Protein AF-A0A291IPZ8-F1 (afdb_monomer)

Sequence (485 aa):
MEEHHRKKGRFGLYAQSLLYLAVTVWSAVGAGQSPAAGDALAYLAPAGFGLIAWYSGYAALKRYRGGAWFVAGNVLLALAVLMLSVLYEGYRTANPNTMLGAGVVAAVATLAALPLFWRGHQRHRRWWRAVHGFAEFEPAAAISPEPAAPAANAPPLLFPPHSNWRLLWLMLFSATLYAPFLMYRIASDIAVLAGSRLNPRRCAWQMLIPLYNFNVFYRVARQAGRLAQAGGMAVKLSPAALALMLVAATLVNFAIPQFLFLLSCLLASIPWLVLNAWMNRLRTAQPAQWRAPPDRYTWRQRSVFLAGAPLIVLGLLGSKTEFAYFAAPALAAQQQVAGPGADYFLTIPDSQWRVVERGTLYPDTDIELVNRTSGEWVVVRISPSQQQSLDGFVDQRQALVAANWNDYEMQETRRFADGSDNIPMSLARYSYKGPLTSRDSPLLVATVLTPERVFEVVSHAGNLANASAAQLVESFRLAAGGNES

Radius of gyration: 29.63 Å; Cα contacts (8 Å, |Δi|>4): 700; chains: 1; bounding box: 66×57×96 Å

Structure (mmCIF, N/CA/C/O backbone):
data_AF-A0A291IPZ8-F1
#
_entry.id   AF-A0A291IPZ8-F1
#
loop_
_atom_site.group_PDB
_atom_site.id
_atom_site.type_symbol
_atom_site.label_atom_id
_atom_site.label_alt_id
_atom_site.label_comp_id
_atom_site.label_asym_id
_atom_site.label_entity_id
_atom_site.label_seq_id
_atom_site.pdbx_PDB_ins_code
_atom_site.Cartn_x
_atom_site.Cartn_y
_atom_site.Cartn_z
_atom_site.occupancy
_atom_site.B_iso_or_equiv
_atom_site.auth_seq_id
_atom_site.auth_comp_id
_atom_site.auth_asym_id
_atom_site.auth_atom_id
_atom_site.pdbx_PDB_model_num
ATOM 1 N N . MET A 1 1 ? -35.085 36.039 12.140 1.00 35.06 1 MET A N 1
ATOM 2 C CA . MET A 1 1 ? -35.201 34.820 11.297 1.00 35.06 1 MET A CA 1
ATOM 3 C C . MET A 1 1 ? -34.337 34.868 10.027 1.00 35.06 1 MET A C 1
ATOM 5 O O . MET A 1 1 ? -33.864 33.820 9.600 1.00 35.06 1 MET A O 1
ATOM 9 N N . GLU A 1 2 ? -34.040 36.039 9.455 1.00 31.20 2 GLU A N 1
ATOM 10 C CA . GLU A 1 2 ? -33.277 36.171 8.194 1.00 31.20 2 GLU A CA 1
ATOM 11 C C . GLU A 1 2 ? -31.813 35.693 8.264 1.00 31.20 2 GLU A C 1
ATOM 13 O O . GLU A 1 2 ? -31.322 35.017 7.357 1.00 31.20 2 GLU A O 1
ATOM 18 N N . GLU A 1 3 ? -31.115 35.910 9.384 1.00 40.66 3 GLU A N 1
ATOM 19 C CA . GLU A 1 3 ? -29.745 35.404 9.576 1.00 40.66 3 GLU A CA 1
ATOM 20 C C . GLU A 1 3 ? -29.670 33.858 9.630 1.00 40.66 3 GLU A C 1
ATOM 22 O O . GLU A 1 3 ? -28.632 33.253 9.334 1.00 40.66 3 GLU A O 1
ATOM 27 N N . HIS A 1 4 ? -30.777 33.200 10.002 1.00 36.94 4 HIS A N 1
ATOM 28 C CA . HIS A 1 4 ? -30.902 31.738 10.035 1.00 36.94 4 HIS A CA 1
ATOM 29 C C . HIS A 1 4 ? -31.079 31.128 8.638 1.00 36.94 4 HIS A C 1
ATOM 31 O O . HIS A 1 4 ? -30.564 30.031 8.400 1.00 36.94 4 HIS A O 1
ATOM 37 N N . HIS A 1 5 ? -31.723 31.836 7.705 1.00 37.50 5 HIS A N 1
ATOM 38 C CA . HIS A 1 5 ? -31.825 31.413 6.306 1.00 37.50 5 HIS A CA 1
ATOM 39 C C . HIS A 1 5 ? -30.509 31.627 5.545 1.00 37.50 5 HIS A C 1
ATOM 41 O O . HIS A 1 5 ? -30.049 30.717 4.851 1.00 37.50 5 HIS A O 1
ATOM 47 N N . ARG A 1 6 ? -29.811 32.749 5.784 1.00 44.16 6 ARG A N 1
ATOM 48 C CA . ARG A 1 6 ? -28.506 33.052 5.161 1.00 44.16 6 ARG A CA 1
ATOM 49 C C . ARG A 1 6 ? -27.424 31.996 5.442 1.00 44.16 6 ARG A C 1
ATOM 51 O O . ARG A 1 6 ? -26.637 31.661 4.559 1.00 44.16 6 ARG A O 1
ATOM 58 N N . LYS A 1 7 ? -27.379 31.432 6.659 1.00 44.34 7 LYS A N 1
ATOM 59 C CA . LYS A 1 7 ? -26.386 30.401 7.048 1.00 44.34 7 LYS A CA 1
ATOM 60 C C . LYS A 1 7 ? -26.719 28.996 6.516 1.00 44.34 7 LYS A C 1
ATOM 62 O O . LYS A 1 7 ? -25.790 28.238 6.248 1.00 44.34 7 LYS A O 1
ATOM 67 N N . LYS A 1 8 ? -28.004 28.657 6.320 1.00 44.12 8 LYS A N 1
ATOM 68 C CA . LYS A 1 8 ? -28.441 27.419 5.635 1.00 44.12 8 LYS A CA 1
ATOM 69 C C . LYS A 1 8 ? -28.044 27.426 4.155 1.00 44.12 8 LYS A C 1
ATOM 71 O O . LYS A 1 8 ? -27.534 26.420 3.671 1.00 44.12 8 LYS A O 1
ATOM 76 N N . GLY A 1 9 ? -28.215 28.570 3.484 1.00 45.31 9 GLY A N 1
ATOM 77 C CA . GLY A 1 9 ? -27.875 28.737 2.069 1.00 45.31 9 GLY A CA 1
ATOM 78 C C . GLY A 1 9 ? -26.393 28.499 1.774 1.00 45.31 9 GLY A C 1
ATOM 79 O O . GLY A 1 9 ? -26.068 27.792 0.832 1.00 45.31 9 GLY A O 1
ATOM 80 N N . ARG A 1 10 ? -25.481 28.986 2.630 1.00 53.25 10 ARG A N 1
ATOM 81 C CA . ARG A 1 10 ? -24.029 28.851 2.395 1.00 53.25 10 ARG A CA 1
ATOM 82 C C . ARG A 1 10 ? -23.546 27.397 2.357 1.00 53.25 10 ARG A C 1
ATOM 84 O O . ARG A 1 10 ? -22.820 27.045 1.441 1.00 53.25 10 ARG A O 1
ATOM 91 N N . PHE A 1 11 ? -23.942 26.540 3.303 1.00 50.78 11 PHE A N 1
ATOM 92 C CA . PHE A 1 11 ? -23.504 25.131 3.301 1.00 50.78 11 PHE A CA 1
ATOM 93 C C . PHE A 1 11 ? -24.160 24.296 2.194 1.00 50.78 11 PHE A C 1
ATOM 95 O O . PHE A 1 11 ? -23.518 23.387 1.675 1.00 50.78 11 PHE A O 1
ATOM 102 N N . GLY A 1 12 ? -25.407 24.614 1.823 1.00 45.78 12 GLY A N 1
ATOM 103 C CA . GLY A 1 12 ? -26.070 24.013 0.663 1.00 45.78 12 GLY A CA 1
ATOM 104 C C . GLY A 1 12 ? -25.372 24.375 -0.648 1.00 45.78 12 GLY A C 1
ATOM 105 O O . GLY A 1 12 ? -25.102 23.485 -1.446 1.00 45.78 12 GLY A O 1
ATOM 106 N N . LEU A 1 13 ? -24.979 25.645 -0.804 1.00 51.62 13 LEU A N 1
ATOM 107 C CA . LEU A 1 13 ? -24.189 26.117 -1.941 1.00 51.62 13 LEU A CA 1
ATOM 108 C C . LEU A 1 13 ? -22.822 25.427 -1.998 1.00 51.62 13 LEU A C 1
ATOM 110 O O . LEU A 1 13 ? -22.492 24.888 -3.037 1.00 51.62 13 LEU A O 1
ATOM 114 N N . TYR A 1 14 ? -22.076 25.321 -0.889 1.00 53.53 14 TYR A N 1
ATOM 115 C CA . TYR A 1 14 ? -20.806 24.568 -0.868 1.00 53.53 14 TYR A CA 1
ATOM 116 C C . TYR A 1 14 ? -20.976 23.094 -1.255 1.00 53.53 14 TYR A C 1
ATOM 118 O O . TYR A 1 14 ? -20.155 22.554 -1.992 1.00 53.53 14 TYR A O 1
ATOM 126 N N . ALA A 1 15 ? -22.030 22.436 -0.765 1.00 53.03 15 ALA A N 1
ATOM 127 C CA . ALA A 1 15 ? -22.332 21.058 -1.132 1.00 53.03 15 ALA A CA 1
ATOM 128 C C . ALA A 1 15 ? -22.645 20.933 -2.627 1.00 53.03 15 ALA A C 1
ATOM 130 O O . ALA A 1 15 ? -22.101 20.049 -3.275 1.00 53.03 15 ALA A O 1
ATOM 131 N N . GLN A 1 16 ? -23.457 21.842 -3.178 1.00 46.81 16 GLN A N 1
ATOM 132 C CA . GLN A 1 16 ? -23.754 21.907 -4.611 1.00 46.81 16 GLN A CA 1
ATOM 133 C C . GLN A 1 16 ? -22.513 22.220 -5.447 1.00 46.81 16 GLN A C 1
ATOM 135 O O . GLN A 1 16 ? -22.315 21.565 -6.458 1.00 46.81 16 GLN A O 1
ATOM 140 N N . SER A 1 17 ? -21.647 23.145 -5.025 1.00 49.94 17 SER A N 1
ATOM 141 C CA . SER A 1 17 ? -20.398 23.471 -5.722 1.00 49.94 17 SER A CA 1
ATOM 142 C C . SER A 1 17 ? -19.437 22.286 -5.751 1.00 49.94 17 SER A C 1
ATOM 144 O O . SER A 1 17 ? -18.835 22.020 -6.781 1.00 49.94 17 SER A O 1
ATOM 146 N N . LEU A 1 18 ? -19.313 21.543 -4.646 1.00 55.59 18 LEU A N 1
ATOM 147 C CA . LEU A 1 18 ? -18.481 20.337 -4.579 1.00 55.59 18 LEU A CA 1
ATOM 148 C C . LEU A 1 18 ? -19.078 19.175 -5.378 1.00 55.59 18 LEU A C 1
ATOM 150 O O . LEU A 1 18 ? -18.334 18.404 -5.972 1.00 55.59 18 LEU A O 1
ATOM 154 N N . LEU A 1 19 ? -20.407 19.051 -5.406 1.00 51.50 19 LEU A N 1
ATOM 155 C CA . LEU A 1 19 ? -21.101 18.045 -6.209 1.00 51.50 19 LEU A CA 1
ATOM 156 C C . LEU A 1 19 ? -20.990 18.376 -7.701 1.00 51.50 19 LEU A C 1
ATOM 158 O O . LEU A 1 19 ? -20.731 17.490 -8.500 1.00 51.50 19 LEU A O 1
ATOM 162 N N . TYR A 1 20 ? -21.096 19.657 -8.059 1.00 47.00 20 TYR A N 1
ATOM 163 C CA . TYR A 1 20 ? -20.837 20.161 -9.403 1.00 47.00 20 TYR A CA 1
ATOM 164 C C . TYR A 1 20 ? -19.380 19.933 -9.802 1.00 47.00 20 TYR A C 1
ATOM 166 O O . TYR A 1 20 ? -19.132 19.478 -10.907 1.00 47.00 20 TYR A O 1
ATOM 174 N N . LEU A 1 21 ? -18.419 20.158 -8.900 1.00 52.44 21 LEU A N 1
ATOM 175 C CA . LEU A 1 21 ? -17.010 19.843 -9.138 1.00 52.44 21 LEU A CA 1
ATOM 176 C C . LEU A 1 21 ? -16.807 18.335 -9.353 1.00 52.44 21 LEU A C 1
ATOM 178 O O . LEU A 1 21 ? -16.147 17.950 -10.306 1.00 52.44 21 LEU A O 1
ATOM 182 N N . ALA A 1 22 ? -17.421 17.481 -8.526 1.00 53.31 22 ALA A N 1
ATOM 183 C CA . ALA A 1 22 ? -17.371 16.026 -8.683 1.00 53.31 22 ALA A CA 1
ATOM 184 C C . ALA A 1 22 ? -17.951 15.575 -10.032 1.00 53.31 22 ALA A C 1
ATOM 186 O O . ALA A 1 22 ? -17.337 14.766 -10.719 1.00 53.31 22 ALA A O 1
ATOM 187 N N . VAL A 1 23 ? -19.103 16.131 -10.423 1.00 46.00 23 VAL A N 1
ATOM 188 C CA . VAL A 1 23 ? -19.768 15.855 -11.705 1.00 46.00 23 VAL A CA 1
ATOM 189 C C . VAL A 1 23 ? -18.965 16.407 -12.879 1.00 46.00 23 VAL A C 1
ATOM 191 O O . VAL A 1 23 ? -18.866 15.722 -13.881 1.00 46.00 23 VAL A O 1
ATOM 194 N N . THR A 1 24 ? -18.351 17.587 -12.754 1.00 51.38 24 THR A N 1
ATOM 195 C CA . THR A 1 24 ? -17.517 18.207 -13.801 1.00 51.38 24 THR A CA 1
ATOM 196 C C . THR A 1 24 ? -16.215 17.439 -14.002 1.00 51.38 24 THR A C 1
ATOM 198 O O . THR A 1 24 ? -15.789 17.235 -15.130 1.00 51.38 24 THR A O 1
ATOM 201 N N . VAL A 1 25 ? -15.590 16.968 -12.919 1.00 50.94 25 VAL A N 1
ATOM 202 C CA . VAL A 1 25 ? -14.422 16.081 -12.995 1.00 50.94 25 VAL A CA 1
ATOM 203 C C . VAL A 1 25 ? -14.830 14.748 -13.622 1.00 50.94 25 VAL A C 1
ATOM 205 O O . VAL A 1 25 ? -14.139 14.266 -14.508 1.00 50.94 25 VAL A O 1
ATOM 208 N N . TRP A 1 26 ? -15.978 14.183 -13.239 1.00 45.94 26 TRP A N 1
ATOM 209 C CA . TRP A 1 26 ? -16.489 12.947 -13.837 1.00 45.94 26 TRP A CA 1
ATOM 210 C C . TRP A 1 26 ? -16.840 13.108 -15.324 1.00 45.94 26 TRP A C 1
ATOM 212 O O . TRP A 1 26 ? -16.524 12.233 -16.124 1.00 45.94 26 TRP A O 1
ATOM 222 N N . SER A 1 27 ? -17.450 14.222 -15.730 1.00 40.25 27 SER A N 1
ATOM 223 C CA . SER A 1 27 ? -17.800 14.479 -17.128 1.00 40.25 27 SER A CA 1
ATOM 224 C C . SER A 1 27 ? -16.589 14.859 -17.980 1.00 40.25 27 SER A C 1
ATOM 226 O O . SER A 1 27 ? -16.528 14.434 -19.127 1.00 40.25 27 SER A O 1
ATOM 228 N N . ALA A 1 28 ? -15.591 15.564 -17.436 1.00 45.09 28 ALA A N 1
ATOM 229 C CA . ALA A 1 28 ? -14.306 15.787 -18.106 1.00 45.09 28 ALA A CA 1
ATOM 230 C C . ALA A 1 28 ? -13.547 14.467 -18.330 1.00 45.09 28 ALA A C 1
ATOM 232 O O . ALA A 1 28 ? -12.995 14.242 -19.402 1.00 45.09 28 ALA A O 1
ATOM 233 N N . VAL A 1 29 ? -13.599 13.560 -17.350 1.00 43.50 29 VAL A N 1
ATOM 234 C CA . VAL 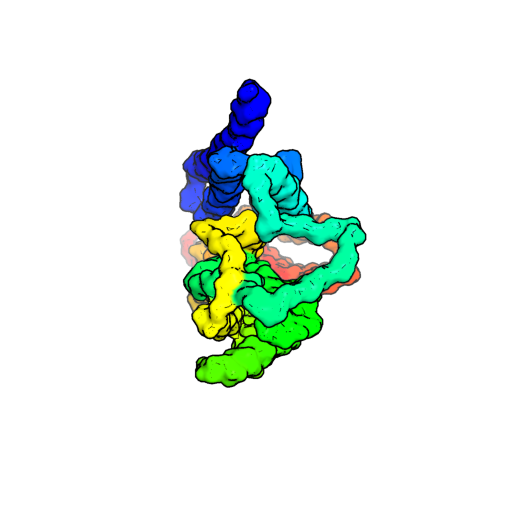A 1 29 ? -13.094 12.183 -17.455 1.00 43.50 29 VAL A CA 1
ATOM 235 C C . VAL A 1 29 ? -13.885 11.369 -18.490 1.00 43.50 29 VAL A C 1
ATOM 237 O O . VAL A 1 29 ? -13.299 10.641 -19.281 1.00 43.50 29 VAL A O 1
ATOM 240 N N . GLY A 1 30 ? -15.213 11.513 -18.527 1.00 36.12 30 GLY A N 1
ATOM 241 C CA . GLY A 1 30 ? -16.082 10.830 -19.491 1.00 36.12 30 GLY A CA 1
ATOM 242 C C . GLY A 1 30 ? -15.986 11.366 -20.925 1.00 36.12 30 GLY A C 1
ATOM 243 O O . GLY A 1 30 ? -16.247 10.618 -21.860 1.00 36.12 30 GLY A O 1
ATOM 244 N N . ALA A 1 31 ? -15.602 12.631 -21.109 1.00 37.16 31 ALA A N 1
ATOM 245 C CA . ALA A 1 31 ? -15.379 13.249 -22.417 1.00 37.16 31 ALA A CA 1
ATOM 246 C C . ALA A 1 31 ? -13.960 12.999 -22.964 1.00 37.16 31 ALA A C 1
ATOM 248 O O . ALA A 1 31 ? -13.745 13.102 -24.167 1.00 37.16 31 ALA A O 1
ATOM 249 N N . GLY A 1 32 ? -13.003 12.640 -22.102 1.00 34.34 32 GLY A N 1
ATOM 250 C CA . GLY A 1 32 ? -11.619 12.321 -22.461 1.00 34.34 32 GLY A CA 1
ATOM 251 C C . GLY A 1 32 ? -11.375 10.869 -22.883 1.00 34.34 32 GLY A C 1
ATOM 252 O O . GLY A 1 32 ? -10.254 10.396 -22.721 1.00 34.34 32 GLY A O 1
ATOM 253 N N . GLN A 1 33 ? -12.388 10.144 -23.379 1.00 36.59 33 GLN A N 1
ATOM 254 C CA . GLN A 1 33 ? -12.253 8.737 -23.779 1.00 36.59 33 GLN A CA 1
ATOM 255 C C . GLN A 1 33 ? -11.261 8.558 -24.941 1.00 36.59 33 GLN A C 1
ATOM 257 O O . GLN A 1 33 ? -11.635 8.553 -26.111 1.00 36.59 33 GLN A O 1
ATOM 262 N N . SER A 1 34 ? -9.993 8.341 -24.594 1.00 32.78 34 SER A N 1
ATOM 263 C CA . SER A 1 34 ? -9.139 7.408 -25.322 1.00 32.78 34 SER A CA 1
ATOM 264 C C . SER A 1 34 ? -9.508 5.984 -24.870 1.00 32.78 34 SER A C 1
ATOM 266 O O . SER A 1 34 ? -9.631 5.759 -23.664 1.00 32.78 34 SER A O 1
ATOM 268 N N . PRO A 1 35 ? -9.695 5.013 -25.782 1.00 35.88 35 PRO A N 1
ATOM 269 C CA . PRO A 1 35 ? -10.117 3.651 -25.447 1.00 35.88 35 PRO A CA 1
ATOM 270 C C . PRO A 1 35 ? -9.033 2.773 -24.792 1.00 35.88 35 PRO A C 1
ATOM 272 O O . PRO A 1 35 ? -9.222 1.565 -24.678 1.00 35.88 35 PRO A O 1
ATOM 275 N N . ALA A 1 36 ? -7.912 3.337 -24.340 1.00 35.12 36 ALA A N 1
ATOM 276 C CA . ALA A 1 36 ? -6.838 2.592 -23.692 1.00 35.12 36 ALA A CA 1
ATOM 277 C C . ALA A 1 36 ? -6.567 3.147 -22.287 1.00 35.12 36 ALA A C 1
ATOM 279 O O . ALA A 1 36 ? -6.335 4.340 -22.130 1.00 35.12 36 ALA A O 1
ATOM 280 N N . ALA A 1 37 ? -6.545 2.244 -21.304 1.00 38.53 37 ALA A N 1
ATOM 281 C CA . ALA A 1 37 ? -6.307 2.449 -19.872 1.00 38.53 37 ALA A CA 1
ATOM 282 C C . ALA A 1 37 ? -7.531 2.871 -19.034 1.00 38.53 37 ALA A C 1
ATOM 284 O O . ALA A 1 37 ? -7.962 4.020 -18.984 1.00 38.53 37 ALA A O 1
ATOM 285 N N . GLY A 1 38 ? -8.060 1.896 -18.287 1.00 45.12 38 GLY A N 1
ATOM 286 C CA . GLY A 1 38 ? -8.936 2.136 -17.147 1.00 45.12 38 GLY A CA 1
ATOM 287 C C . GLY A 1 38 ? -8.183 2.870 -16.037 1.00 45.12 38 GLY A C 1
ATOM 288 O O . GLY A 1 38 ? -7.619 2.249 -15.139 1.00 45.12 38 GLY A O 1
ATOM 289 N N . ASP A 1 39 ? -8.180 4.198 -16.097 1.00 52.66 39 ASP A N 1
ATOM 290 C CA . ASP A 1 39 ? -7.515 5.047 -15.116 1.00 52.66 39 ASP A CA 1
ATOM 291 C C . ASP A 1 39 ? -8.208 4.970 -13.749 1.00 52.66 39 ASP A C 1
ATOM 293 O O . ASP A 1 39 ? -9.332 5.435 -13.563 1.00 52.66 39 ASP A O 1
ATOM 297 N N . ALA A 1 40 ? -7.526 4.443 -12.729 1.00 44.56 40 ALA A N 1
ATOM 298 C CA . ALA A 1 40 ? -8.042 4.412 -11.356 1.00 44.56 40 ALA A CA 1
ATOM 299 C C . ALA A 1 40 ? -8.410 5.822 -10.829 1.00 44.56 40 ALA A C 1
ATOM 301 O O . ALA A 1 40 ? -9.322 5.972 -10.011 1.00 44.56 40 ALA A O 1
ATOM 302 N N . LEU A 1 41 ? -7.761 6.876 -11.343 1.00 47.25 41 LEU A N 1
ATOM 303 C CA . LEU A 1 41 ? -8.087 8.277 -11.050 1.00 47.25 41 LEU A CA 1
ATOM 304 C C . LEU A 1 41 ? -9.484 8.705 -11.518 1.00 47.25 41 LEU A C 1
ATOM 306 O O . LEU A 1 41 ? -10.133 9.491 -10.819 1.00 47.25 41 LEU A O 1
ATOM 310 N N . ALA A 1 42 ? -9.953 8.161 -12.647 1.00 49.62 42 ALA A N 1
ATOM 311 C CA . ALA A 1 42 ? -11.272 8.428 -13.222 1.00 49.62 42 ALA A CA 1
ATOM 312 C C . ALA A 1 42 ? -12.405 8.093 -12.242 1.00 49.62 42 ALA A C 1
ATOM 314 O O . ALA A 1 42 ? -13.457 8.730 -12.248 1.00 49.62 42 ALA A O 1
ATOM 315 N N . TYR A 1 43 ? -12.165 7.124 -11.356 1.00 52.72 43 TYR A N 1
ATOM 316 C CA . TYR A 1 43 ? -13.122 6.673 -10.351 1.00 52.72 43 TYR A CA 1
ATOM 317 C C . TYR A 1 43 ? -12.888 7.316 -8.977 1.00 52.72 43 TYR A C 1
ATOM 319 O O . TYR A 1 43 ? -13.843 7.594 -8.248 1.00 52.72 43 TYR A O 1
ATOM 327 N N . LEU A 1 44 ? -11.631 7.583 -8.609 1.00 53.47 44 LEU A N 1
ATOM 328 C CA . LEU A 1 44 ? -11.259 8.013 -7.257 1.00 53.47 44 LEU A CA 1
ATOM 329 C C . LEU A 1 44 ? -11.521 9.498 -6.979 1.00 53.47 44 LEU A C 1
ATOM 331 O O . LEU A 1 44 ? -12.039 9.829 -5.909 1.00 53.47 44 LEU A O 1
ATOM 335 N N . ALA A 1 45 ? -11.197 10.397 -7.914 1.00 56.94 45 ALA A N 1
ATOM 336 C CA . ALA A 1 45 ? -11.385 11.833 -7.699 1.00 56.94 45 ALA A CA 1
ATOM 337 C C . ALA A 1 45 ? -12.879 12.225 -7.641 1.00 56.94 45 ALA A C 1
ATOM 339 O O . ALA A 1 45 ? -13.275 12.873 -6.663 1.00 56.94 45 ALA A O 1
ATOM 340 N N . PRO A 1 46 ? -13.753 11.772 -8.568 1.00 57.12 46 PRO A N 1
ATOM 341 C CA . PRO A 1 46 ? -15.195 12.002 -8.460 1.00 57.12 46 PRO A CA 1
ATOM 342 C C . PRO A 1 46 ? -15.813 11.408 -7.192 1.00 57.12 46 PRO A C 1
ATOM 344 O O . PRO A 1 46 ? -16.624 12.068 -6.542 1.00 57.12 46 PRO A O 1
ATOM 347 N N . ALA A 1 47 ? -15.402 10.200 -6.784 1.00 58.09 47 ALA A N 1
ATOM 348 C CA . ALA A 1 47 ? -15.882 9.578 -5.550 1.00 58.09 47 ALA A CA 1
ATOM 349 C C . ALA A 1 47 ? -15.435 10.356 -4.299 1.00 58.09 47 ALA A C 1
ATOM 351 O O . ALA A 1 47 ? -16.236 10.580 -3.388 1.00 58.09 47 ALA A O 1
ATOM 352 N N . GLY A 1 48 ? -14.183 10.823 -4.267 1.00 58.41 48 GLY A N 1
ATOM 353 C CA . GLY A 1 48 ? -13.641 11.657 -3.195 1.00 58.41 48 GLY A CA 1
ATOM 354 C C . GLY A 1 48 ? -14.391 12.983 -3.055 1.00 58.41 48 GLY A C 1
ATOM 355 O O . GLY A 1 48 ? -14.893 13.298 -1.973 1.00 58.41 48 GLY A O 1
ATOM 356 N N . PHE A 1 49 ? -14.552 13.736 -4.148 1.00 62.09 49 PHE A N 1
ATOM 357 C CA . PHE A 1 49 ? -15.326 14.982 -4.138 1.00 62.09 49 PHE A CA 1
ATOM 358 C C . PHE A 1 49 ? -16.813 14.744 -3.846 1.00 62.09 49 PHE A C 1
ATOM 360 O O . PHE A 1 49 ? -17.405 15.501 -3.076 1.00 62.09 49 PHE A O 1
ATOM 367 N N . GLY A 1 50 ? -17.401 13.663 -4.366 1.00 54.66 50 GLY A N 1
ATOM 368 C CA . GLY A 1 50 ? -18.778 13.256 -4.089 1.00 54.66 50 GLY A CA 1
ATOM 369 C C . GLY A 1 50 ? -19.020 12.957 -2.608 1.00 54.66 50 GLY A C 1
ATOM 370 O O . GLY A 1 50 ? -20.014 13.410 -2.037 1.00 54.66 50 GLY A O 1
ATOM 371 N N . LEU A 1 51 ? -18.080 12.283 -1.938 1.00 60.44 51 LEU A N 1
ATOM 372 C CA . LEU A 1 51 ? -18.133 12.044 -0.493 1.00 60.44 51 LEU A CA 1
ATOM 373 C C . LEU A 1 51 ? -18.035 13.348 0.315 1.00 60.44 51 LEU A C 1
ATOM 375 O O . LEU A 1 51 ? -18.800 13.532 1.268 1.00 60.44 51 LEU A O 1
ATOM 379 N N . ILE A 1 52 ? -17.150 14.276 -0.067 1.00 63.31 52 ILE A N 1
ATOM 380 C CA . ILE A 1 52 ? -17.018 15.594 0.589 1.00 63.31 52 ILE A CA 1
ATOM 381 C C . ILE A 1 52 ? -18.283 16.444 0.362 1.00 63.31 52 ILE A C 1
ATOM 383 O O . ILE A 1 52 ? -18.774 17.099 1.292 1.00 63.31 52 ILE A O 1
ATOM 387 N N . ALA A 1 53 ? -18.854 16.403 -0.844 1.00 57.78 53 ALA A N 1
ATOM 388 C CA . ALA A 1 53 ? -20.091 17.088 -1.211 1.00 57.78 53 ALA A CA 1
ATOM 389 C C . ALA A 1 53 ? -21.290 16.552 -0.421 1.00 57.78 53 ALA A C 1
ATOM 391 O O . ALA A 1 53 ? -22.001 17.320 0.235 1.00 57.78 53 ALA A O 1
ATOM 392 N N . TRP A 1 54 ? -21.465 15.228 -0.395 1.00 61.94 54 TRP A N 1
ATOM 393 C CA . TRP A 1 54 ? -22.495 14.547 0.390 1.00 61.94 54 TRP A CA 1
ATOM 394 C C . TRP A 1 54 ? -22.396 14.906 1.872 1.00 61.94 54 TRP A C 1
ATOM 396 O O . TRP A 1 54 ? -23.391 15.225 2.525 1.00 61.94 54 TRP A O 1
ATOM 406 N N . TYR A 1 55 ? -21.181 14.911 2.415 1.00 63.31 55 TYR A N 1
ATOM 407 C CA . TYR A 1 55 ? -20.928 15.247 3.809 1.00 63.31 55 TYR A CA 1
ATOM 408 C C . TYR A 1 55 ? -21.256 16.707 4.137 1.00 63.31 55 TYR A C 1
ATOM 410 O O . TYR A 1 55 ? -21.872 16.984 5.171 1.00 63.31 55 TYR A O 1
ATOM 418 N N . SER A 1 56 ? -20.912 17.633 3.242 1.00 63.97 56 SER A N 1
ATOM 419 C CA . SER A 1 56 ? -21.245 19.056 3.359 1.00 63.97 56 SER A CA 1
ATOM 420 C C . SER A 1 56 ? -22.757 19.294 3.263 1.00 63.97 56 SER A C 1
ATOM 422 O O . SER A 1 56 ? -23.322 20.026 4.081 1.00 63.97 56 SER A O 1
ATOM 424 N N . GLY A 1 57 ? -23.440 18.599 2.347 1.00 56.72 57 GLY A N 1
ATOM 425 C CA . GLY A 1 57 ? -24.897 18.655 2.193 1.00 56.72 57 GLY A CA 1
ATOM 426 C C . GLY A 1 57 ? -25.625 18.065 3.399 1.00 56.72 57 GLY A C 1
ATOM 427 O O . GLY A 1 57 ? -26.549 18.669 3.949 1.00 56.72 57 GLY A O 1
ATOM 428 N N . TYR A 1 58 ? -25.144 16.935 3.914 1.00 59.16 58 TYR A N 1
ATOM 429 C CA . TYR A 1 58 ? -25.675 16.325 5.129 1.00 59.16 58 TYR A CA 1
ATOM 430 C C . TYR A 1 58 ? -25.433 17.198 6.374 1.00 59.16 58 TYR A C 1
ATOM 432 O O . TYR A 1 58 ? -26.297 17.280 7.253 1.00 59.16 58 TYR A O 1
ATOM 440 N N . ALA A 1 59 ? -24.287 17.885 6.462 1.00 60.31 59 ALA A N 1
ATOM 441 C CA . ALA A 1 59 ? -24.015 18.870 7.511 1.00 60.31 59 ALA A CA 1
ATOM 442 C C . ALA A 1 59 ? -25.032 20.024 7.471 1.00 60.31 59 ALA A C 1
ATOM 444 O O . ALA A 1 59 ? -25.552 20.420 8.520 1.00 60.31 59 ALA A O 1
ATOM 445 N N . ALA A 1 60 ? -25.361 20.516 6.271 1.00 58.91 60 ALA A N 1
ATOM 446 C CA . ALA A 1 60 ? -26.384 21.538 6.060 1.00 58.91 60 ALA A CA 1
ATOM 447 C C . ALA A 1 60 ? -27.774 21.052 6.515 1.00 58.91 60 ALA A C 1
ATOM 449 O O . ALA A 1 60 ? -28.443 21.735 7.296 1.00 58.91 60 ALA A O 1
ATOM 450 N N . LEU A 1 61 ? -28.165 19.833 6.117 1.00 56.28 61 LEU A N 1
ATOM 451 C CA . LEU A 1 61 ? -29.434 19.199 6.503 1.00 56.28 61 LEU A CA 1
ATOM 452 C C . LEU A 1 61 ? -29.564 19.023 8.024 1.00 56.28 61 LEU A C 1
ATOM 454 O O . LEU A 1 61 ? -30.619 19.287 8.600 1.00 56.28 61 LEU A O 1
ATOM 458 N N . LYS A 1 62 ? -28.479 18.638 8.708 1.00 56.88 62 LYS A N 1
ATOM 459 C CA . LYS A 1 62 ? -28.447 18.467 10.173 1.00 56.88 62 LYS A CA 1
ATOM 460 C C . LYS A 1 62 ? -28.216 19.758 10.962 1.00 56.88 62 LYS A C 1
ATOM 462 O O . LYS A 1 62 ? -28.006 19.689 12.171 1.00 56.88 62 LYS A O 1
ATOM 467 N N . ARG A 1 63 ? -28.277 20.933 10.320 1.00 61.00 63 ARG A N 1
ATOM 468 C CA . ARG A 1 63 ? -28.044 22.245 10.959 1.00 61.00 63 ARG A CA 1
ATOM 469 C C . ARG A 1 63 ? -26.690 22.311 11.690 1.00 61.00 63 ARG A C 1
ATOM 471 O O . ARG A 1 63 ? -26.566 22.947 12.739 1.00 61.00 63 ARG A O 1
ATOM 478 N N . TYR A 1 64 ? -25.669 21.641 11.156 1.00 58.97 64 TYR A N 1
ATOM 479 C CA . TYR A 1 64 ? -24.347 21.573 11.769 1.00 58.97 64 TYR A CA 1
ATOM 480 C C . TYR A 1 64 ? -23.681 22.957 11.789 1.00 58.97 64 TYR A C 1
ATOM 482 O O . TYR A 1 64 ? -23.581 23.636 10.771 1.00 58.97 64 TYR A O 1
ATOM 490 N N . ARG A 1 65 ? -23.201 23.387 12.962 1.00 65.06 65 ARG A N 1
ATOM 491 C CA . ARG A 1 65 ? -22.599 24.718 13.189 1.00 65.06 65 ARG A CA 1
ATOM 492 C C . ARG A 1 65 ? -21.111 24.643 13.509 1.00 65.06 65 ARG A C 1
ATOM 494 O O . ARG A 1 65 ? -20.628 25.267 14.451 1.00 65.06 65 ARG A O 1
ATOM 501 N N . GLY A 1 66 ? -20.378 23.881 12.702 1.00 59.84 66 GLY A N 1
ATOM 502 C CA . GLY A 1 66 ? -18.918 23.827 12.790 1.00 59.84 66 GLY A CA 1
ATOM 503 C C . GLY A 1 66 ? -18.215 25.125 12.370 1.00 59.84 66 GLY A C 1
ATOM 504 O O . GLY A 1 66 ? -17.096 25.387 12.808 1.00 59.84 66 GLY A O 1
ATOM 505 N N . GLY A 1 67 ? -18.893 25.979 11.593 1.00 69.31 67 GLY A N 1
ATOM 506 C CA . GLY A 1 67 ? -18.386 27.289 11.173 1.00 69.31 67 GLY A CA 1
ATOM 507 C C . GLY A 1 67 ? -17.144 27.194 10.280 1.00 69.31 67 GLY A C 1
ATOM 508 O O . GLY A 1 67 ? -16.942 26.185 9.609 1.00 69.31 67 GLY A O 1
ATOM 509 N N . ALA A 1 68 ? -16.307 28.235 10.296 1.00 69.81 68 ALA A N 1
ATOM 510 C CA . ALA A 1 68 ? -15.106 28.333 9.458 1.00 69.81 68 ALA A CA 1
ATOM 511 C C . ALA A 1 68 ? -14.135 27.150 9.629 1.00 69.81 68 ALA A C 1
ATOM 513 O O . ALA A 1 68 ? -13.564 26.697 8.649 1.00 69.81 68 ALA A O 1
ATOM 514 N N . TRP A 1 69 ? -14.020 26.579 10.834 1.00 73.44 69 TRP A N 1
ATOM 515 C CA . TRP A 1 69 ? -13.176 25.404 11.093 1.00 73.44 69 TRP A CA 1
ATOM 516 C C . TRP A 1 69 ? -13.624 24.161 10.315 1.00 73.44 69 TRP A C 1
ATOM 518 O O . TRP A 1 69 ? -12.799 23.406 9.818 1.00 73.44 69 TRP A O 1
ATOM 528 N N . PHE A 1 70 ? -14.936 23.954 10.177 1.00 68.19 70 PHE A N 1
ATOM 529 C CA . PHE A 1 70 ? -15.470 22.845 9.385 1.00 68.19 70 PHE A CA 1
ATOM 530 C C . PHE A 1 70 ? -15.290 23.081 7.883 1.00 68.19 70 PHE A C 1
ATOM 532 O O . PHE A 1 70 ? -14.984 22.144 7.154 1.00 68.19 70 PHE A O 1
ATOM 539 N N . VAL A 1 71 ? -15.451 24.327 7.429 1.00 67.56 71 VAL A N 1
ATOM 540 C CA . VAL A 1 71 ? -15.209 24.698 6.026 1.00 67.56 71 VAL A CA 1
ATOM 541 C C . VAL A 1 71 ? -13.733 24.499 5.679 1.00 67.56 71 VAL A C 1
ATOM 543 O O . VAL A 1 71 ? -13.435 23.776 4.739 1.00 67.56 71 VAL A O 1
ATOM 546 N N . ALA A 1 72 ? -12.818 25.025 6.496 1.00 72.69 72 ALA A N 1
ATOM 547 C CA . ALA A 1 72 ? -11.378 24.863 6.313 1.00 72.69 72 ALA A CA 1
ATOM 548 C C . ALA A 1 72 ? -10.949 23.386 6.316 1.00 72.69 72 ALA A C 1
ATOM 550 O O . ALA A 1 72 ? -10.151 22.984 5.478 1.00 72.69 72 ALA A O 1
ATOM 551 N N . GLY A 1 73 ? -11.523 22.553 7.194 1.00 70.69 73 GLY A N 1
ATOM 552 C CA . GLY A 1 73 ? -11.264 21.108 7.194 1.00 70.69 73 GLY A CA 1
ATOM 553 C C . GLY A 1 73 ? -11.692 20.411 5.898 1.00 70.69 73 GLY A C 1
ATOM 554 O O . GLY A 1 73 ? -10.944 19.588 5.380 1.00 70.69 73 GLY A O 1
ATOM 555 N N . ASN A 1 74 ? -12.857 20.759 5.336 1.00 67.19 74 ASN A N 1
ATOM 556 C CA . ASN A 1 74 ? -13.293 20.210 4.045 1.00 67.19 74 ASN A CA 1
ATOM 557 C C . ASN A 1 74 ? -12.443 20.727 2.878 1.00 67.19 74 ASN A C 1
ATOM 559 O O . ASN A 1 74 ? -12.163 19.957 1.968 1.00 67.19 74 ASN A O 1
ATOM 563 N N . VAL A 1 75 ? -12.007 21.991 2.911 1.00 73.19 75 VAL A N 1
ATOM 564 C CA . VAL A 1 75 ? -11.103 22.558 1.896 1.00 73.19 75 VAL A CA 1
ATOM 565 C C . VAL A 1 75 ? -9.756 21.838 1.905 1.00 73.19 75 VAL A C 1
ATOM 567 O O . VAL A 1 75 ? -9.262 21.472 0.846 1.00 73.19 75 VAL A O 1
ATOM 570 N N . LEU A 1 76 ? -9.186 21.561 3.082 1.00 75.31 76 LEU A N 1
ATOM 571 C CA . LEU A 1 76 ? -7.947 20.784 3.174 1.00 75.31 76 LEU A CA 1
ATOM 572 C C . LEU A 1 76 ? -8.131 19.331 2.729 1.00 75.31 76 LEU A C 1
ATOM 574 O O . LEU A 1 76 ? -7.243 18.780 2.091 1.00 75.31 76 LEU A O 1
ATOM 578 N N . LEU A 1 77 ? -9.282 18.712 3.004 1.00 71.12 77 LEU A N 1
ATOM 579 C CA . LEU A 1 77 ? -9.555 17.366 2.497 1.00 71.12 77 LEU A CA 1
ATOM 580 C C . LEU A 1 77 ? -9.707 17.358 0.965 1.00 71.12 77 LEU A C 1
ATOM 582 O O . LEU A 1 77 ? -9.202 16.461 0.303 1.00 71.12 77 LEU A O 1
ATOM 586 N N . ALA A 1 78 ? -10.360 18.377 0.400 1.00 68.75 78 ALA A N 1
ATOM 587 C CA . ALA A 1 78 ? -10.462 18.571 -1.044 1.00 68.75 78 ALA A CA 1
ATOM 588 C C . ALA A 1 78 ? -9.081 18.801 -1.682 1.00 68.75 78 ALA A C 1
ATOM 590 O O . ALA A 1 78 ? -8.784 18.216 -2.719 1.00 68.75 78 ALA A O 1
ATOM 591 N N . LEU A 1 79 ? -8.214 19.581 -1.027 1.00 74.00 79 LEU A N 1
ATOM 592 C CA . LEU A 1 79 ? -6.819 19.755 -1.431 1.00 74.00 79 LEU A CA 1
ATOM 593 C C . LEU A 1 79 ? -6.050 18.431 -1.378 1.00 74.00 79 LEU A C 1
ATOM 595 O O . LEU A 1 79 ? -5.282 18.152 -2.288 1.00 74.00 79 LEU A O 1
ATOM 599 N N . ALA A 1 80 ? -6.271 17.599 -0.358 1.00 74.12 80 ALA A N 1
ATOM 600 C CA . ALA A 1 80 ? -5.643 16.284 -0.274 1.00 74.12 80 ALA A CA 1
ATOM 601 C C . ALA A 1 80 ? -6.068 15.375 -1.437 1.00 74.12 80 ALA A C 1
ATOM 603 O O . ALA A 1 80 ? -5.215 14.754 -2.062 1.00 74.12 80 ALA A O 1
ATOM 604 N N . VAL A 1 81 ? -7.362 15.344 -1.776 1.00 68.31 81 VAL A N 1
ATOM 605 C CA . VAL A 1 81 ? -7.878 14.595 -2.939 1.00 68.31 81 VAL A CA 1
ATOM 606 C C . VAL A 1 81 ? -7.283 15.121 -4.252 1.00 68.31 81 VAL A C 1
ATOM 608 O O . VAL A 1 81 ? -6.876 14.334 -5.105 1.00 68.31 81 VAL A O 1
ATOM 611 N N . LEU A 1 82 ? -7.163 16.442 -4.400 1.00 70.19 82 LEU A N 1
ATOM 612 C CA . LEU A 1 82 ? -6.528 17.054 -5.568 1.00 70.19 82 LEU A CA 1
ATOM 613 C C . LEU A 1 82 ? -5.033 16.706 -5.656 1.00 70.19 82 LEU A C 1
ATOM 615 O O . LEU A 1 82 ? -4.547 16.328 -6.716 1.00 70.19 82 LEU A O 1
ATOM 619 N N . MET A 1 83 ? -4.310 16.756 -4.539 1.00 73.38 83 MET A N 1
ATOM 620 C CA . MET A 1 83 ? -2.884 16.423 -4.493 1.00 73.38 83 MET A CA 1
ATOM 621 C C . MET A 1 83 ? -2.619 14.933 -4.695 1.00 73.38 83 MET A C 1
ATOM 623 O O . MET A 1 83 ? -1.589 14.586 -5.253 1.00 73.38 83 MET A O 1
ATOM 627 N N . LEU A 1 84 ? -3.555 14.045 -4.351 1.00 66.69 84 LEU A N 1
ATOM 628 C CA . LEU A 1 84 ? -3.476 12.639 -4.761 1.00 66.69 84 LEU A CA 1
ATOM 629 C C . LEU A 1 84 ? -3.533 12.481 -6.289 1.00 66.69 84 LEU A C 1
ATOM 631 O O . LEU A 1 84 ? -2.895 11.582 -6.828 1.00 66.69 84 LEU A O 1
ATOM 635 N N . SER A 1 85 ? -4.234 13.380 -6.989 1.00 64.75 85 SER A N 1
ATOM 636 C CA . SER A 1 85 ? -4.249 13.403 -8.459 1.00 64.75 85 SER A CA 1
ATOM 637 C C . SER A 1 85 ? -2.908 13.873 -9.026 1.00 64.75 85 SER A C 1
ATOM 639 O O . SER A 1 85 ? -2.377 13.252 -9.939 1.00 64.75 85 SER A O 1
ATOM 641 N N . VAL A 1 86 ? -2.308 14.908 -8.428 1.00 66.62 86 VAL A N 1
ATOM 642 C CA . VAL A 1 86 ? -0.959 15.384 -8.794 1.00 66.62 86 VAL A CA 1
ATOM 643 C C . VAL A 1 86 ? 0.114 14.340 -8.470 1.00 66.62 86 VAL A C 1
ATOM 645 O O . VAL A 1 86 ? 1.048 14.160 -9.245 1.00 66.62 86 VAL A O 1
ATOM 648 N N . LEU A 1 87 ? -0.026 13.618 -7.355 1.00 64.06 87 LEU A N 1
ATOM 649 C CA . LEU A 1 87 ? 0.861 12.517 -6.983 1.00 64.06 87 LEU A CA 1
ATOM 650 C C . LEU A 1 87 ? 0.818 11.405 -8.028 1.00 64.06 87 LEU A C 1
ATOM 652 O O . LEU A 1 87 ? 1.869 10.906 -8.419 1.00 64.06 87 LEU A O 1
ATOM 656 N N . TYR A 1 88 ? -0.378 11.035 -8.487 1.00 60.12 88 TYR A N 1
ATOM 657 C CA . TYR A 1 88 ? -0.530 10.018 -9.522 1.00 60.12 88 TYR A CA 1
ATOM 658 C C . TYR A 1 88 ? 0.013 10.490 -10.875 1.00 60.12 88 TYR A C 1
ATOM 660 O O . TYR A 1 88 ? 0.679 9.715 -11.549 1.00 60.12 88 TYR A O 1
ATOM 668 N N . GLU A 1 89 ? -0.182 11.756 -11.257 1.00 60.75 89 GLU A N 1
ATOM 669 C CA . GLU A 1 89 ? 0.445 12.281 -12.479 1.00 60.75 89 GLU A CA 1
ATOM 670 C C . GLU A 1 89 ? 1.975 12.316 -12.356 1.00 60.75 89 GLU A C 1
ATOM 672 O O . GLU A 1 89 ? 2.682 11.967 -13.298 1.00 60.75 89 GLU A O 1
ATOM 677 N N . GLY A 1 90 ? 2.507 12.661 -11.180 1.00 56.50 90 GLY A N 1
ATOM 678 C CA . GLY A 1 90 ? 3.937 12.562 -10.882 1.00 56.50 90 GLY A CA 1
ATOM 679 C C . GLY A 1 90 ? 4.462 11.130 -10.997 1.00 56.50 90 GLY A C 1
ATOM 680 O O . GLY A 1 90 ? 5.552 10.921 -11.517 1.00 56.50 90 GLY A O 1
ATOM 681 N N . TYR A 1 91 ? 3.672 10.141 -10.576 1.00 56.38 91 TYR A N 1
ATOM 682 C CA . TYR A 1 91 ? 3.971 8.727 -10.796 1.00 56.38 91 TYR A CA 1
ATOM 683 C C . TYR A 1 91 ? 3.949 8.367 -12.292 1.00 56.38 91 TYR A C 1
ATOM 685 O O . TYR A 1 91 ? 4.924 7.812 -12.791 1.00 56.38 91 TYR A O 1
ATOM 693 N N . ARG A 1 92 ? 2.899 8.757 -13.032 1.00 57.72 92 ARG A N 1
ATOM 694 C CA . ARG A 1 92 ? 2.748 8.489 -14.476 1.00 57.72 92 ARG A CA 1
ATOM 695 C C . ARG A 1 92 ? 3.881 9.088 -15.307 1.00 57.72 92 ARG A C 1
ATOM 697 O O . ARG A 1 92 ? 4.359 8.467 -16.246 1.00 57.72 92 ARG A O 1
ATOM 704 N N . THR A 1 93 ? 4.311 10.292 -14.948 1.00 54.06 93 THR A N 1
ATOM 705 C CA . THR A 1 93 ? 5.383 11.030 -15.632 1.00 54.06 93 THR A CA 1
ATOM 706 C C . THR A 1 93 ? 6.774 10.721 -15.079 1.00 54.06 93 THR A C 1
ATOM 708 O O . THR A 1 93 ? 7.732 11.399 -15.442 1.00 54.06 93 THR A O 1
ATOM 711 N N . ALA A 1 94 ? 6.897 9.725 -14.191 1.00 49.03 94 ALA A N 1
ATOM 712 C CA . ALA A 1 94 ? 8.149 9.342 -13.541 1.00 49.03 94 ALA A CA 1
ATOM 713 C C . ALA A 1 94 ? 8.900 10.529 -12.899 1.00 49.03 94 ALA A C 1
ATOM 715 O O . ALA A 1 94 ? 10.129 10.562 -12.868 1.00 49.03 94 ALA A O 1
ATOM 716 N N . ASN A 1 95 ? 8.167 11.513 -12.369 1.00 53.03 95 ASN A N 1
ATOM 717 C CA . ASN A 1 95 ? 8.720 12.698 -11.727 1.00 53.03 95 ASN A CA 1
ATOM 718 C C . ASN A 1 95 ? 8.680 12.543 -10.192 1.00 53.03 95 ASN A C 1
ATOM 720 O O . ASN A 1 95 ? 7.664 12.861 -9.555 1.00 53.03 95 ASN A O 1
ATOM 724 N N . PRO A 1 96 ? 9.780 12.083 -9.560 1.00 48.56 96 PRO A N 1
ATOM 725 C CA . PRO A 1 96 ? 9.806 11.764 -8.134 1.00 48.56 96 PRO A CA 1
ATOM 726 C C . PRO A 1 96 ? 9.605 12.995 -7.246 1.00 48.56 96 PRO A C 1
ATOM 728 O O . PRO A 1 96 ? 9.049 12.869 -6.157 1.00 48.56 96 PRO A O 1
ATOM 731 N N . ASN A 1 97 ? 10.001 14.187 -7.703 1.00 58.19 97 ASN A N 1
ATOM 732 C CA . ASN A 1 97 ? 9.814 15.428 -6.949 1.00 58.19 97 ASN A CA 1
ATOM 733 C C . ASN A 1 97 ? 8.332 15.810 -6.882 1.00 58.19 97 ASN A C 1
ATOM 735 O O . ASN A 1 97 ? 7.832 16.167 -5.815 1.00 58.19 97 ASN A O 1
ATOM 739 N N . THR A 1 98 ? 7.617 15.664 -7.998 1.00 62.38 98 THR A N 1
ATOM 740 C CA . THR A 1 98 ? 6.167 15.877 -8.064 1.00 62.38 98 THR A CA 1
ATOM 741 C C . THR A 1 98 ? 5.423 14.827 -7.243 1.00 62.38 98 THR A C 1
ATOM 743 O O . THR A 1 98 ? 4.539 15.179 -6.464 1.00 62.38 98 THR A O 1
ATOM 746 N N . MET A 1 99 ? 5.824 13.554 -7.337 1.00 60.62 99 MET A N 1
ATOM 747 C CA . MET A 1 99 ? 5.224 12.457 -6.570 1.00 60.62 99 MET A CA 1
ATOM 748 C C . MET A 1 99 ? 5.407 12.644 -5.053 1.00 60.62 99 MET A C 1
ATOM 750 O O . MET A 1 99 ? 4.430 12.623 -4.301 1.00 60.62 99 MET A O 1
ATOM 754 N N . LEU A 1 100 ? 6.641 12.881 -4.590 1.00 61.97 100 LEU A N 1
ATOM 755 C CA . LEU A 1 100 ? 6.948 13.087 -3.170 1.00 61.97 100 LEU A CA 1
ATOM 756 C C . LEU A 1 100 ? 6.335 14.386 -2.641 1.00 61.97 100 LEU A C 1
ATOM 758 O O . LEU A 1 100 ? 5.712 14.379 -1.580 1.00 61.97 100 LEU A O 1
ATOM 762 N N . GLY A 1 101 ? 6.464 15.488 -3.384 1.00 63.88 101 GLY A N 1
ATOM 763 C CA . GLY A 1 101 ? 5.909 16.784 -3.000 1.00 63.88 101 GLY A CA 1
ATOM 764 C C . GLY A 1 101 ? 4.392 16.728 -2.840 1.00 63.88 101 GLY A C 1
ATOM 765 O O . GLY A 1 101 ? 3.861 17.111 -1.796 1.00 63.88 101 GLY A O 1
ATOM 766 N N . ALA A 1 102 ? 3.686 16.171 -3.825 1.00 69.00 102 ALA A N 1
ATOM 767 C CA . ALA A 1 102 ? 2.237 16.029 -3.768 1.00 69.00 102 ALA A CA 1
ATOM 768 C C . ALA A 1 102 ? 1.787 15.061 -2.659 1.00 69.00 102 ALA A C 1
ATOM 770 O O . ALA A 1 102 ? 0.806 15.336 -1.965 1.00 69.00 102 ALA A O 1
ATOM 771 N N . GLY A 1 103 ? 2.535 13.979 -2.416 1.00 66.31 103 GLY A N 1
ATOM 772 C CA . GLY A 1 103 ? 2.266 13.039 -1.323 1.00 66.31 103 GLY A CA 1
ATOM 773 C C . GLY A 1 103 ? 2.395 13.669 0.057 1.00 66.31 103 GLY A C 1
ATOM 774 O O . GLY A 1 103 ? 1.509 13.510 0.901 1.00 66.31 103 GLY A O 1
ATOM 775 N N . VAL A 1 104 ? 3.453 14.453 0.272 1.00 70.94 104 VAL A N 1
ATOM 776 C CA . VAL A 1 104 ? 3.656 15.208 1.514 1.00 70.94 104 VAL A CA 1
ATOM 777 C C . VAL A 1 104 ? 2.533 16.223 1.709 1.00 70.94 104 VAL A C 1
ATOM 779 O O . VAL A 1 104 ? 1.949 16.280 2.792 1.00 70.94 104 VAL A O 1
ATOM 782 N N . VAL A 1 105 ? 2.163 16.983 0.674 1.00 73.81 105 VAL A N 1
ATOM 783 C CA . VAL A 1 105 ? 1.072 17.965 0.773 1.00 73.81 105 VAL A CA 1
ATOM 784 C C . VAL A 1 105 ? -0.267 17.276 1.053 1.00 73.81 105 VAL A C 1
ATOM 786 O O . VAL A 1 105 ? -1.009 17.738 1.921 1.00 73.81 105 VAL A O 1
ATOM 789 N N . ALA A 1 106 ? -0.569 16.147 0.404 1.00 73.44 106 ALA A N 1
ATOM 790 C CA . ALA A 1 106 ? -1.786 15.376 0.661 1.00 73.44 106 ALA A CA 1
ATOM 791 C C . ALA A 1 106 ? -1.842 14.845 2.105 1.00 73.44 106 ALA A C 1
ATOM 793 O O . ALA A 1 106 ? -2.875 14.959 2.780 1.00 73.44 106 ALA A O 1
ATOM 794 N N . ALA A 1 107 ? -0.724 14.319 2.612 1.00 67.88 107 ALA A N 1
ATOM 795 C CA . ALA A 1 107 ? -0.611 13.836 3.984 1.00 67.88 107 ALA A CA 1
ATOM 796 C C . ALA A 1 107 ? -0.777 14.977 5.001 1.00 67.88 107 ALA A C 1
ATOM 798 O O . ALA A 1 107 ? -1.590 14.871 5.922 1.00 67.88 107 ALA A O 1
ATOM 799 N N . VAL A 1 108 ? -0.075 16.098 4.808 1.00 74.88 108 VAL A N 1
ATOM 800 C CA . VAL A 1 108 ? -0.163 17.282 5.677 1.00 74.88 108 VAL A CA 1
ATOM 801 C C . VAL A 1 108 ? -1.575 17.862 5.667 1.00 74.88 108 VAL A C 1
ATOM 803 O O . VAL A 1 108 ? -2.124 18.144 6.732 1.00 74.88 108 VAL A O 1
ATOM 806 N N . ALA A 1 109 ? -2.203 17.988 4.497 1.00 76.81 109 ALA A N 1
ATOM 807 C CA . ALA A 1 109 ? 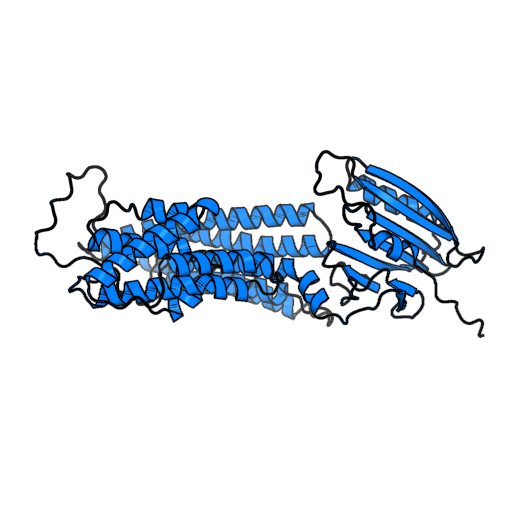-3.567 18.491 4.375 1.00 76.81 109 ALA A CA 1
ATOM 808 C C . ALA A 1 109 ? -4.577 17.579 5.097 1.00 76.81 109 ALA A C 1
ATOM 810 O O . ALA A 1 109 ? -5.442 18.068 5.829 1.00 76.81 109 ALA A O 1
ATOM 811 N N . THR A 1 110 ? -4.417 16.255 4.993 1.00 75.94 110 THR A N 1
ATOM 812 C CA . THR A 1 110 ? -5.250 15.278 5.717 1.00 75.94 110 THR A CA 1
ATOM 813 C C . THR A 1 110 ? -5.047 15.374 7.233 1.00 75.94 110 THR A C 1
ATOM 815 O O . THR A 1 110 ? -6.017 15.440 7.997 1.00 75.94 110 THR A O 1
ATOM 818 N N . LEU A 1 111 ? -3.792 15.449 7.687 1.00 74.25 111 LEU A N 1
ATOM 819 C CA . LEU A 1 111 ? -3.447 15.579 9.104 1.00 74.25 111 LEU A CA 1
ATOM 820 C C . LEU A 1 111 ? -3.923 16.907 9.700 1.00 74.25 111 LEU A C 1
ATOM 822 O O . LEU A 1 111 ? -4.380 16.927 10.841 1.00 74.25 111 LEU A O 1
ATOM 826 N N . ALA A 1 112 ? -3.882 17.998 8.935 1.00 74.00 112 ALA A N 1
ATOM 827 C CA . ALA A 1 112 ? -4.380 19.309 9.340 1.00 74.00 112 ALA A CA 1
ATOM 828 C C . ALA A 1 112 ? -5.918 19.397 9.311 1.00 74.00 112 ALA A C 1
ATOM 830 O O . ALA A 1 112 ? -6.513 20.103 10.131 1.00 74.00 112 ALA A O 1
ATOM 831 N N . ALA A 1 113 ? -6.598 18.637 8.447 1.00 71.69 113 ALA A N 1
ATOM 832 C CA . ALA A 1 113 ? -8.059 18.579 8.413 1.00 71.69 113 ALA A CA 1
ATOM 833 C C . ALA A 1 113 ? -8.655 17.977 9.703 1.00 71.69 113 ALA A C 1
ATOM 835 O O . ALA A 1 113 ? -9.675 18.458 10.207 1.00 71.69 113 ALA A O 1
ATOM 836 N N . LEU A 1 114 ? -8.005 16.970 10.297 1.00 69.25 114 LEU A N 1
ATOM 837 C CA . LEU A 1 114 ? -8.452 16.299 11.528 1.00 69.25 114 LEU A CA 1
ATOM 838 C C . LEU A 1 114 ? -8.674 17.244 12.734 1.00 69.25 114 LEU A C 1
ATOM 840 O O . LEU A 1 114 ? -9.783 17.247 13.290 1.00 69.25 114 LEU A O 1
ATOM 844 N N . PRO A 1 115 ? -7.700 18.073 13.166 1.00 69.25 115 PRO A N 1
ATOM 845 C CA . PRO A 1 115 ? -7.893 19.013 14.268 1.00 69.25 115 PRO A CA 1
ATOM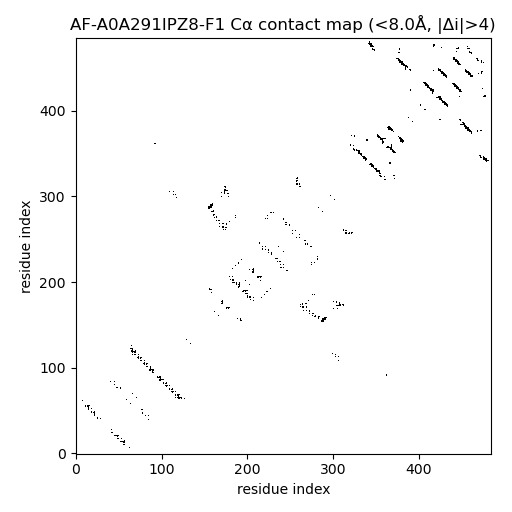 846 C C . PRO A 1 115 ? -8.901 20.120 13.928 1.00 69.25 115 PRO A C 1
ATOM 848 O O . PRO A 1 115 ? -9.612 20.587 14.823 1.00 69.25 115 PRO A O 1
ATOM 851 N N . LEU A 1 116 ? -9.031 20.515 12.656 1.00 73.81 116 LEU A N 1
ATOM 852 C CA . LEU A 1 116 ? -10.036 21.488 12.212 1.00 73.81 116 LEU A CA 1
ATOM 853 C C . LEU A 1 116 ? -11.456 20.922 12.318 1.00 73.81 116 LEU A C 1
ATOM 855 O O . LEU A 1 116 ? -12.343 21.577 12.875 1.00 73.81 116 LEU A O 1
ATOM 859 N N . PHE A 1 117 ? -11.666 19.674 11.891 1.00 70.38 117 PHE A N 1
ATOM 860 C CA . PHE A 1 117 ? -12.931 18.975 12.103 1.00 70.38 117 PHE A CA 1
ATOM 861 C C . PHE A 1 117 ? -13.236 18.801 13.586 1.00 70.38 117 PHE A C 1
ATOM 863 O O . PHE A 1 117 ? -14.377 19.013 14.005 1.00 70.38 117 PHE A O 1
ATOM 870 N N . TRP A 1 118 ? -12.225 18.491 14.400 1.00 67.31 118 TRP A N 1
ATOM 871 C CA . TRP A 1 118 ? -12.377 18.402 15.847 1.00 67.31 118 TRP A CA 1
ATOM 872 C C . TRP A 1 118 ? -12.814 19.734 16.470 1.00 67.31 118 TRP A C 1
ATOM 874 O O . TRP A 1 118 ? -13.797 19.766 17.216 1.00 67.31 118 TRP A O 1
ATOM 884 N N . ARG A 1 119 ? -12.153 20.848 16.129 1.00 69.19 119 ARG A N 1
ATOM 885 C CA . ARG A 1 119 ? -12.521 22.198 16.597 1.00 69.19 119 ARG A CA 1
ATOM 886 C C . ARG A 1 119 ? -13.908 22.613 16.114 1.00 69.19 119 ARG A C 1
ATOM 888 O O . ARG A 1 119 ? -14.712 23.103 16.911 1.00 69.19 119 ARG A O 1
ATOM 895 N N . GLY A 1 120 ? -14.233 22.358 14.847 1.00 69.56 120 GLY A N 1
ATOM 896 C CA . GLY A 1 120 ? -15.573 22.575 14.301 1.00 69.56 120 GLY A CA 1
ATOM 897 C C . GLY A 1 120 ? -16.629 21.769 15.060 1.00 69.56 120 GLY A C 1
ATOM 898 O O . GLY A 1 120 ? -17.677 22.294 15.432 1.00 69.56 120 GLY A O 1
ATOM 899 N N . HIS A 1 121 ? -16.329 20.515 15.394 1.00 68.25 121 HIS A N 1
ATOM 900 C CA . HIS A 1 121 ? -17.224 19.672 16.177 1.00 68.25 121 HIS A CA 1
ATOM 901 C C . HIS A 1 121 ? -17.399 20.160 17.615 1.00 68.25 121 HIS A C 1
ATOM 903 O O . HIS A 1 121 ? -18.523 20.186 18.116 1.00 68.25 121 HIS A O 1
ATOM 909 N N . GLN A 1 122 ? -16.326 20.599 18.276 1.00 68.69 122 GLN A N 1
ATOM 910 C CA . GLN A 1 122 ? -16.422 21.208 19.603 1.00 68.69 122 GLN A CA 1
ATOM 911 C C . GLN A 1 122 ? -17.284 22.473 19.585 1.00 68.69 122 GLN A C 1
ATOM 913 O O . GLN A 1 122 ? -18.141 22.635 20.452 1.00 68.69 122 GLN A O 1
ATOM 918 N N . ARG A 1 123 ? -17.117 23.337 18.577 1.00 70.00 123 ARG A N 1
ATOM 919 C CA . ARG A 1 123 ? -17.945 24.537 18.400 1.00 70.00 123 ARG A CA 1
ATOM 920 C C . ARG A 1 123 ? -19.416 24.185 18.197 1.00 70.00 123 ARG A C 1
ATOM 922 O O . ARG A 1 123 ? -20.273 24.762 18.862 1.00 70.00 123 ARG A O 1
ATOM 929 N N . HIS A 1 124 ? -19.704 23.217 17.328 1.00 68.75 124 HIS A N 1
ATOM 930 C CA . HIS A 1 124 ? -21.070 22.751 17.124 1.00 68.75 124 HIS A CA 1
ATOM 931 C C . HIS A 1 124 ? -21.671 22.193 18.417 1.00 68.75 124 HIS A C 1
ATOM 933 O O . HIS A 1 124 ? -22.801 22.541 18.737 1.00 68.75 124 HIS A O 1
ATOM 939 N N . ARG A 1 125 ? -20.915 21.407 19.198 1.00 65.75 125 ARG A N 1
ATOM 940 C CA . ARG A 1 125 ? -21.367 20.913 20.509 1.00 65.75 125 ARG A CA 1
ATOM 941 C C . ARG A 1 125 ? -21.658 22.040 21.493 1.00 65.75 125 ARG A C 1
ATOM 943 O O . ARG A 1 125 ? -22.696 21.992 22.137 1.00 65.75 125 ARG A O 1
ATOM 950 N N . ARG A 1 126 ? -20.772 23.036 21.614 1.00 69.12 126 ARG A N 1
ATOM 951 C CA . ARG A 1 126 ? -20.986 24.200 22.496 1.00 69.12 126 ARG A CA 1
ATOM 952 C C . ARG A 1 126 ? -22.275 24.932 22.132 1.00 69.12 126 ARG A C 1
ATOM 954 O O . ARG A 1 126 ? -23.088 25.198 23.004 1.00 69.12 126 ARG A O 1
ATOM 961 N N . TRP A 1 127 ? -22.487 25.181 20.840 1.00 70.12 127 TRP A N 1
ATOM 962 C CA . TRP A 1 127 ? -23.720 25.798 20.358 1.00 70.12 127 TRP A CA 1
ATOM 963 C C . TRP A 1 127 ? -24.951 24.922 20.615 1.00 70.12 127 TRP A C 1
ATOM 965 O O . TRP A 1 127 ? -25.961 25.408 21.105 1.00 70.12 127 TRP A O 1
ATOM 975 N N . TRP A 1 128 ? -24.871 23.628 20.304 1.00 61.88 128 TRP A N 1
ATOM 976 C CA . TRP A 1 128 ? -26.002 22.715 20.449 1.00 61.88 128 TRP A CA 1
ATOM 977 C C . TRP A 1 128 ? -26.436 22.587 21.915 1.00 61.88 128 TRP A C 1
ATOM 979 O O . TRP A 1 128 ? -27.629 22.657 22.193 1.00 61.88 128 TRP A O 1
ATOM 989 N N . ARG A 1 129 ? -25.466 22.535 22.844 1.00 63.28 129 ARG A N 1
ATOM 990 C CA . ARG A 1 129 ? -25.685 22.599 24.300 1.00 63.28 129 ARG A CA 1
ATOM 991 C C . ARG A 1 129 ? -26.364 23.894 24.739 1.00 63.28 129 ARG A C 1
ATOM 993 O O . ARG A 1 129 ? -27.329 23.830 25.484 1.00 63.28 129 ARG A O 1
ATOM 1000 N N . ALA A 1 130 ? -25.889 25.041 24.252 1.00 63.34 130 ALA A N 1
ATOM 1001 C CA . ALA A 1 130 ? -26.460 26.342 24.598 1.00 63.34 130 ALA A CA 1
ATOM 1002 C C . ALA A 1 130 ? -27.913 26.508 24.116 1.00 63.34 130 ALA A C 1
ATOM 1004 O O . ALA A 1 130 ? -28.673 27.249 24.723 1.00 63.34 130 ALA A O 1
ATOM 1005 N N . VAL A 1 131 ? -28.300 25.833 23.028 1.00 59.94 131 VAL A N 1
ATOM 1006 C CA . VAL A 1 131 ? -29.643 25.958 22.435 1.00 59.94 131 VAL A CA 1
ATOM 1007 C C . VAL A 1 131 ? -30.633 24.912 22.951 1.00 59.94 131 VAL A C 1
ATOM 1009 O O . VAL A 1 131 ? -31.817 25.207 23.018 1.00 59.94 131 VAL A O 1
ATOM 1012 N N . HIS A 1 132 ? -30.183 23.696 23.279 1.00 55.62 132 HIS A N 1
ATOM 1013 C CA . HIS A 1 132 ? -31.084 22.586 23.632 1.00 55.62 132 HIS A CA 1
ATOM 1014 C C . HIS A 1 132 ? -31.063 22.226 25.122 1.00 55.62 132 HIS A C 1
ATOM 1016 O O . HIS A 1 132 ? -31.735 21.275 25.492 1.00 55.62 132 HIS A O 1
ATOM 1022 N N . GLY A 1 133 ? -30.305 22.953 25.956 1.00 45.72 133 GLY A N 1
ATOM 1023 C CA . GLY A 1 133 ? -30.395 22.875 27.418 1.00 45.72 133 GLY A CA 1
ATOM 1024 C C . GLY A 1 133 ? -30.372 21.450 27.975 1.00 45.72 133 GLY A C 1
ATOM 1025 O O . GLY A 1 133 ? -31.352 21.007 28.554 1.00 45.72 133 GLY A O 1
ATOM 1026 N N . PHE A 1 134 ? -29.265 20.723 27.801 1.00 44.94 134 PHE A N 1
ATOM 1027 C CA . PHE A 1 134 ? -29.081 19.411 28.432 1.00 44.94 134 PHE A CA 1
ATOM 1028 C C . PHE A 1 134 ? -28.065 19.502 29.574 1.00 44.94 134 PHE A C 1
ATOM 1030 O O . PHE A 1 134 ? -26.897 19.815 29.329 1.00 44.94 134 PHE A O 1
ATOM 1037 N N . ALA A 1 135 ? -28.498 19.156 30.790 1.00 42.09 135 ALA A N 1
ATOM 1038 C CA . ALA A 1 135 ? -27.637 18.953 31.961 1.00 42.09 135 ALA A CA 1
ATOM 1039 C C . ALA A 1 135 ? -26.754 17.687 31.850 1.00 42.09 135 ALA A C 1
ATOM 1041 O O . ALA A 1 135 ? -25.761 17.550 32.551 1.00 42.09 135 ALA A O 1
ATOM 1042 N N . GLU A 1 136 ? -27.046 16.773 30.920 1.00 40.53 136 GLU A N 1
ATOM 1043 C CA . GLU A 1 136 ? -26.417 15.440 30.868 1.00 40.53 136 GLU A CA 1
ATOM 1044 C C . GLU A 1 136 ? -24.978 15.390 30.326 1.00 40.53 136 GLU A C 1
ATOM 1046 O O . GLU A 1 136 ? -24.377 14.320 30.239 1.00 40.53 136 GLU A O 1
ATOM 1051 N N . PHE A 1 137 ? -24.378 16.525 29.965 1.00 43.66 137 PHE A N 1
ATOM 1052 C CA . PHE A 1 137 ? -22.954 16.578 29.624 1.00 43.66 137 PHE A CA 1
ATOM 1053 C C . PHE A 1 137 ? -22.346 17.913 30.045 1.00 43.66 137 PHE A C 1
ATOM 1055 O O . PHE A 1 137 ? -21.956 18.719 29.183 1.00 43.66 137 PHE A O 1
ATOM 1062 N N . GLU A 1 138 ? -22.240 18.120 31.357 1.00 32.97 138 GLU A N 1
ATOM 1063 C CA . GLU A 1 138 ? -21.445 19.205 31.923 1.00 32.97 138 GLU A CA 1
ATOM 1064 C C . GLU A 1 138 ? -20.029 19.247 31.312 1.00 32.97 138 GLU A C 1
ATOM 1066 O O . GLU A 1 138 ? -19.423 18.215 30.978 1.00 32.97 138 GLU A O 1
ATOM 1071 N N . PRO A 1 139 ? -19.481 20.452 31.079 1.00 35.75 139 PRO A N 1
ATOM 1072 C CA . PRO A 1 139 ? -18.060 20.599 30.840 1.00 35.75 139 PRO A CA 1
ATOM 1073 C C . PRO A 1 139 ? -17.312 20.180 32.111 1.00 35.75 139 PRO A C 1
ATOM 1075 O O . PRO A 1 139 ? -17.699 20.558 33.207 1.00 35.75 139 PRO A O 1
ATOM 1078 N N . ALA A 1 140 ? -16.181 19.486 31.960 1.00 35.16 140 ALA A N 1
ATOM 1079 C CA . ALA A 1 140 ? -15.109 19.656 32.930 1.00 35.16 140 ALA A CA 1
ATOM 1080 C C . ALA A 1 140 ? -14.732 21.142 32.874 1.00 35.16 140 ALA A C 1
ATOM 1082 O O . ALA A 1 140 ? -14.005 21.568 31.970 1.00 35.16 140 ALA A O 1
ATOM 1083 N N . ALA A 1 141 ? -15.349 21.942 33.739 1.00 36.12 141 ALA A N 1
ATOM 1084 C CA . ALA A 1 141 ? -14.925 23.296 33.990 1.00 36.12 141 ALA A CA 1
ATOM 1085 C C . ALA A 1 141 ? -13.477 23.216 34.477 1.00 36.12 141 ALA A C 1
ATOM 1087 O O . ALA A 1 141 ? -13.113 22.381 35.308 1.00 36.12 141 ALA A O 1
ATOM 1088 N N . ALA A 1 142 ? -12.630 24.043 33.871 1.00 41.56 142 ALA A N 1
ATOM 1089 C CA . ALA A 1 142 ? -11.343 24.356 34.448 1.00 41.56 142 ALA A CA 1
ATOM 1090 C C . ALA A 1 142 ? -11.616 24.877 35.865 1.00 41.56 142 ALA A C 1
ATOM 1092 O O . ALA A 1 142 ? -12.364 25.836 36.019 1.00 41.56 142 ALA A O 1
ATOM 1093 N N . ILE A 1 143 ? -11.045 24.195 36.859 1.00 44.31 143 ILE A N 1
ATOM 1094 C CA . ILE A 1 143 ? -11.236 24.434 38.293 1.00 44.31 143 ILE A CA 1
ATOM 1095 C C . ILE A 1 143 ? -12.694 24.194 38.728 1.00 44.31 143 ILE A C 1
ATOM 1097 O O . ILE A 1 143 ? -13.524 25.092 38.808 1.00 44.31 143 ILE A O 1
ATOM 1101 N N . SER A 1 144 ? -13.021 22.941 39.022 1.00 31.16 144 SER A N 1
ATOM 1102 C CA . SER A 1 144 ? -14.176 22.591 39.849 1.00 31.16 144 SER A CA 1
ATOM 1103 C C . SER A 1 144 ? -13.714 21.599 40.907 1.00 31.16 144 SER A C 1
ATOM 1105 O O . SER A 1 144 ? -12.796 20.821 40.619 1.00 31.16 144 SER A O 1
ATOM 1107 N N . PRO A 1 145 ? -14.265 21.697 42.131 1.00 38.25 145 PRO A N 1
ATOM 1108 C CA . PRO A 1 145 ? -13.818 20.920 43.274 1.00 38.25 145 PRO A CA 1
ATOM 1109 C C . PRO A 1 145 ? -13.896 19.434 42.942 1.00 38.25 145 PRO A C 1
ATOM 1111 O O . PRO A 1 145 ? -14.655 19.018 42.063 1.00 38.25 145 PRO A O 1
ATOM 1114 N N . GLU A 1 146 ? -13.046 18.668 43.616 1.00 34.28 146 GLU A N 1
ATOM 1115 C CA . GLU A 1 146 ? -12.995 17.211 43.584 1.00 34.28 146 GLU A CA 1
ATOM 1116 C C . GLU A 1 146 ? -14.403 16.626 43.361 1.00 34.28 146 GLU A C 1
ATOM 1118 O O . GLU A 1 146 ? -15.330 17.013 44.080 1.00 34.28 146 GLU A O 1
ATOM 1123 N N . PRO A 1 147 ? -14.617 15.802 42.313 1.00 40.16 147 PRO A N 1
ATOM 1124 C CA . PRO A 1 147 ? -15.957 15.369 41.945 1.00 40.16 147 PRO A CA 1
ATOM 1125 C C . PRO A 1 147 ? -16.601 14.720 43.164 1.00 40.16 147 PRO A C 1
ATOM 1127 O O . PRO A 1 147 ? -16.047 13.759 43.702 1.00 40.16 147 PRO A O 1
ATOM 1130 N N . ALA A 1 148 ? -17.743 15.265 43.598 1.00 47.28 148 ALA A N 1
ATOM 1131 C CA . ALA A 1 148 ? -18.523 14.691 44.682 1.00 47.28 148 ALA A CA 1
ATOM 1132 C C . ALA A 1 148 ? -18.671 13.196 44.403 1.00 47.28 148 ALA A C 1
ATOM 1134 O O . ALA A 1 148 ? -19.076 12.808 43.300 1.00 47.28 148 ALA A O 1
ATOM 1135 N N . ALA A 1 149 ? -18.245 12.375 45.366 1.00 46.38 149 ALA A N 1
ATOM 1136 C CA . ALA A 1 149 ? -18.260 10.932 45.216 1.00 46.38 149 ALA A CA 1
ATOM 1137 C C . ALA A 1 149 ? -19.658 10.520 44.728 1.00 46.38 149 ALA A C 1
ATOM 1139 O O . ALA A 1 149 ? -20.649 10.991 45.298 1.00 46.38 149 ALA A O 1
ATOM 1140 N N . PRO A 1 150 ? -19.764 9.721 43.648 1.00 48.62 150 PRO A N 1
ATOM 1141 C CA . PRO A 1 150 ? -21.063 9.286 43.165 1.00 48.62 150 PRO A CA 1
ATOM 1142 C C . PRO A 1 150 ? -21.819 8.675 44.342 1.00 48.62 150 PRO A C 1
ATOM 1144 O O . PRO A 1 150 ? -21.248 7.881 45.092 1.00 48.62 150 PRO A O 1
ATOM 1147 N N . ALA A 1 151 ? -23.077 9.086 44.534 1.00 54.12 151 ALA A N 1
ATOM 1148 C CA . ALA A 1 151 ? -23.930 8.507 45.563 1.00 54.12 151 ALA A CA 1
ATOM 1149 C C . ALA A 1 151 ? -23.826 6.978 45.464 1.00 54.12 151 ALA A C 1
ATOM 1151 O O . ALA A 1 151 ? -23.926 6.441 44.359 1.00 54.12 151 ALA A O 1
ATOM 1152 N N . ALA A 1 152 ? -23.594 6.301 46.592 1.00 55.88 152 ALA A N 1
ATOM 1153 C CA . ALA A 1 152 ? -23.114 4.913 46.661 1.00 55.88 152 ALA A CA 1
ATOM 1154 C C . ALA A 1 152 ? -23.950 3.873 45.877 1.00 55.88 152 ALA A C 1
ATOM 1156 O O . ALA A 1 152 ? -23.485 2.759 45.665 1.00 55.88 152 ALA A O 1
ATOM 1157 N N . ASN A 1 153 ? -25.144 4.248 45.404 1.00 59.31 153 ASN A N 1
ATOM 1158 C CA . ASN A 1 153 ? -26.105 3.391 44.715 1.00 59.31 153 ASN A CA 1
ATOM 1159 C C . ASN A 1 153 ? -26.523 3.899 43.317 1.00 59.31 153 ASN A C 1
ATOM 1161 O O . ASN A 1 153 ? -27.508 3.414 42.762 1.00 59.31 153 ASN A O 1
ATOM 1165 N N . ALA A 1 154 ? -25.835 4.890 42.737 1.00 63.69 154 ALA A N 1
ATOM 1166 C CA . ALA A 1 154 ? -26.166 5.360 41.392 1.00 63.69 154 ALA A CA 1
ATOM 1167 C C . ALA A 1 154 ? -25.699 4.341 40.326 1.00 63.69 154 ALA A C 1
ATOM 1169 O O . ALA A 1 154 ? -24.521 3.972 40.318 1.00 63.69 154 ALA A O 1
ATOM 1170 N N . PRO A 1 155 ? -26.576 3.889 39.407 1.00 74.56 155 PRO A N 1
ATOM 1171 C CA . PRO A 1 155 ? -26.191 2.955 38.353 1.00 74.56 155 PRO A CA 1
ATOM 1172 C C . PRO A 1 155 ? -25.073 3.537 37.468 1.00 74.56 155 PRO A C 1
ATOM 1174 O O . PRO A 1 155 ? -25.132 4.712 37.092 1.00 74.56 155 PRO A O 1
ATOM 1177 N N . PRO A 1 156 ? -24.054 2.739 37.099 1.00 80.56 156 PRO A N 1
ATOM 1178 C CA . PRO A 1 156 ? -22.901 3.220 36.347 1.00 80.56 156 PRO A CA 1
ATOM 1179 C C . PRO A 1 156 ? -23.293 3.777 34.971 1.00 80.56 156 PRO A C 1
ATOM 1181 O O . PRO A 1 156 ? -24.105 3.194 34.251 1.00 80.56 156 PRO A O 1
ATOM 1184 N N . LEU A 1 157 ? -22.662 4.889 34.571 1.00 82.25 157 LEU A N 1
ATOM 1185 C CA . LEU A 1 157 ? -22.875 5.524 33.265 1.00 82.25 157 LEU A CA 1
ATOM 1186 C C . LEU A 1 157 ? -21.973 4.903 32.181 1.00 82.25 157 LEU A C 1
ATOM 1188 O O . LEU A 1 157 ? -20.849 5.369 31.934 1.00 82.25 157 LEU A O 1
ATOM 1192 N N . LEU A 1 158 ? -22.490 3.890 31.485 1.00 84.31 158 LEU A N 1
ATOM 1193 C CA . LEU A 1 158 ? -21.759 3.095 30.491 1.00 84.31 158 LEU A CA 1
ATOM 1194 C C . LEU A 1 158 ? -22.077 3.502 29.052 1.00 84.31 158 LEU A C 1
ATOM 1196 O O . LEU A 1 158 ? -23.137 4.049 28.736 1.00 84.31 158 LEU A O 1
ATOM 1200 N N . PHE A 1 159 ? -21.164 3.203 28.127 1.00 84.75 159 PHE A N 1
ATOM 1201 C CA . PHE A 1 159 ? -21.514 3.257 26.711 1.00 84.75 159 PHE A CA 1
ATOM 1202 C C . PHE A 1 159 ? -22.487 2.123 26.337 1.00 84.75 159 PHE A C 1
ATOM 1204 O O . PHE A 1 159 ? -22.300 0.993 26.787 1.00 84.75 159 PHE A O 1
ATOM 1211 N N . PRO A 1 160 ? -23.460 2.371 25.440 1.00 82.75 160 PRO A N 1
ATOM 1212 C CA . PRO A 1 160 ? -24.429 1.354 25.032 1.00 82.75 160 PRO A CA 1
ATOM 1213 C C . PRO A 1 160 ? -23.738 0.191 24.307 1.00 82.75 160 PRO A C 1
ATOM 1215 O O . PRO A 1 160 ? -22.668 0.395 23.726 1.00 82.75 160 PRO A O 1
ATOM 1218 N N . PRO A 1 161 ? -24.299 -1.025 24.280 1.00 85.12 161 PRO A N 1
ATOM 1219 C CA . PRO A 1 161 ? 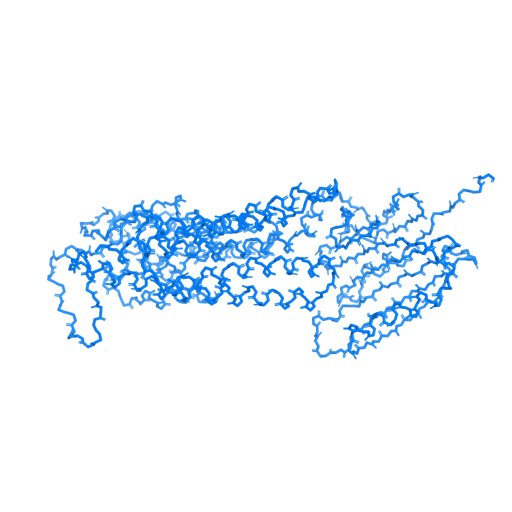-23.762 -2.106 23.463 1.00 85.12 161 PRO A CA 1
ATOM 1220 C C . PRO A 1 161 ? -23.676 -1.686 21.990 1.00 85.12 161 PRO A C 1
ATOM 1222 O O . PRO A 1 161 ? -24.518 -0.947 21.481 1.00 85.12 161 PRO A O 1
ATOM 1225 N N . HIS A 1 162 ? -22.627 -2.116 21.291 1.00 81.44 162 HIS A N 1
ATOM 1226 C CA . HIS A 1 162 ? -22.435 -1.763 19.884 1.00 81.44 162 HIS A CA 1
ATOM 1227 C C . HIS A 1 162 ? -22.227 -3.012 19.046 1.00 81.44 162 HIS A C 1
ATOM 1229 O O . HIS A 1 162 ? -21.377 -3.838 19.375 1.00 81.44 162 HIS A O 1
ATOM 1235 N N . SER A 1 163 ? -22.976 -3.126 17.951 1.00 85.00 163 SER A N 1
ATOM 1236 C CA . SER A 1 163 ? -22.881 -4.280 17.062 1.00 85.00 163 SER A CA 1
ATOM 1237 C C . SER A 1 163 ? -21.467 -4.459 16.496 1.00 85.00 163 SER A C 1
ATOM 1239 O O . SER A 1 163 ? -20.820 -3.483 16.092 1.00 85.00 163 SER A O 1
ATOM 1241 N N . ASN A 1 164 ? -21.020 -5.717 16.434 1.00 86.44 164 ASN A N 1
ATOM 1242 C CA . ASN A 1 164 ? -19.728 -6.104 15.875 1.00 86.44 164 ASN A CA 1
ATOM 1243 C C . ASN A 1 164 ? -19.640 -5.828 14.370 1.00 86.44 164 ASN A C 1
ATOM 1245 O O . ASN A 1 164 ? -18.598 -5.362 13.927 1.00 86.44 164 ASN A O 1
ATOM 1249 N N . TRP A 1 165 ? -20.722 -5.998 13.596 1.00 82.69 165 TRP A N 1
ATOM 1250 C CA . TRP A 1 165 ? -20.702 -5.691 12.156 1.00 82.69 165 TRP A CA 1
ATOM 1251 C C . TRP A 1 165 ? -20.381 -4.207 11.910 1.00 82.69 165 TRP A C 1
ATOM 1253 O O . TRP A 1 165 ? -19.583 -3.855 11.046 1.00 82.69 165 TRP A O 1
ATOM 1263 N N . ARG A 1 166 ? -20.933 -3.314 12.743 1.00 82.69 166 ARG A N 1
ATOM 1264 C CA . ARG A 1 166 ? -20.702 -1.869 12.623 1.00 82.69 166 ARG A CA 1
ATOM 1265 C C . ARG A 1 166 ? -19.265 -1.501 12.993 1.00 82.69 166 ARG A C 1
ATOM 1267 O O . ARG A 1 166 ? -18.7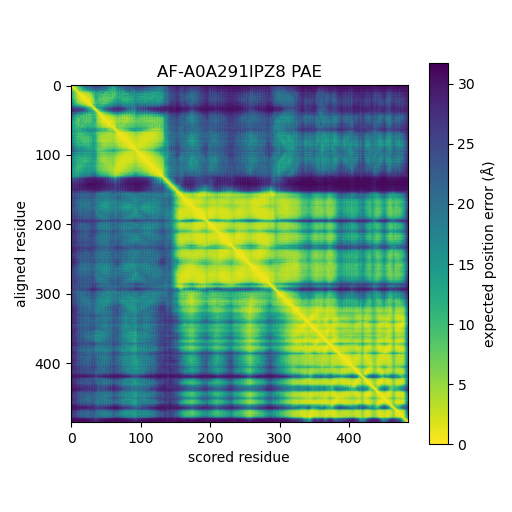17 -0.565 12.418 1.00 82.69 166 ARG A O 1
ATOM 1274 N N . LEU A 1 167 ? -18.668 -2.211 13.953 1.00 85.69 167 LEU A N 1
ATOM 1275 C CA . LEU A 1 167 ? -17.254 -2.051 14.306 1.00 85.69 167 LEU A CA 1
ATOM 1276 C C . LEU A 1 167 ? -16.327 -2.605 13.233 1.00 85.69 167 LEU A C 1
ATOM 1278 O O . LEU A 1 167 ? -15.318 -1.970 12.956 1.00 85.69 167 LEU A O 1
ATOM 1282 N N . LEU A 1 168 ? -16.684 -3.730 12.616 1.00 86.38 168 LEU A N 1
ATOM 1283 C CA . LEU A 1 168 ? -15.926 -4.312 11.517 1.00 86.38 168 LEU A CA 1
ATOM 1284 C C . LEU A 1 168 ? -15.802 -3.310 10.368 1.00 86.38 168 LEU A C 1
ATOM 1286 O O . LEU A 1 168 ? -14.689 -2.999 9.964 1.00 86.38 168 LEU A O 1
ATOM 1290 N N . TRP A 1 169 ? -16.915 -2.717 9.921 1.00 82.31 169 TRP A N 1
ATOM 1291 C CA . TRP A 1 169 ? -16.863 -1.684 8.882 1.00 82.31 169 TRP A CA 1
ATOM 1292 C C . TRP A 1 169 ? -16.050 -0.467 9.301 1.00 82.31 169 TRP A C 1
ATOM 1294 O O . TRP A 1 169 ? -15.283 0.051 8.498 1.00 82.31 169 TRP A O 1
ATOM 1304 N N . LEU A 1 170 ? -16.199 -0.023 10.557 1.00 82.38 170 LEU A N 1
ATOM 1305 C CA . LEU A 1 170 ? -15.408 1.081 11.102 1.00 82.38 170 LEU A CA 1
ATOM 1306 C C . LEU A 1 170 ? -13.918 0.789 11.043 1.00 82.38 170 LEU A C 1
ATOM 1308 O O . LEU A 1 170 ? -13.165 1.669 10.658 1.00 82.38 170 LEU A O 1
ATOM 1312 N N . MET A 1 171 ? -13.493 -0.413 11.411 1.00 86.69 171 MET A N 1
ATOM 1313 C CA . MET A 1 171 ? -12.090 -0.804 11.361 1.00 86.69 171 MET A CA 1
ATOM 1314 C C . MET A 1 171 ? -11.610 -0.961 9.914 1.00 86.69 171 MET A C 1
ATOM 1316 O O . MET A 1 171 ? -10.574 -0.407 9.576 1.00 86.69 171 MET A O 1
ATOM 1320 N N . LEU A 1 172 ? -12.383 -1.617 9.045 1.00 83.06 172 LEU A N 1
ATOM 1321 C CA . LEU A 1 172 ? -12.005 -1.882 7.656 1.00 83.06 172 LEU A CA 1
ATOM 1322 C C . LEU A 1 172 ? -11.843 -0.589 6.842 1.00 83.06 172 LEU A C 1
ATOM 1324 O O . LEU A 1 172 ? -10.753 -0.290 6.366 1.00 83.06 172 LEU A O 1
ATOM 1328 N N . PHE A 1 173 ? -12.894 0.230 6.749 1.00 77.06 173 PHE A N 1
ATOM 1329 C CA . PHE A 1 173 ? -12.872 1.456 5.938 1.00 77.06 173 PHE A CA 1
ATOM 1330 C C . PHE A 1 173 ? -12.114 2.618 6.593 1.00 77.06 173 PHE A C 1
ATOM 1332 O O . PHE A 1 173 ? -12.032 3.702 6.020 1.00 77.06 173 PHE A O 1
ATOM 1339 N N . SER A 1 174 ? -11.576 2.421 7.799 1.00 75.81 174 SER A N 1
ATOM 1340 C CA . SER A 1 174 ? -10.647 3.372 8.409 1.00 75.81 174 SER A CA 1
ATOM 1341 C C . SER A 1 174 ? -9.192 2.916 8.378 1.00 75.81 174 SER A C 1
ATOM 1343 O O . SER A 1 174 ? -8.375 3.540 9.049 1.00 75.81 174 SER A O 1
ATOM 1345 N N . ALA A 1 175 ? -8.858 1.830 7.669 1.00 76.69 175 ALA A N 1
ATOM 1346 C CA . ALA A 1 175 ? -7.524 1.227 7.732 1.00 76.69 175 ALA A CA 1
ATOM 1347 C C . ALA A 1 175 ? -7.077 0.964 9.189 1.00 76.69 175 ALA A C 1
ATOM 1349 O O . ALA A 1 175 ? -5.953 1.247 9.588 1.00 76.69 175 ALA A O 1
ATOM 1350 N N . THR A 1 176 ? -7.998 0.477 10.024 1.00 84.19 176 THR A N 1
ATOM 1351 C CA . THR A 1 176 ? -7.861 0.224 11.472 1.00 84.19 176 THR A CA 1
ATOM 1352 C C . THR A 1 176 ? -7.644 1.452 12.371 1.00 84.19 176 THR A C 1
ATOM 1354 O O . THR A 1 176 ? -7.582 1.304 13.594 1.00 84.19 176 THR A O 1
ATOM 1357 N N . LEU A 1 177 ? -7.668 2.682 11.833 1.00 82.62 177 LEU A N 1
ATOM 1358 C CA . LEU A 1 177 ? -7.542 3.933 12.606 1.00 82.62 177 LEU A CA 1
ATOM 1359 C C . LEU A 1 177 ? -8.656 4.150 13.641 1.00 82.62 177 LEU A C 1
ATOM 1361 O O . LEU A 1 177 ? -8.574 5.048 14.481 1.00 82.62 177 LEU A O 1
ATOM 1365 N N . TYR A 1 178 ? -9.714 3.343 13.608 1.00 85.00 178 TYR A N 1
ATOM 1366 C CA . TYR A 1 178 ? -10.744 3.344 14.637 1.00 85.00 178 TYR A CA 1
ATOM 1367 C C . TYR A 1 178 ? -10.315 2.664 15.957 1.00 85.00 178 TYR A C 1
ATOM 1369 O O . TYR A 1 178 ? -10.934 2.915 16.998 1.00 85.00 178 TYR A O 1
ATOM 1377 N N . ALA A 1 179 ? -9.236 1.872 15.967 1.00 87.75 179 ALA A N 1
ATOM 1378 C CA . ALA A 1 179 ? -8.753 1.145 17.148 1.00 87.75 179 ALA A CA 1
ATOM 1379 C C . ALA A 1 179 ? -8.533 2.029 18.403 1.00 87.75 179 ALA A C 1
ATOM 1381 O O . ALA A 1 179 ? -9.028 1.665 19.474 1.00 87.75 179 ALA A O 1
ATOM 1382 N N . PRO A 1 180 ? -7.915 3.229 18.322 1.00 84.88 180 PRO A N 1
ATOM 1383 C CA . PRO A 1 180 ? -7.762 4.135 19.466 1.00 84.88 180 PRO A CA 1
ATOM 1384 C C . PRO A 1 180 ? -9.096 4.591 20.073 1.00 84.88 180 PRO A C 1
ATOM 1386 O O . PRO A 1 180 ? -9.229 4.705 21.293 1.00 84.88 180 PRO A O 1
ATOM 1389 N N . PHE A 1 181 ? -10.115 4.831 19.239 1.00 84.31 181 PHE A N 1
ATOM 1390 C CA . PHE A 1 181 ? -11.446 5.237 19.701 1.00 84.31 181 PHE A CA 1
ATOM 1391 C C . PHE A 1 181 ? -12.166 4.090 20.402 1.00 84.31 181 PHE A C 1
ATOM 1393 O O . PHE A 1 181 ? -12.822 4.299 21.428 1.00 84.31 181 PHE A O 1
ATOM 1400 N N . LEU A 1 182 ? -12.035 2.880 19.856 1.00 89.25 182 LEU A N 1
ATOM 1401 C CA . LEU A 1 182 ? -12.571 1.677 20.473 1.00 89.25 182 LEU A CA 1
ATOM 1402 C C . LEU A 1 182 ? -11.883 1.402 21.817 1.00 89.25 182 LEU A C 1
ATOM 1404 O O . LEU A 1 182 ? -12.571 1.160 22.809 1.00 89.25 182 LEU A O 1
ATOM 1408 N N . MET A 1 183 ? -10.558 1.552 21.881 1.00 90.75 183 MET A N 1
ATOM 1409 C CA . MET A 1 183 ? -9.786 1.427 23.116 1.00 90.75 183 MET A CA 1
ATOM 1410 C C . MET A 1 183 ? -10.217 2.449 24.172 1.00 90.75 183 MET A C 1
ATOM 1412 O O . MET A 1 183 ? -10.501 2.071 25.306 1.00 90.75 183 MET A O 1
ATOM 1416 N N . TYR A 1 184 ? -10.351 3.730 23.805 1.00 87.50 184 TYR A N 1
ATOM 1417 C CA . TYR A 1 184 ? -10.839 4.771 24.717 1.00 87.50 184 TYR A CA 1
ATOM 1418 C C . TYR A 1 184 ? -12.179 4.388 25.354 1.00 87.50 184 TYR A C 1
ATOM 1420 O O . TYR A 1 184 ? -12.375 4.544 26.560 1.00 87.50 184 TYR A O 1
ATOM 1428 N N . ARG A 1 185 ? -13.109 3.883 24.537 1.00 87.94 185 ARG A N 1
ATOM 1429 C CA . ARG A 1 185 ? -14.442 3.477 24.982 1.00 87.94 185 ARG A CA 1
ATOM 1430 C C . ARG A 1 185 ? -14.371 2.309 25.961 1.00 87.94 185 ARG A C 1
ATOM 1432 O O . ARG A 1 185 ? -14.948 2.396 27.038 1.00 87.94 185 ARG A O 1
ATOM 1439 N N . ILE A 1 186 ? -13.649 1.251 25.593 1.00 90.88 186 ILE A N 1
ATOM 1440 C CA . ILE A 1 186 ? -13.499 0.042 26.410 1.00 90.88 186 ILE A CA 1
ATOM 1441 C C . ILE A 1 186 ? -12.816 0.374 27.741 1.00 90.88 186 ILE A C 1
ATOM 1443 O O . ILE A 1 186 ? -13.332 0.013 28.792 1.00 90.88 186 ILE A O 1
ATOM 1447 N N . ALA A 1 187 ? -11.708 1.117 27.711 1.00 88.88 187 ALA A N 1
ATOM 1448 C CA . ALA A 1 187 ? -10.992 1.515 28.918 1.00 88.88 187 ALA A CA 1
ATOM 1449 C C . ALA A 1 187 ? -11.834 2.433 29.821 1.00 88.88 187 ALA A C 1
ATOM 1451 O O . ALA A 1 187 ? -11.727 2.343 31.038 1.00 88.88 187 ALA A O 1
ATOM 1452 N N . SER A 1 188 ? -12.692 3.284 29.244 1.00 87.19 188 SER A N 1
ATOM 1453 C CA . SER A 1 188 ? -13.624 4.114 30.020 1.00 87.19 188 SER A CA 1
ATOM 1454 C C . SER A 1 188 ? -14.680 3.272 30.734 1.00 87.19 188 SER A C 1
ATOM 1456 O O . SER A 1 188 ? -14.914 3.492 31.915 1.00 87.19 188 SER A O 1
ATOM 1458 N N . ASP A 1 189 ? -15.291 2.302 30.045 1.00 88.19 189 ASP A N 1
ATOM 1459 C CA . ASP A 1 189 ? -16.267 1.401 30.670 1.00 88.19 189 ASP A CA 1
ATOM 1460 C C . ASP A 1 189 ? -15.600 0.556 31.769 1.00 88.19 189 ASP A C 1
ATOM 1462 O O . ASP A 1 189 ? -16.143 0.434 32.858 1.00 88.19 189 ASP A O 1
ATOM 1466 N N . ILE A 1 190 ? -14.387 0.037 31.542 1.00 88.31 190 ILE A N 1
ATOM 1467 C CA . ILE A 1 190 ? -13.639 -0.730 32.557 1.00 88.31 190 ILE A CA 1
ATOM 1468 C C . ILE A 1 190 ? -13.260 0.137 33.765 1.00 88.31 190 ILE A C 1
ATOM 1470 O O . ILE A 1 190 ? -13.317 -0.341 34.896 1.00 88.31 190 ILE A O 1
ATOM 1474 N N . ALA A 1 191 ? -12.875 1.401 33.561 1.00 86.69 191 ALA A N 1
ATOM 1475 C CA . ALA A 1 191 ? -12.580 2.321 34.661 1.00 86.69 191 ALA A CA 1
ATOM 1476 C C . ALA A 1 191 ? -13.806 2.537 35.563 1.00 86.69 191 ALA A C 1
ATOM 1478 O O . ALA A 1 191 ? -13.668 2.515 36.782 1.00 86.69 191 ALA A O 1
ATOM 1479 N N . VAL A 1 192 ? -14.996 2.661 34.965 1.00 84.56 192 VAL A N 1
ATOM 1480 C CA . VAL A 1 192 ? -16.269 2.798 35.691 1.00 84.56 192 VAL A CA 1
ATOM 1481 C C . VAL A 1 192 ? -16.666 1.490 36.385 1.00 84.56 192 VAL A C 1
ATOM 1483 O O . VAL A 1 192 ? -17.037 1.515 37.550 1.00 84.56 192 VAL A O 1
ATOM 1486 N N . LEU A 1 193 ? -16.553 0.348 35.700 1.00 83.38 193 LEU A N 1
ATOM 1487 C CA . LEU A 1 193 ? -16.990 -0.959 36.209 1.00 83.38 193 LEU A CA 1
ATOM 1488 C C . LEU A 1 193 ? -16.080 -1.541 37.300 1.00 83.38 193 LEU A C 1
ATOM 1490 O O . LEU A 1 193 ? -16.560 -2.217 38.201 1.00 83.38 193 LEU A O 1
ATOM 1494 N N . ALA A 1 194 ? -14.766 -1.329 37.201 1.00 76.50 194 ALA A N 1
ATOM 1495 C CA . ALA A 1 194 ? -13.783 -1.910 38.119 1.00 76.50 194 ALA A CA 1
ATOM 1496 C C . ALA A 1 194 ? -13.277 -0.933 39.190 1.00 76.50 194 ALA A C 1
ATOM 1498 O O . ALA A 1 194 ? -12.422 -1.318 39.986 1.00 76.50 194 ALA A O 1
ATOM 1499 N N . GLY A 1 195 ? -13.660 0.350 39.130 1.00 65.62 195 GLY A N 1
ATOM 1500 C CA . GLY A 1 195 ? -12.977 1.410 39.886 1.00 65.62 195 GLY A CA 1
ATOM 1501 C C . GLY A 1 195 ? -11.473 1.491 39.574 1.00 65.62 195 GLY A C 1
ATOM 1502 O O . GLY A 1 195 ? -10.667 1.893 40.412 1.00 65.62 195 GLY A O 1
ATOM 1503 N N . SER A 1 196 ? -11.055 1.030 38.388 1.00 67.19 196 SER A N 1
ATOM 1504 C CA . SER A 1 196 ? -9.636 0.876 38.054 1.00 67.19 196 SER A CA 1
ATOM 1505 C C . SER A 1 196 ? -8.970 2.221 37.743 1.00 67.19 196 SER A C 1
ATOM 1507 O O . SER A 1 196 ? -9.554 3.087 37.096 1.00 67.19 196 SER A O 1
ATOM 1509 N N . ARG A 1 197 ? -7.685 2.373 38.103 1.00 69.75 197 ARG A N 1
ATOM 1510 C CA . ARG A 1 197 ? -6.852 3.549 37.754 1.00 69.75 197 ARG A CA 1
ATOM 1511 C C . ARG A 1 197 ? -6.468 3.622 36.262 1.00 69.75 197 ARG A C 1
ATOM 1513 O O . ARG A 1 197 ? -5.493 4.290 35.909 1.00 69.75 197 ARG A O 1
ATOM 1520 N N . LEU A 1 198 ? -7.161 2.909 35.368 1.00 79.56 198 LEU A N 1
ATOM 1521 C CA . LEU A 1 198 ? -6.890 3.018 33.936 1.00 79.56 198 LEU A CA 1
ATOM 1522 C C . LEU A 1 198 ? -7.193 4.441 33.467 1.00 79.56 198 LEU A C 1
ATOM 1524 O O . LEU A 1 198 ? -8.295 4.940 33.660 1.00 79.56 198 LEU A O 1
ATOM 1528 N N . ASN A 1 199 ? -6.232 5.078 32.796 1.00 84.69 199 ASN A N 1
ATOM 1529 C CA . ASN A 1 199 ? -6.449 6.362 32.137 1.00 84.69 199 ASN A CA 1
ATOM 1530 C C . ASN A 1 199 ? -6.852 6.117 30.670 1.00 84.69 199 ASN A C 1
ATOM 1532 O O . ASN A 1 199 ? -5.975 5.822 29.848 1.00 84.69 199 ASN A O 1
ATOM 1536 N N . PRO A 1 200 ? -8.136 6.286 30.289 1.00 82.19 200 PRO A N 1
ATOM 1537 C CA . PRO A 1 200 ? -8.609 5.914 28.956 1.00 82.19 200 PRO A CA 1
ATOM 1538 C C . PRO A 1 200 ? -7.965 6.740 27.841 1.00 82.19 200 PRO A C 1
ATOM 1540 O O . PRO A 1 200 ? -7.764 6.239 26.736 1.00 82.19 200 PRO A O 1
ATOM 1543 N N . ARG A 1 201 ? -7.608 8.004 28.120 1.00 80.81 201 ARG A N 1
ATOM 1544 C CA . ARG A 1 201 ? -6.926 8.879 27.151 1.00 80.81 201 ARG A CA 1
ATOM 1545 C C . ARG A 1 201 ? -5.512 8.382 26.871 1.00 80.81 201 ARG A C 1
ATOM 1547 O O . ARG A 1 201 ? -5.113 8.323 25.713 1.00 80.81 201 ARG A O 1
ATOM 1554 N N . ARG A 1 202 ? -4.784 7.986 27.921 1.00 79.69 202 ARG A N 1
ATOM 1555 C CA . ARG A 1 202 ? -3.429 7.437 27.794 1.00 79.69 202 ARG A CA 1
ATOM 1556 C C . ARG A 1 202 ? -3.442 6.111 27.036 1.00 79.69 202 ARG A C 1
ATOM 1558 O O . ARG A 1 202 ? -2.649 5.954 26.117 1.00 79.69 202 ARG A O 1
ATOM 1565 N N . CYS A 1 203 ? -4.379 5.212 27.349 1.00 85.19 203 CYS A N 1
ATOM 1566 C CA . CYS A 1 203 ? -4.533 3.947 26.624 1.00 85.19 203 CYS A CA 1
ATOM 1567 C C . CYS A 1 203 ? -4.829 4.168 25.133 1.00 85.19 203 CYS A C 1
ATOM 1569 O O . CYS A 1 203 ? -4.227 3.520 24.284 1.00 85.19 203 CYS A O 1
ATOM 1571 N N . ALA A 1 204 ? -5.722 5.106 24.804 1.00 80.56 204 ALA A N 1
ATOM 1572 C CA . ALA A 1 204 ? -6.046 5.433 23.418 1.00 80.56 204 ALA A CA 1
ATOM 1573 C C . ALA A 1 204 ? -4.865 6.055 22.661 1.00 80.56 204 ALA A C 1
ATOM 1575 O O . ALA A 1 204 ? -4.638 5.721 21.507 1.00 80.56 204 ALA A O 1
ATOM 1576 N N . TRP A 1 205 ? -4.091 6.932 23.299 1.00 77.88 205 TRP A N 1
ATOM 1577 C CA . TRP A 1 205 ? -2.904 7.511 22.672 1.00 77.88 205 TRP A CA 1
ATOM 1578 C C . TRP A 1 205 ? -1.806 6.463 22.451 1.00 77.88 205 TRP A C 1
ATOM 1580 O O . TRP A 1 205 ? -1.219 6.404 21.378 1.00 77.88 205 TRP A O 1
ATOM 1590 N N . GLN A 1 206 ? -1.575 5.578 23.425 1.00 79.44 206 GLN A N 1
ATOM 1591 C CA . GLN A 1 206 ? -0.556 4.525 23.331 1.00 79.44 206 GLN A CA 1
ATOM 1592 C C . GLN A 1 206 ? -0.845 3.495 22.229 1.00 79.44 206 GLN A C 1
ATOM 1594 O O . GLN A 1 206 ? 0.079 2.839 21.764 1.00 79.44 206 GLN A O 1
ATOM 1599 N N . MET A 1 207 ? -2.096 3.386 21.774 1.00 76.44 207 MET A N 1
ATOM 1600 C CA . MET A 1 207 ? -2.463 2.582 20.601 1.00 76.44 207 MET A CA 1
ATOM 1601 C C . MET A 1 207 ? -1.860 3.098 19.294 1.00 76.44 207 MET A C 1
ATOM 1603 O O . MET A 1 207 ? -1.684 2.319 18.364 1.00 76.44 207 MET A O 1
ATOM 1607 N N . LEU A 1 208 ? -1.542 4.394 19.217 1.00 70.19 208 LEU A N 1
ATOM 1608 C CA . LEU A 1 208 ? -0.910 4.993 18.042 1.00 70.19 208 LEU A CA 1
ATOM 1609 C C . LEU A 1 208 ? 0.587 4.668 17.953 1.00 70.19 208 LEU A C 1
ATOM 1611 O O . LEU A 1 208 ? 1.189 4.904 16.912 1.00 70.19 208 LEU A O 1
ATOM 1615 N N . ILE A 1 209 ? 1.191 4.129 19.020 1.00 67.75 209 ILE A N 1
ATOM 1616 C CA . ILE A 1 209 ? 2.598 3.726 19.024 1.00 67.75 209 ILE A CA 1
ATOM 1617 C C . ILE A 1 209 ? 2.691 2.202 18.889 1.00 67.75 209 ILE A C 1
ATOM 1619 O O . ILE A 1 209 ? 2.261 1.503 19.813 1.00 67.75 209 ILE A O 1
ATOM 1623 N N . PRO A 1 210 ? 3.306 1.669 17.814 1.00 62.19 210 PRO A N 1
ATOM 1624 C CA . PRO A 1 210 ? 3.363 0.229 17.546 1.00 62.19 210 PRO A CA 1
ATOM 1625 C C . PRO A 1 210 ? 3.851 -0.618 18.732 1.00 62.19 210 PRO A C 1
ATOM 1627 O O . PRO A 1 210 ? 3.203 -1.593 19.104 1.00 62.19 210 PRO A O 1
ATOM 1630 N N . LEU A 1 211 ? 4.933 -0.197 19.400 1.00 63.28 211 LEU A N 1
ATOM 1631 C CA . LEU A 1 211 ? 5.523 -0.924 20.534 1.00 63.28 211 LEU A CA 1
ATOM 1632 C C . LEU A 1 211 ? 4.612 -0.975 21.774 1.00 63.28 211 LEU A C 1
ATOM 1634 O O . LEU A 1 211 ? 4.631 -1.950 22.525 1.00 63.28 211 LEU A O 1
ATOM 1638 N N . TYR A 1 212 ? 3.799 0.060 22.005 1.00 72.31 212 TYR A N 1
ATOM 1639 C CA . TYR A 1 212 ? 2.919 0.123 23.176 1.00 72.31 212 TYR A CA 1
ATOM 1640 C C . TYR A 1 212 ? 1.524 -0.453 22.913 1.00 72.31 212 TYR A C 1
ATOM 1642 O O . TYR A 1 212 ? 0.870 -0.884 23.867 1.00 72.31 212 TYR A O 1
ATOM 1650 N N . ASN A 1 213 ? 1.085 -0.503 21.652 1.00 77.25 213 ASN A N 1
ATOM 1651 C CA . ASN A 1 213 ? -0.246 -0.957 21.251 1.00 77.25 213 ASN A CA 1
ATOM 1652 C C . ASN A 1 213 ? -0.565 -2.360 21.806 1.00 77.25 213 ASN A C 1
ATOM 1654 O O . ASN A 1 213 ? -1.533 -2.514 22.556 1.00 77.25 213 ASN A O 1
ATOM 1658 N N . PHE A 1 214 ? 0.296 -3.353 21.562 1.00 82.25 214 PHE A N 1
ATOM 1659 C CA . PHE A 1 214 ? 0.059 -4.736 22.003 1.00 82.25 214 PHE A CA 1
ATOM 1660 C C . PHE A 1 214 ? -0.026 -4.878 23.527 1.00 82.25 214 PHE A C 1
ATOM 1662 O O . PHE A 1 214 ? -0.906 -5.562 24.053 1.00 82.25 214 PHE A O 1
ATOM 1669 N N . ASN A 1 215 ? 0.861 -4.194 24.255 1.00 83.44 215 ASN A N 1
ATOM 1670 C CA . ASN A 1 215 ? 0.897 -4.246 25.716 1.00 83.44 215 ASN A CA 1
ATOM 1671 C C . ASN A 1 215 ? -0.363 -3.609 26.321 1.00 83.44 215 ASN A C 1
ATOM 1673 O O . ASN A 1 215 ? -0.988 -4.171 27.221 1.00 83.44 215 ASN A O 1
ATOM 1677 N N . VAL A 1 216 ? -0.784 -2.454 25.797 1.00 88.62 216 VAL A N 1
ATOM 1678 C CA . VAL A 1 216 ? -2.016 -1.790 26.239 1.00 88.62 216 VAL A CA 1
ATOM 1679 C C . VAL A 1 216 ? -3.241 -2.635 25.909 1.00 88.62 216 VAL A C 1
ATOM 1681 O O . VAL A 1 216 ? -4.106 -2.796 26.771 1.00 88.62 216 VAL A O 1
ATOM 1684 N N . PHE A 1 217 ? -3.294 -3.223 24.712 1.00 89.88 217 PHE A N 1
ATOM 1685 C CA . PHE A 1 217 ? -4.364 -4.133 24.317 1.00 89.88 217 PHE A CA 1
ATOM 1686 C C . PHE A 1 217 ? -4.478 -5.316 25.284 1.00 89.88 217 PHE A C 1
ATOM 1688 O O . PHE A 1 217 ? -5.548 -5.548 25.847 1.00 89.88 217 PHE A O 1
ATOM 1695 N N . TYR A 1 218 ? -3.363 -5.999 25.561 1.00 91.25 218 TYR A N 1
ATOM 1696 C CA . TYR A 1 218 ? -3.316 -7.118 26.502 1.00 91.25 218 TYR A CA 1
ATOM 1697 C C . TYR A 1 218 ? -3.772 -6.719 27.912 1.00 91.25 218 TYR A C 1
ATOM 1699 O O . TYR A 1 218 ? -4.604 -7.403 28.512 1.00 91.25 218 TYR A O 1
ATOM 1707 N N . ARG A 1 219 ? -3.273 -5.595 28.449 1.00 90.62 219 ARG A N 1
ATOM 1708 C CA . ARG A 1 219 ? -3.647 -5.110 29.792 1.00 90.62 219 ARG A CA 1
ATOM 1709 C C . ARG A 1 219 ? -5.147 -4.861 29.908 1.00 90.62 219 ARG A C 1
ATOM 1711 O O . ARG A 1 219 ? -5.758 -5.273 30.893 1.00 90.62 219 ARG A O 1
ATOM 1718 N N . VAL A 1 220 ? -5.734 -4.216 28.905 1.00 92.06 220 VAL A N 1
ATOM 1719 C CA . VAL A 1 220 ? -7.166 -3.901 28.879 1.00 92.06 220 VAL A CA 1
ATOM 1720 C C . VAL A 1 220 ? -8.003 -5.168 28.690 1.00 92.06 220 VAL A C 1
ATOM 1722 O O . VAL A 1 220 ? -8.966 -5.370 29.429 1.00 92.06 220 VAL A O 1
ATOM 1725 N N . ALA A 1 221 ? -7.598 -6.074 27.796 1.00 92.44 221 ALA A N 1
ATOM 1726 C CA . ALA A 1 221 ? -8.254 -7.368 27.618 1.00 92.44 221 ALA A CA 1
ATOM 1727 C C . ALA A 1 221 ? -8.207 -8.224 28.895 1.00 92.44 221 ALA A C 1
ATOM 1729 O O . ALA A 1 221 ? -9.190 -8.878 29.239 1.00 92.44 221 ALA A O 1
ATOM 1730 N N . ARG A 1 222 ? -7.097 -8.185 29.646 1.00 92.69 222 ARG A N 1
ATOM 1731 C CA . ARG A 1 222 ? -6.956 -8.896 30.925 1.00 92.69 222 ARG A CA 1
ATOM 1732 C C . ARG A 1 222 ? -7.914 -8.366 31.982 1.00 92.69 222 ARG A C 1
ATOM 1734 O O . ARG A 1 222 ? -8.503 -9.158 32.711 1.00 92.69 222 ARG A O 1
ATOM 1741 N N . GLN A 1 223 ? -8.088 -7.049 32.066 1.00 90.56 223 GLN A N 1
ATOM 1742 C CA . GLN A 1 223 ? -9.044 -6.455 33.000 1.00 90.56 223 GLN A CA 1
ATOM 1743 C C . GLN A 1 223 ? -10.494 -6.743 32.602 1.00 90.56 223 GLN A C 1
ATOM 1745 O O . GLN A 1 223 ? -11.282 -7.123 33.463 1.00 90.56 223 GLN A O 1
ATOM 1750 N N . ALA A 1 224 ? -10.825 -6.661 31.310 1.00 89.88 224 ALA A N 1
ATOM 1751 C CA . ALA A 1 224 ? -12.134 -7.072 30.804 1.00 89.88 224 ALA A CA 1
ATOM 1752 C C . ALA A 1 224 ? -12.427 -8.549 31.121 1.00 89.88 224 ALA A C 1
ATOM 1754 O O . ALA A 1 224 ? -13.510 -8.875 31.595 1.00 89.88 224 ALA A O 1
ATOM 1755 N N . GLY A 1 225 ? -11.447 -9.438 30.923 1.00 88.19 225 GLY A N 1
ATOM 1756 C CA . GLY A 1 225 ? -11.572 -10.862 31.241 1.00 88.19 225 GLY A CA 1
ATOM 1757 C C . GLY A 1 225 ? -11.799 -11.126 32.732 1.00 88.19 225 GLY A C 1
ATOM 1758 O O . GLY A 1 225 ? -12.681 -11.904 33.079 1.00 88.19 225 GLY A O 1
ATOM 1759 N N . ARG A 1 226 ? -11.067 -10.435 33.617 1.00 88.88 226 ARG A N 1
ATOM 1760 C CA . ARG A 1 226 ? -11.270 -10.533 35.075 1.00 88.88 226 ARG A CA 1
ATOM 1761 C C . ARG A 1 226 ? -12.662 -10.070 35.497 1.00 88.88 226 ARG A C 1
ATOM 1763 O O . ARG A 1 226 ? -13.300 -10.745 36.294 1.00 88.88 226 ARG A O 1
ATOM 1770 N N . LEU A 1 227 ? -13.139 -8.951 34.948 1.00 87.44 227 LEU A N 1
ATOM 1771 C CA . LEU A 1 227 ? -14.498 -8.465 35.201 1.00 87.44 227 LEU A CA 1
ATOM 1772 C C . LEU A 1 227 ? -15.555 -9.461 34.717 1.00 87.44 227 LEU A C 1
ATOM 1774 O O . LEU A 1 227 ? -16.533 -9.705 35.415 1.00 87.44 227 LEU A O 1
ATOM 1778 N N . ALA A 1 228 ? -15.353 -10.054 33.538 1.00 85.06 228 ALA A N 1
ATOM 1779 C CA . ALA A 1 228 ? -16.268 -11.046 32.985 1.00 85.06 228 ALA A CA 1
ATOM 1780 C C . ALA A 1 228 ? -16.341 -12.293 33.874 1.00 85.06 228 ALA A C 1
ATOM 1782 O O . ALA A 1 228 ? -17.435 -12.741 34.198 1.00 85.06 228 ALA A O 1
ATOM 1783 N N . GLN A 1 229 ? -15.193 -12.797 34.335 1.00 84.50 229 GLN A N 1
ATOM 1784 C CA . GLN A 1 229 ? -15.126 -13.926 35.265 1.00 84.50 229 GLN A CA 1
ATOM 1785 C C . GLN A 1 229 ? -15.786 -13.610 36.612 1.00 84.50 229 GLN A C 1
ATOM 1787 O O . GLN A 1 229 ? -16.559 -14.424 37.107 1.00 84.50 229 GLN A O 1
ATOM 1792 N N . ALA A 1 230 ? -15.540 -12.422 37.175 1.00 82.94 230 ALA A N 1
ATOM 1793 C CA . ALA A 1 230 ? -16.180 -11.981 38.415 1.00 82.94 230 ALA A CA 1
ATOM 1794 C C . ALA A 1 230 ? -17.711 -11.874 38.280 1.00 82.94 230 ALA A C 1
ATOM 1796 O O . ALA A 1 230 ? -18.434 -12.140 39.232 1.00 82.94 230 ALA A O 1
ATOM 1797 N N . GLY A 1 231 ? -18.206 -11.535 37.086 1.00 77.38 231 GLY A N 1
ATOM 1798 C CA . GLY A 1 231 ? -19.631 -11.535 36.748 1.00 77.38 231 GLY A CA 1
ATOM 1799 C C . GLY A 1 231 ? -20.188 -12.889 36.289 1.00 77.38 231 GLY A C 1
ATOM 1800 O O . GLY A 1 231 ? -21.250 -12.908 35.674 1.00 77.38 231 GLY A O 1
ATOM 1801 N N . GLY A 1 232 ? -19.471 -14.002 36.498 1.00 77.88 232 GLY A N 1
ATOM 1802 C CA . GLY A 1 232 ? -19.926 -15.350 36.129 1.00 77.88 232 GLY A CA 1
ATOM 1803 C C . GLY A 1 232 ? -19.988 -15.627 34.620 1.00 77.88 232 GLY A C 1
ATOM 1804 O O . GLY A 1 232 ? -20.640 -16.573 34.185 1.00 77.88 232 GLY A O 1
ATOM 1805 N N . MET A 1 233 ? -19.333 -14.813 33.788 1.00 83.81 233 MET A N 1
ATOM 1806 C CA . MET A 1 233 ? -19.371 -14.958 32.332 1.00 83.81 233 MET A CA 1
ATOM 1807 C C . MET A 1 233 ? -18.242 -15.848 31.818 1.00 83.81 233 MET A C 1
ATOM 1809 O O . MET A 1 233 ? -17.060 -15.590 32.053 1.00 83.81 233 MET A O 1
ATOM 1813 N N . ALA A 1 234 ? -18.597 -16.837 30.996 1.00 76.06 234 ALA A N 1
ATOM 1814 C CA . ALA A 1 234 ? -17.620 -17.655 30.290 1.00 76.06 234 ALA A CA 1
ATOM 1815 C C . ALA A 1 234 ? -16.895 -16.845 29.199 1.00 76.06 234 ALA A C 1
ATOM 1817 O O . ALA A 1 234 ? -17.493 -16.373 28.221 1.00 76.06 234 ALA A O 1
ATOM 1818 N N . VAL A 1 235 ? -15.578 -16.722 29.354 1.00 76.81 235 VAL A N 1
ATOM 1819 C CA . VAL A 1 235 ? -14.685 -16.077 28.390 1.00 76.81 235 VAL A CA 1
ATOM 1820 C C . VAL A 1 235 ? -14.109 -17.153 27.465 1.00 76.81 235 VAL A C 1
ATOM 1822 O O . VAL A 1 235 ? -13.339 -17.999 27.903 1.00 76.81 235 VAL A O 1
ATOM 1825 N N . LYS A 1 236 ? -14.487 -17.139 26.179 1.00 77.12 236 LYS A N 1
ATOM 1826 C CA . LYS A 1 236 ? -14.110 -18.198 25.217 1.00 77.12 236 LYS A CA 1
ATOM 1827 C C . LYS A 1 236 ? -12.630 -18.196 24.800 1.00 77.12 236 LYS A C 1
ATOM 1829 O O . LYS A 1 236 ? -12.139 -19.218 24.345 1.00 77.12 236 LYS A O 1
ATOM 1834 N N . LEU A 1 237 ? -11.938 -17.061 24.902 1.00 85.88 237 LEU A N 1
ATOM 1835 C CA . LEU A 1 237 ? -10.521 -16.918 24.539 1.00 85.88 237 LEU A CA 1
ATOM 1836 C C . LEU A 1 237 ? -9.773 -16.253 25.694 1.00 85.88 237 LEU A C 1
ATOM 1838 O O . LEU A 1 237 ? -10.348 -15.446 26.413 1.00 85.88 237 LEU A O 1
ATOM 1842 N N . SER A 1 238 ? -8.495 -16.559 25.897 1.00 90.25 238 SER A N 1
ATOM 1843 C CA . SER A 1 238 ? -7.718 -15.858 26.923 1.00 90.25 238 SER A CA 1
ATOM 1844 C C . SER A 1 238 ? -7.289 -14.464 26.426 1.00 90.25 238 SER A C 1
ATOM 1846 O O . SER A 1 238 ? -7.119 -14.255 25.222 1.00 90.25 238 SER A O 1
ATOM 1848 N N . PRO A 1 239 ? -7.059 -13.485 27.320 1.00 89.75 239 PRO A N 1
ATOM 1849 C CA . PRO A 1 239 ? -6.495 -12.187 26.940 1.00 89.75 239 PRO A CA 1
ATOM 1850 C C . PRO A 1 239 ? -5.147 -12.298 26.213 1.00 89.75 239 PRO A C 1
ATOM 1852 O O . PRO A 1 239 ? -4.857 -11.498 25.327 1.00 89.75 239 PRO A O 1
ATOM 1855 N N . ALA A 1 240 ? -4.338 -13.300 26.576 1.00 88.25 240 ALA A N 1
ATOM 1856 C CA . ALA A 1 240 ? -3.074 -13.600 25.910 1.00 88.25 240 ALA A CA 1
ATOM 1857 C C . ALA A 1 240 ? -3.303 -14.094 24.475 1.00 88.25 240 ALA A C 1
ATOM 1859 O O . ALA A 1 240 ? -2.635 -13.613 23.566 1.00 88.25 240 ALA A O 1
ATOM 1860 N N . ALA A 1 241 ? -4.293 -14.968 24.256 1.00 89.62 241 ALA A N 1
ATOM 1861 C CA . ALA A 1 241 ? -4.668 -15.421 22.919 1.00 89.62 241 ALA A CA 1
ATOM 1862 C C . ALA A 1 241 ? -5.130 -14.253 22.034 1.00 89.62 241 ALA A C 1
ATOM 1864 O O . ALA A 1 241 ? -4.685 -14.144 20.899 1.00 89.62 241 ALA A O 1
ATOM 1865 N N . LEU A 1 242 ? -5.944 -13.325 22.556 1.00 90.62 242 LEU A N 1
ATOM 1866 C CA . LEU A 1 242 ? -6.352 -12.137 21.792 1.00 90.62 242 LEU A CA 1
ATOM 1867 C C . LEU A 1 242 ? -5.168 -11.238 21.414 1.00 90.62 242 LEU A C 1
ATOM 1869 O O . LEU A 1 242 ? -5.131 -10.707 20.306 1.00 90.62 242 LEU A O 1
ATOM 1873 N N . ALA A 1 243 ? -4.205 -11.057 22.321 1.00 88.12 243 ALA A N 1
ATOM 1874 C CA . ALA A 1 243 ? -2.996 -10.290 22.034 1.00 88.12 243 ALA A CA 1
ATOM 1875 C C . ALA A 1 243 ? -2.117 -10.994 20.986 1.00 88.12 243 ALA A C 1
ATOM 1877 O O . ALA A 1 243 ? -1.659 -10.343 20.052 1.00 88.12 243 ALA A O 1
ATOM 1878 N N . LEU A 1 244 ? -1.952 -12.317 21.089 1.00 85.88 244 LEU A N 1
ATOM 1879 C CA . LEU A 1 244 ? -1.263 -13.142 20.093 1.00 85.88 244 LEU A CA 1
ATOM 1880 C C . LEU A 1 244 ? -1.935 -13.067 18.721 1.00 85.88 244 LEU A C 1
ATOM 1882 O O . LEU A 1 244 ? -1.239 -12.908 17.729 1.00 85.88 244 LEU A O 1
ATOM 1886 N N . MET A 1 245 ? -3.269 -13.097 18.651 1.00 88.88 245 MET A N 1
ATOM 1887 C CA . MET A 1 245 ? -4.004 -12.899 17.396 1.00 88.88 245 MET A CA 1
ATOM 1888 C C . MET A 1 245 ? -3.739 -11.516 16.787 1.00 88.88 245 MET A C 1
ATOM 1890 O O . MET A 1 245 ? -3.597 -11.406 15.574 1.00 88.88 245 MET A O 1
ATOM 1894 N N . LEU A 1 246 ? -3.649 -10.462 17.607 1.00 85.19 246 LEU A N 1
ATOM 1895 C CA . LEU A 1 246 ? -3.326 -9.111 17.132 1.00 85.19 246 LEU A CA 1
ATOM 1896 C C . LEU A 1 246 ? -1.873 -9.002 16.633 1.00 85.19 246 LEU A C 1
ATOM 1898 O O . LEU A 1 246 ? -1.620 -8.342 15.624 1.00 85.19 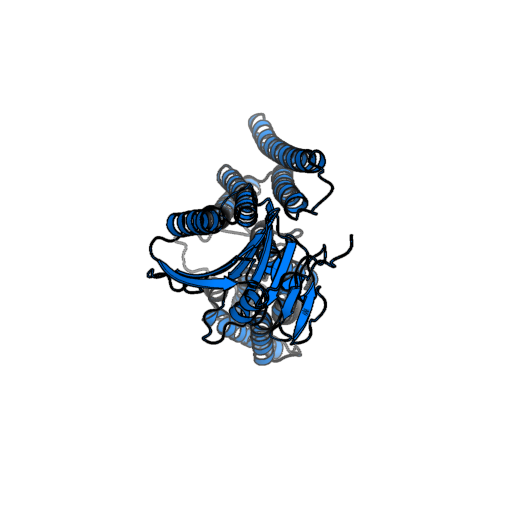246 LEU A O 1
ATOM 1902 N N . VAL A 1 247 ? -0.928 -9.666 17.308 1.00 83.19 247 VAL A N 1
ATOM 1903 C CA . VAL A 1 247 ? 0.470 -9.772 16.858 1.00 83.19 247 VAL A CA 1
ATOM 1904 C C . VAL A 1 247 ? 0.543 -10.551 15.550 1.00 83.19 247 VAL A C 1
ATOM 1906 O O . VAL A 1 247 ? 1.122 -10.056 14.591 1.00 83.19 247 VAL A O 1
ATOM 1909 N N . ALA A 1 248 ? -0.101 -11.717 15.479 1.00 81.00 248 ALA A N 1
ATOM 1910 C CA . ALA A 1 248 ? -0.149 -12.547 14.282 1.00 81.00 248 ALA A CA 1
ATOM 1911 C C . ALA A 1 248 ? -0.760 -11.785 13.103 1.00 81.00 248 ALA A C 1
ATOM 1913 O O . ALA A 1 248 ? -0.163 -11.766 12.038 1.00 81.00 248 ALA A O 1
ATOM 1914 N N . ALA A 1 249 ? -1.879 -11.079 13.297 1.00 79.81 249 ALA A N 1
ATOM 1915 C CA . ALA A 1 249 ? -2.465 -10.242 12.253 1.00 79.81 249 ALA A CA 1
ATOM 1916 C C . ALA A 1 249 ? -1.495 -9.148 11.775 1.00 79.81 249 ALA A C 1
ATOM 1918 O O . ALA A 1 249 ? -1.371 -8.921 10.579 1.00 79.81 249 ALA A O 1
ATOM 1919 N N . THR A 1 250 ? -0.756 -8.509 12.688 1.00 76.06 250 THR A N 1
ATOM 1920 C CA . THR A 1 250 ? 0.265 -7.516 12.312 1.00 76.06 250 THR A CA 1
ATOM 1921 C C . THR A 1 250 ? 1.440 -8.145 11.557 1.00 76.06 250 THR A C 1
ATOM 1923 O O . THR A 1 250 ? 1.903 -7.565 10.585 1.00 76.06 250 THR A O 1
ATOM 1926 N N . LEU A 1 251 ? 1.917 -9.326 11.965 1.00 72.12 251 LEU A N 1
ATOM 1927 C CA . LEU A 1 251 ? 2.989 -10.053 11.271 1.00 72.12 251 LEU A CA 1
ATOM 1928 C C . LEU A 1 251 ? 2.553 -10.515 9.880 1.00 72.12 251 LEU A C 1
ATOM 1930 O O . LEU A 1 251 ? 3.304 -10.403 8.918 1.00 72.12 251 LEU A O 1
ATOM 1934 N N . VAL A 1 252 ? 1.311 -10.977 9.767 1.00 67.50 252 VAL A N 1
ATOM 1935 C CA . VAL A 1 252 ? 0.691 -11.369 8.504 1.00 67.50 252 VAL A CA 1
ATOM 1936 C C . VAL A 1 252 ? 0.649 -10.191 7.523 1.00 67.50 252 VAL A C 1
ATOM 1938 O O . VAL A 1 252 ? 0.864 -10.414 6.337 1.00 67.50 252 VAL A O 1
ATOM 1941 N N . ASN A 1 253 ? 0.510 -8.942 7.986 1.00 65.12 253 ASN A N 1
ATOM 1942 C CA . ASN A 1 253 ? 0.611 -7.764 7.110 1.00 65.12 253 ASN A CA 1
ATOM 1943 C C . ASN A 1 253 ? 1.985 -7.607 6.439 1.00 65.12 253 ASN A C 1
ATOM 1945 O O . ASN A 1 253 ? 2.058 -6.963 5.400 1.00 65.12 253 ASN A O 1
ATOM 1949 N N . PHE A 1 254 ? 3.057 -8.159 7.018 1.00 66.50 254 PHE A N 1
ATOM 1950 C CA . PHE A 1 254 ? 4.386 -8.167 6.395 1.00 66.50 254 PHE A CA 1
ATOM 1951 C C . PHE A 1 254 ? 4.577 -9.339 5.423 1.00 66.50 254 PHE A C 1
ATOM 1953 O O . PHE A 1 254 ? 5.453 -9.279 4.568 1.00 66.50 254 PHE A O 1
ATOM 1960 N N . ALA A 1 255 ? 3.781 -10.404 5.555 1.00 66.44 255 ALA A N 1
ATOM 1961 C CA . ALA A 1 255 ? 3.879 -11.600 4.718 1.00 66.44 255 ALA A CA 1
ATOM 1962 C C . ALA A 1 255 ? 2.910 -11.578 3.522 1.00 66.44 255 ALA A C 1
ATOM 1964 O O . ALA A 1 255 ? 3.203 -12.127 2.460 1.00 66.44 255 ALA A O 1
ATOM 1965 N N . ILE A 1 256 ? 1.739 -10.966 3.697 1.00 65.88 256 ILE A N 1
ATOM 1966 C CA . ILE A 1 256 ? 0.698 -10.877 2.676 1.00 65.88 256 ILE A CA 1
ATOM 1967 C C . ILE A 1 256 ? 1.058 -9.790 1.649 1.00 65.88 256 ILE A C 1
ATOM 1969 O O . ILE A 1 256 ? 1.525 -8.720 2.040 1.00 65.88 256 ILE A O 1
ATOM 1973 N N . PRO A 1 257 ? 0.802 -10.021 0.346 1.00 69.38 257 PRO A N 1
ATOM 1974 C CA . PRO A 1 257 ? 0.912 -8.979 -0.670 1.00 69.38 257 PRO A CA 1
ATOM 1975 C C . PRO A 1 257 ? 0.114 -7.716 -0.325 1.00 69.38 257 PRO A C 1
ATOM 1977 O O . PRO A 1 257 ? -1.034 -7.792 0.113 1.00 69.38 257 PRO A O 1
ATOM 1980 N N . GLN A 1 258 ? 0.685 -6.542 -0.561 1.00 68.12 258 GLN A N 1
ATOM 1981 C CA . GLN A 1 258 ? 0.105 -5.247 -0.207 1.00 68.12 258 GLN A CA 1
ATOM 1982 C C . GLN A 1 258 ? -1.255 -5.006 -0.877 1.00 68.12 258 GLN A C 1
ATOM 1984 O O . GLN A 1 258 ? -2.118 -4.372 -0.273 1.00 68.12 258 GLN A O 1
ATOM 1989 N N . PHE A 1 259 ? -1.524 -5.574 -2.060 1.00 69.06 259 PHE A N 1
ATOM 1990 C CA . PHE A 1 259 ? -2.852 -5.464 -2.691 1.00 69.06 259 PHE A CA 1
ATOM 1991 C C . PHE A 1 259 ? -3.967 -6.161 -1.886 1.00 69.06 259 PHE A C 1
ATOM 1993 O O . PHE A 1 259 ? -5.144 -5.824 -2.018 1.00 69.06 259 PHE A O 1
ATOM 2000 N N . LEU A 1 260 ? -3.618 -7.083 -0.982 1.00 73.06 260 LEU A N 1
ATOM 2001 C CA . LEU A 1 260 ? -4.531 -7.709 -0.020 1.00 73.06 260 LEU A CA 1
ATOM 2002 C C . LEU A 1 260 ? -4.604 -6.938 1.314 1.00 73.06 260 LEU A C 1
ATOM 2004 O O . LEU A 1 260 ? -5.077 -7.469 2.319 1.00 73.06 260 LEU A O 1
ATOM 2008 N N . PHE A 1 261 ? -4.206 -5.663 1.347 1.00 72.75 261 PHE A N 1
ATOM 2009 C CA . PHE A 1 261 ? -4.237 -4.805 2.539 1.00 72.75 261 PHE A CA 1
ATOM 2010 C C . PHE A 1 261 ? -5.589 -4.788 3.283 1.00 72.75 261 PHE A C 1
ATOM 2012 O O . PHE A 1 261 ? -5.645 -4.690 4.513 1.00 72.75 261 PHE A O 1
ATOM 2019 N N . LEU A 1 262 ? -6.708 -4.918 2.568 1.00 78.50 262 LEU A N 1
ATOM 2020 C CA . LEU A 1 262 ? -8.029 -4.993 3.199 1.00 78.50 262 LEU A CA 1
ATOM 2021 C C . LEU A 1 262 ? -8.247 -6.307 3.962 1.00 78.50 262 LEU A C 1
ATOM 2023 O O . LEU A 1 262 ? -8.869 -6.291 5.026 1.00 78.50 262 LEU A O 1
ATOM 2027 N N . LEU A 1 263 ? -7.701 -7.425 3.475 1.00 80.62 263 LEU A N 1
ATOM 2028 C CA . LEU A 1 263 ? -7.718 -8.708 4.183 1.00 80.62 263 LEU A CA 1
ATOM 2029 C C . LEU A 1 263 ? -6.897 -8.617 5.474 1.00 80.62 263 LEU A C 1
ATOM 2031 O O . LEU A 1 263 ? -7.343 -9.037 6.539 1.00 80.62 263 LEU A O 1
ATOM 2035 N N . SER A 1 264 ? -5.742 -7.969 5.397 1.00 81.56 264 SER A N 1
ATOM 2036 C CA . SER A 1 264 ? -4.902 -7.610 6.538 1.00 81.56 264 SER A CA 1
ATOM 2037 C C . SER A 1 264 ? -5.668 -6.792 7.597 1.00 81.56 264 SER A C 1
ATOM 2039 O O . SER A 1 264 ? -5.686 -7.135 8.784 1.00 81.56 264 SER A O 1
ATOM 2041 N N . CYS A 1 265 ? -6.424 -5.768 7.178 1.00 84.50 265 CYS A N 1
ATOM 2042 C CA . CYS A 1 265 ? -7.304 -4.999 8.069 1.00 84.50 265 CYS A CA 1
ATOM 2043 C C . CYS A 1 265 ? -8.436 -5.849 8.676 1.00 84.50 265 CYS A C 1
ATOM 2045 O O . CYS A 1 265 ? -8.804 -5.659 9.843 1.00 84.50 265 CYS A O 1
ATOM 2047 N N . LEU A 1 266 ? -8.994 -6.785 7.903 1.00 86.12 266 LEU A N 1
ATOM 2048 C CA . LEU A 1 266 ? -10.020 -7.722 8.359 1.00 86.12 266 LEU A CA 1
ATOM 2049 C C . LEU A 1 266 ? -9.480 -8.604 9.493 1.00 86.12 266 LEU A C 1
ATOM 2051 O O . LEU A 1 266 ? -10.081 -8.654 10.567 1.00 86.12 266 LEU A O 1
ATOM 2055 N N . LEU A 1 267 ? -8.320 -9.235 9.284 1.00 86.06 267 LEU A N 1
ATOM 2056 C CA . LEU A 1 267 ? -7.653 -10.088 10.271 1.00 86.06 267 LEU A CA 1
ATOM 2057 C C . LEU A 1 267 ? -7.309 -9.307 11.542 1.00 86.06 267 LEU A C 1
ATOM 2059 O O . LEU A 1 267 ? -7.630 -9.748 12.649 1.00 86.06 267 LEU A O 1
ATOM 2063 N N . ALA A 1 268 ? -6.756 -8.100 11.391 1.00 87.62 268 ALA A N 1
ATOM 2064 C CA . ALA A 1 268 ? -6.441 -7.218 12.512 1.00 87.62 268 ALA A CA 1
ATOM 2065 C C . ALA A 1 268 ? -7.685 -6.805 13.314 1.00 87.62 268 ALA A C 1
ATOM 2067 O O . ALA A 1 268 ? -7.583 -6.531 14.509 1.00 87.62 268 ALA A O 1
ATOM 2068 N N . SER A 1 269 ? -8.872 -6.795 12.700 1.00 90.31 269 SER A N 1
ATOM 2069 C CA . SER A 1 269 ? -10.131 -6.443 13.368 1.00 90.31 269 SER A CA 1
ATOM 2070 C C . SER A 1 269 ? -10.672 -7.558 14.269 1.00 90.31 269 SER A C 1
ATOM 2072 O O . SER A 1 269 ? -11.351 -7.263 15.252 1.00 90.31 269 SER A O 1
ATOM 2074 N N . ILE A 1 270 ? -10.369 -8.829 13.990 1.00 90.88 270 ILE A N 1
ATOM 2075 C CA . ILE A 1 270 ? -10.896 -9.992 14.729 1.00 90.88 270 ILE A CA 1
ATOM 2076 C C . ILE A 1 270 ? -10.682 -9.889 16.253 1.00 90.88 270 ILE A C 1
ATOM 2078 O O . ILE A 1 270 ? -11.678 -9.953 16.984 1.00 90.88 270 ILE A O 1
ATOM 2082 N N . PRO A 1 271 ? -9.454 -9.684 16.779 1.00 92.06 271 PRO A N 1
ATOM 2083 C CA . PRO A 1 271 ? -9.240 -9.593 18.227 1.00 92.06 271 PRO A CA 1
ATOM 2084 C C . PRO A 1 271 ? -10.031 -8.443 18.874 1.00 92.06 271 PRO A C 1
ATOM 2086 O O . PRO A 1 271 ? -10.517 -8.578 20.000 1.00 92.06 271 PRO A O 1
ATOM 2089 N N . TRP A 1 272 ? -10.252 -7.340 18.150 1.00 92.75 272 TRP A N 1
ATOM 2090 C CA . TRP A 1 272 ? -11.084 -6.223 18.610 1.00 92.75 272 TRP A CA 1
ATOM 2091 C C . TRP A 1 272 ? -12.570 -6.568 18.671 1.00 92.75 272 TRP A C 1
ATOM 2093 O O . TRP A 1 272 ? -13.258 -6.157 19.607 1.00 92.75 272 TRP A O 1
ATOM 2103 N N . LEU A 1 273 ? -13.076 -7.325 17.696 1.00 92.81 273 LEU A N 1
ATOM 2104 C CA . LEU A 1 273 ? -14.470 -7.766 17.668 1.00 92.81 273 LEU A CA 1
ATOM 2105 C C . LEU A 1 273 ? -14.778 -8.746 18.801 1.00 92.81 273 LEU A C 1
ATOM 2107 O O . LEU A 1 273 ? -15.848 -8.656 19.410 1.00 92.81 273 LEU A O 1
ATOM 2111 N N . VAL A 1 274 ? -13.842 -9.645 19.120 1.00 92.38 274 VAL A N 1
ATOM 2112 C CA . VAL A 1 274 ? -13.985 -10.558 20.262 1.00 92.38 274 VAL A CA 1
ATOM 2113 C C . VAL A 1 274 ? -13.972 -9.779 21.577 1.00 92.38 274 VAL A C 1
ATOM 2115 O O . VAL A 1 274 ? -14.876 -9.957 22.396 1.00 92.38 274 VAL A O 1
ATOM 2118 N N . LEU A 1 275 ? -13.019 -8.858 21.757 1.00 93.00 275 LEU A N 1
ATOM 2119 C CA . LEU A 1 275 ? -12.960 -8.017 22.954 1.00 93.00 275 LEU A CA 1
ATOM 2120 C C . LEU A 1 275 ? -14.226 -7.156 23.110 1.00 93.00 275 LEU A C 1
ATOM 2122 O O . LEU A 1 275 ? -14.767 -7.036 24.210 1.00 93.00 275 LEU A O 1
ATOM 2126 N N . ASN A 1 276 ? -14.752 -6.591 22.019 1.00 92.44 276 ASN A N 1
ATOM 2127 C CA . ASN A 1 276 ? -16.008 -5.848 22.070 1.00 92.44 276 ASN A CA 1
ATOM 2128 C C . ASN A 1 276 ? -17.208 -6.746 22.404 1.00 92.44 276 ASN A C 1
ATOM 2130 O O . ASN A 1 276 ? -18.094 -6.305 23.133 1.00 92.44 276 ASN A O 1
ATOM 2134 N N . ALA A 1 277 ? -17.243 -7.992 21.925 1.00 90.19 277 ALA A N 1
ATOM 2135 C CA . ALA A 1 277 ? -18.297 -8.935 22.290 1.00 90.19 277 ALA A CA 1
ATOM 2136 C C . ALA A 1 277 ? -18.298 -9.225 23.798 1.00 90.19 277 ALA A C 1
ATOM 2138 O O . ALA A 1 277 ? -19.365 -9.241 24.412 1.00 90.19 277 ALA A O 1
ATOM 2139 N N . TRP A 1 278 ? -17.119 -9.386 24.411 1.00 89.75 278 TRP A N 1
ATOM 2140 C CA . TRP A 1 278 ? -17.009 -9.526 25.868 1.00 89.75 278 TRP A CA 1
ATOM 2141 C C . TRP A 1 278 ? -17.518 -8.280 26.586 1.00 89.75 278 TRP A C 1
ATOM 2143 O O . TRP A 1 278 ? -18.344 -8.382 27.488 1.00 89.75 278 TRP A O 1
ATOM 2153 N N . MET A 1 279 ? -17.096 -7.096 26.137 1.00 91.19 279 MET A N 1
ATOM 2154 C CA . MET A 1 279 ? -17.543 -5.834 26.725 1.00 91.19 279 MET A CA 1
ATOM 2155 C C . MET A 1 279 ? -19.043 -5.592 26.551 1.00 91.19 279 MET A C 1
ATOM 2157 O O . MET A 1 279 ? -19.673 -5.036 27.440 1.00 91.19 279 MET A O 1
ATOM 2161 N N . ASN A 1 280 ? -19.644 -6.012 25.438 1.00 90.12 280 ASN A N 1
ATOM 2162 C CA . ASN A 1 280 ? -21.091 -5.935 25.251 1.00 90.12 280 ASN A CA 1
ATOM 2163 C C . ASN A 1 280 ? -21.838 -6.811 26.258 1.00 90.12 280 ASN A C 1
ATOM 2165 O O . ASN A 1 280 ? -22.807 -6.331 26.830 1.00 90.12 280 ASN A O 1
ATOM 2169 N N . ARG A 1 281 ? -21.369 -8.041 26.510 1.00 87.38 281 ARG A N 1
ATOM 2170 C CA . ARG A 1 281 ? -21.961 -8.923 27.531 1.00 87.38 281 ARG A CA 1
ATOM 2171 C C . ARG A 1 281 ? -21.846 -8.321 28.930 1.00 87.38 281 ARG A C 1
ATOM 2173 O O . ARG A 1 281 ? -22.829 -8.297 29.662 1.00 87.38 281 ARG A O 1
ATOM 2180 N N . LEU A 1 282 ? -20.672 -7.774 29.255 1.00 87.31 282 LEU A N 1
ATOM 2181 C CA . LEU A 1 282 ? -20.423 -7.053 30.507 1.00 87.31 282 LEU A CA 1
ATOM 2182 C C . LEU A 1 282 ? -21.373 -5.874 30.699 1.00 87.31 282 LEU A C 1
ATOM 2184 O O . LEU A 1 282 ? -21.974 -5.742 31.757 1.00 87.31 282 LEU A O 1
ATOM 2188 N N . ARG A 1 283 ? -21.541 -5.051 29.659 1.00 88.00 283 ARG A N 1
ATOM 2189 C CA . ARG A 1 283 ? -22.488 -3.933 29.656 1.00 88.00 283 ARG A CA 1
ATOM 2190 C C . ARG A 1 283 ? -23.906 -4.432 29.939 1.00 88.00 283 ARG A C 1
ATOM 2192 O O . ARG A 1 283 ? -24.553 -3.912 30.835 1.00 88.00 283 ARG A O 1
ATOM 2199 N N . THR A 1 284 ? -24.390 -5.429 29.196 1.00 85.44 284 THR A N 1
ATOM 2200 C CA . THR A 1 284 ? -25.784 -5.898 29.307 1.00 85.44 284 THR A CA 1
ATOM 2201 C C . THR A 1 284 ? -26.109 -6.599 30.621 1.00 85.44 284 TH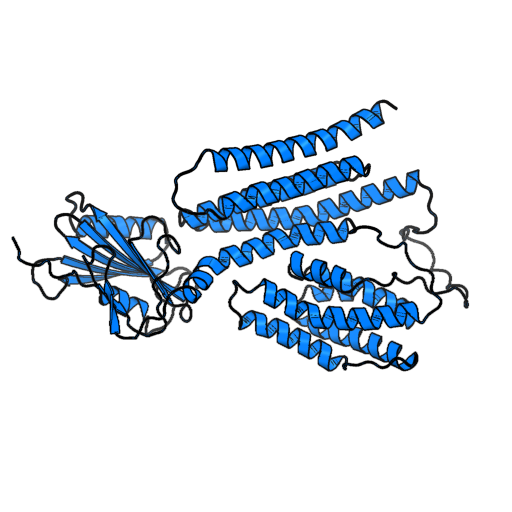R A C 1
ATOM 2203 O O . THR A 1 284 ? -27.277 -6.666 30.980 1.00 85.44 284 THR A O 1
ATOM 2206 N N . ALA A 1 285 ? -25.113 -7.138 31.325 1.00 83.94 285 ALA A N 1
ATOM 2207 C CA . ALA A 1 285 ? -25.339 -7.849 32.580 1.00 83.94 285 ALA A CA 1
ATOM 2208 C C . ALA A 1 285 ? -25.445 -6.935 33.807 1.00 83.94 285 ALA A C 1
ATOM 2210 O O . ALA A 1 285 ? -25.747 -7.429 34.890 1.00 83.94 285 ALA A O 1
ATOM 2211 N N . GLN A 1 286 ? -25.174 -5.633 33.669 1.00 78.94 286 GLN A N 1
ATOM 2212 C CA . GLN A 1 286 ? -25.269 -4.688 34.776 1.00 78.94 286 GLN A CA 1
ATOM 2213 C C . GLN A 1 286 ? -26.429 -3.706 34.578 1.00 78.94 286 GLN A C 1
ATOM 2215 O O . GLN A 1 286 ? -26.624 -3.211 33.464 1.00 78.94 286 GLN A O 1
ATOM 2220 N N . PRO A 1 287 ? -27.175 -3.369 35.646 1.00 72.75 287 PRO A N 1
ATOM 2221 C CA . PRO A 1 287 ? -28.108 -2.253 35.610 1.00 72.75 287 PRO A CA 1
ATOM 2222 C C . PRO A 1 287 ? -27.303 -0.956 35.465 1.00 72.75 287 PRO A C 1
ATOM 2224 O O . PRO A 1 287 ? -26.637 -0.516 36.396 1.00 72.75 287 PRO A O 1
ATOM 2227 N N . ALA A 1 288 ? -27.325 -0.366 34.273 1.00 77.75 288 ALA A N 1
ATOM 2228 C CA . ALA A 1 288 ? -26.511 0.791 33.922 1.00 77.75 288 ALA A CA 1
ATOM 2229 C C . ALA A 1 288 ? -27.368 1.908 33.329 1.00 77.75 288 ALA A C 1
ATOM 2231 O O . ALA A 1 288 ? -28.342 1.660 32.615 1.00 77.75 288 ALA A O 1
ATOM 2232 N N . GLN A 1 289 ? -26.956 3.151 33.569 1.00 80.69 289 GLN A N 1
ATOM 2233 C CA . GLN A 1 289 ? -27.428 4.271 32.767 1.00 80.69 289 GLN A CA 1
ATOM 2234 C C . GLN A 1 289 ? -26.663 4.272 31.449 1.00 80.69 289 GLN A C 1
ATOM 2236 O O . GLN A 1 289 ? -25.429 4.306 31.406 1.00 80.69 289 GLN A O 1
ATOM 2241 N N . TRP A 1 290 ? -27.401 4.226 30.347 1.00 78.94 290 TRP A N 1
ATOM 2242 C CA . TRP A 1 290 ? -26.806 4.230 29.022 1.00 78.94 290 TRP A CA 1
ATOM 2243 C C . TRP A 1 290 ? -26.524 5.653 28.573 1.00 78.94 290 TRP A C 1
ATOM 2245 O O . TRP A 1 290 ? -27.420 6.489 28.490 1.00 78.94 290 TRP A O 1
ATOM 2255 N N . ARG A 1 291 ? -25.278 5.917 28.179 1.00 75.81 291 ARG A N 1
ATOM 2256 C CA . ARG A 1 291 ? -24.975 7.107 27.378 1.00 75.81 291 ARG A CA 1
ATOM 2257 C C . ARG A 1 291 ? -25.796 7.057 26.089 1.00 75.81 291 ARG A C 1
ATOM 2259 O O . ARG A 1 291 ? -25.960 5.980 25.516 1.00 75.81 291 ARG A O 1
ATOM 2266 N N . ALA A 1 292 ? -26.230 8.222 25.604 1.00 62.53 292 ALA A N 1
ATOM 2267 C CA . ALA A 1 292 ? -27.082 8.332 24.420 1.00 62.53 292 ALA A CA 1
ATOM 2268 C C . ALA A 1 292 ? -26.619 7.413 23.262 1.00 62.53 292 ALA A C 1
ATOM 2270 O O . ALA A 1 292 ? -25.446 7.487 22.852 1.00 62.53 292 ALA A O 1
ATOM 2271 N N . PRO A 1 293 ? -27.507 6.544 22.735 1.00 54.47 293 PRO A N 1
ATOM 2272 C CA . PRO A 1 293 ? -27.181 5.660 21.630 1.00 54.47 293 PRO A CA 1
ATOM 2273 C C . PRO A 1 293 ? -26.773 6.486 20.408 1.00 54.47 293 PRO A C 1
ATOM 2275 O O . PRO A 1 293 ? -27.440 7.457 20.043 1.00 54.47 293 PRO A O 1
ATOM 2278 N N . PRO A 1 294 ? -25.653 6.153 19.745 1.00 53.12 294 PRO A N 1
ATOM 2279 C CA . PRO A 1 294 ? -25.315 6.790 18.491 1.00 53.12 294 PRO A CA 1
ATOM 2280 C C . PRO A 1 294 ? -26.209 6.184 17.403 1.00 53.12 294 PRO A C 1
ATOM 2282 O O . PRO A 1 294 ? -25.764 5.298 16.669 1.00 53.12 294 PRO A O 1
ATOM 2285 N N . ASP A 1 295 ? -27.440 6.684 17.270 1.00 39.25 295 ASP A N 1
ATOM 2286 C CA . ASP A 1 295 ? -28.412 6.280 16.234 1.00 39.25 295 ASP A CA 1
ATOM 2287 C C . ASP A 1 295 ? -27.861 6.418 14.803 1.00 39.25 295 ASP A C 1
ATOM 2289 O O . ASP A 1 295 ? -28.415 5.887 13.845 1.00 39.25 295 ASP A O 1
ATOM 2293 N N . ARG A 1 296 ? -26.732 7.125 14.625 1.00 52.81 296 ARG A N 1
ATOM 2294 C CA . ARG A 1 296 ? -25.970 7.249 13.370 1.00 52.81 296 ARG A CA 1
ATOM 2295 C C . ARG A 1 296 ? -24.464 7.261 13.654 1.00 52.81 296 ARG A C 1
ATOM 2297 O O . ARG A 1 296 ? -24.047 7.503 14.789 1.00 52.81 296 ARG A O 1
ATOM 2304 N N . TYR A 1 297 ? -23.621 7.041 12.634 1.00 54.31 297 TYR A N 1
ATOM 2305 C CA . TYR A 1 297 ? -22.171 7.256 12.767 1.00 54.31 297 TYR A CA 1
ATOM 2306 C C . TYR A 1 297 ? -21.897 8.660 13.313 1.00 54.31 297 TYR A C 1
ATOM 2308 O O . TYR A 1 297 ? -22.351 9.646 12.727 1.00 54.31 297 TYR A O 1
ATOM 2316 N N . THR A 1 298 ? -21.184 8.756 14.436 1.00 61.88 298 THR A N 1
ATOM 2317 C CA . THR A 1 298 ? -20.841 10.051 15.045 1.00 61.88 298 THR A CA 1
ATOM 2318 C C . THR A 1 298 ? -19.882 10.823 14.137 1.00 61.88 298 THR A C 1
ATOM 2320 O O . THR A 1 298 ? -19.134 10.218 13.376 1.00 61.88 298 THR A O 1
ATOM 2323 N N . TRP A 1 299 ? -19.838 12.157 14.226 1.00 54.34 299 TRP A N 1
ATOM 2324 C CA . TRP A 1 299 ? -18.873 12.961 13.453 1.00 54.34 299 TRP A CA 1
ATOM 2325 C C . TRP A 1 299 ? -17.424 12.480 13.630 1.00 54.34 299 TRP A C 1
ATOM 2327 O O . TRP A 1 299 ? -16.675 12.469 12.667 1.00 54.34 299 TRP A O 1
ATOM 2337 N N . ARG A 1 300 ? -17.060 11.976 14.819 1.00 61.06 300 ARG A N 1
ATOM 2338 C CA . ARG A 1 300 ? -15.747 11.361 15.081 1.00 61.06 300 ARG A CA 1
ATOM 2339 C C . ARG A 1 300 ? -15.526 10.084 14.265 1.00 61.06 300 ARG A C 1
ATOM 2341 O O . ARG A 1 300 ? -14.491 9.946 13.636 1.00 61.06 300 ARG A O 1
ATOM 2348 N N . GLN A 1 301 ? -16.514 9.187 14.240 1.00 64.19 301 GLN A N 1
ATOM 2349 C CA . GLN A 1 301 ? -16.488 7.972 13.414 1.00 64.19 301 GLN A CA 1
ATOM 2350 C C . GLN A 1 301 ? -16.388 8.308 11.918 1.00 64.19 301 GLN A C 1
ATOM 2352 O O . GLN A 1 301 ? -15.660 7.652 11.188 1.00 64.19 301 GLN A O 1
ATOM 2357 N N . ARG A 1 302 ? -17.065 9.372 11.472 1.00 62.50 302 ARG A N 1
ATOM 2358 C CA . ARG A 1 302 ? -17.023 9.842 10.079 1.00 62.50 302 ARG A CA 1
ATOM 2359 C C . ARG A 1 302 ? -15.680 10.458 9.695 1.00 62.50 302 ARG A C 1
ATOM 2361 O O . ARG A 1 302 ? -15.172 10.151 8.628 1.00 62.50 302 ARG A O 1
ATOM 2368 N N . SER A 1 303 ? -15.081 11.273 10.563 1.00 61.09 303 SER A N 1
ATOM 2369 C CA . SER A 1 303 ? -13.732 11.814 10.338 1.00 61.09 303 SER A CA 1
ATOM 2370 C C . SER A 1 303 ? -12.679 10.711 10.226 1.00 61.09 303 SER A C 1
ATOM 2372 O O . SER A 1 303 ? -11.745 10.844 9.449 1.00 61.09 303 SER A O 1
ATOM 2374 N N . VAL A 1 304 ? -12.851 9.614 10.966 1.00 65.62 304 VAL A N 1
ATOM 2375 C CA . VAL A 1 304 ? -11.959 8.450 10.904 1.00 65.62 304 VAL A CA 1
ATOM 2376 C C . VAL A 1 304 ? -12.113 7.685 9.583 1.00 65.62 304 VAL A C 1
ATOM 2378 O O . VAL A 1 304 ? -11.108 7.289 9.005 1.00 65.62 304 VAL A O 1
ATOM 2381 N N . PHE A 1 305 ? -13.331 7.559 9.044 1.00 65.88 305 PHE A N 1
ATOM 2382 C CA . PHE A 1 305 ? -13.532 7.044 7.681 1.00 65.88 305 PHE A CA 1
ATOM 2383 C C . PHE A 1 305 ? -12.882 7.936 6.614 1.00 65.88 305 PHE A C 1
ATOM 2385 O O . PHE A 1 305 ? -12.215 7.434 5.718 1.00 65.88 305 PHE A O 1
ATOM 2392 N N . LEU A 1 306 ? -13.035 9.259 6.732 1.00 59.59 306 LEU A N 1
ATOM 2393 C CA . LEU A 1 306 ? -12.448 10.216 5.786 1.00 59.59 306 LEU A CA 1
ATOM 2394 C C . LEU A 1 306 ? -10.914 10.216 5.812 1.00 59.59 306 LEU A C 1
ATOM 2396 O O . LEU A 1 306 ? -10.301 10.480 4.788 1.00 59.59 306 LEU A O 1
ATOM 2400 N N . ALA A 1 307 ? -10.301 9.914 6.958 1.00 63.53 307 ALA A N 1
ATOM 2401 C CA . ALA A 1 307 ? -8.853 9.747 7.057 1.00 63.53 307 ALA A CA 1
ATOM 2402 C C . ALA A 1 307 ? -8.377 8.382 6.535 1.00 63.53 307 ALA A C 1
ATOM 2404 O O . ALA A 1 307 ? -7.276 8.282 6.004 1.00 63.53 307 ALA A O 1
ATOM 2405 N N . GLY A 1 308 ? -9.192 7.333 6.674 1.00 62.28 308 GLY A N 1
ATOM 2406 C CA . GLY A 1 308 ? -8.829 5.989 6.227 1.00 62.28 308 GLY A CA 1
ATOM 2407 C C . GLY A 1 308 ? -8.953 5.767 4.725 1.00 62.28 308 GLY A C 1
ATOM 2408 O O . GLY A 1 308 ? -8.146 5.032 4.170 1.00 62.28 308 GLY A O 1
ATOM 2409 N N . ALA A 1 309 ? -9.909 6.412 4.050 1.00 63.88 309 ALA A N 1
ATOM 2410 C CA . ALA A 1 309 ? -10.093 6.228 2.609 1.00 63.88 309 ALA A CA 1
ATOM 2411 C C . ALA A 1 309 ? -8.842 6.610 1.782 1.00 63.88 309 ALA A C 1
ATOM 2413 O O . ALA A 1 309 ? -8.415 5.777 0.985 1.00 63.88 309 ALA A O 1
ATOM 2414 N N . PRO A 1 310 ? -8.175 7.764 2.008 1.00 61.12 310 PRO A N 1
ATOM 2415 C CA . PRO A 1 310 ? -6.902 8.072 1.356 1.00 61.12 310 PRO A CA 1
ATOM 2416 C C . PRO A 1 310 ? -5.813 7.031 1.625 1.00 61.12 310 PRO A C 1
ATOM 2418 O O . PRO A 1 310 ? -5.054 6.713 0.723 1.00 61.12 310 PRO A O 1
ATOM 2421 N N . LEU A 1 311 ? -5.746 6.468 2.836 1.00 63.69 311 LEU A N 1
ATOM 2422 C CA . LEU A 1 311 ? -4.744 5.453 3.185 1.00 63.69 311 LEU A CA 1
ATOM 2423 C C . LEU A 1 311 ? -4.990 4.124 2.470 1.00 63.69 311 LEU A C 1
ATOM 2425 O O . LEU A 1 311 ? -4.044 3.503 1.998 1.00 63.69 311 LEU A O 1
ATOM 2429 N N . ILE A 1 312 ? -6.253 3.704 2.365 1.00 65.50 312 ILE A N 1
ATOM 2430 C CA . ILE A 1 312 ? -6.635 2.509 1.602 1.00 65.50 312 ILE A CA 1
ATOM 2431 C C . ILE A 1 312 ? -6.287 2.714 0.127 1.00 65.50 312 ILE A C 1
ATOM 2433 O O . ILE A 1 312 ? -5.684 1.840 -0.483 1.00 65.50 312 ILE A O 1
ATOM 2437 N N . VAL A 1 313 ? -6.618 3.880 -0.429 1.00 64.06 313 VAL A N 1
ATOM 2438 C CA . VAL A 1 313 ? -6.302 4.223 -1.820 1.00 64.06 313 VAL A CA 1
ATOM 2439 C C . VAL A 1 313 ? -4.794 4.250 -2.055 1.00 64.06 313 VAL A C 1
ATOM 2441 O O . VAL A 1 313 ? -4.333 3.644 -3.011 1.00 64.06 313 VAL A O 1
ATOM 2444 N N . LEU A 1 314 ? -4.019 4.885 -1.173 1.00 61.78 314 LEU A N 1
ATOM 2445 C CA . LEU A 1 314 ? -2.558 4.905 -1.260 1.00 61.78 314 LEU A CA 1
ATOM 2446 C C . LEU A 1 314 ? -1.962 3.492 -1.205 1.00 61.78 314 LEU A C 1
ATOM 2448 O O . LEU A 1 314 ? -1.085 3.182 -2.003 1.00 61.78 314 LEU A O 1
ATOM 2452 N N . GLY A 1 315 ? -2.460 2.627 -0.315 1.00 62.00 315 GLY A N 1
ATOM 2453 C CA . GLY A 1 315 ? -2.021 1.230 -0.241 1.00 62.00 315 GLY A CA 1
ATOM 2454 C C . GLY A 1 315 ? -2.361 0.423 -1.500 1.00 62.00 315 GLY A C 1
ATOM 2455 O O . GLY A 1 315 ? -1.549 -0.365 -1.976 1.00 62.00 315 GLY A O 1
ATOM 2456 N N . LEU A 1 316 ? -3.540 0.646 -2.085 1.00 64.19 316 LEU A N 1
ATOM 2457 C CA . LEU A 1 316 ? -3.949 -0.022 -3.325 1.00 64.19 316 LEU A CA 1
ATOM 2458 C C . LEU A 1 316 ? -3.184 0.502 -4.551 1.00 64.19 316 LEU A C 1
ATOM 2460 O O . LEU A 1 316 ? -2.758 -0.289 -5.382 1.00 64.19 316 LEU A O 1
ATOM 2464 N N . LEU A 1 317 ? -2.944 1.812 -4.649 1.00 61.78 317 LEU A N 1
ATOM 2465 C CA . LEU A 1 317 ? -2.144 2.393 -5.733 1.00 61.78 317 LEU A CA 1
ATOM 2466 C C . LEU A 1 317 ? -0.678 1.952 -5.650 1.00 61.78 317 LEU A C 1
ATOM 2468 O O . LEU A 1 317 ? -0.095 1.574 -6.663 1.00 61.78 317 LEU A O 1
ATOM 2472 N N . GLY A 1 318 ? -0.103 1.933 -4.444 1.00 60.88 318 GLY A N 1
ATOM 2473 C CA . GLY A 1 318 ? 1.267 1.469 -4.215 1.00 60.88 318 GLY A CA 1
ATOM 2474 C C . GLY A 1 318 ? 1.483 -0.019 -4.505 1.00 60.88 318 GLY A C 1
ATOM 2475 O O . GLY A 1 318 ? 2.622 -0.440 -4.664 1.00 60.88 318 GLY A O 1
ATOM 2476 N N . SER A 1 319 ? 0.410 -0.807 -4.619 1.00 63.12 319 SER A N 1
ATOM 2477 C CA . SER A 1 319 ? 0.477 -2.254 -4.851 1.00 63.12 319 SER A CA 1
ATOM 2478 C C . SER A 1 319 ? 0.170 -2.678 -6.290 1.00 63.12 319 SER A C 1
ATOM 2480 O O . SER A 1 319 ? 0.085 -3.874 -6.555 1.00 63.12 319 SER A O 1
ATOM 2482 N N . LYS A 1 320 ? 0.047 -1.738 -7.243 1.00 67.06 320 LYS A N 1
ATOM 2483 C CA . LYS A 1 320 ? -0.250 -2.033 -8.661 1.00 67.06 320 LYS A CA 1
ATOM 2484 C C . LYS A 1 320 ? 0.749 -3.017 -9.282 1.00 67.06 320 LYS A C 1
ATOM 2486 O O . LYS A 1 320 ? 0.341 -4.004 -9.885 1.00 67.06 320 LYS A O 1
ATOM 2491 N N . THR A 1 321 ? 2.046 -2.767 -9.113 1.00 67.44 321 THR A N 1
ATOM 2492 C CA . THR A 1 321 ? 3.124 -3.616 -9.653 1.00 67.44 321 THR A CA 1
ATOM 2493 C C . THR A 1 321 ? 3.115 -5.008 -9.028 1.00 67.44 321 THR A C 1
ATOM 2495 O O . THR A 1 321 ? 3.284 -6.012 -9.715 1.00 67.44 321 THR A O 1
ATOM 2498 N N . GLU A 1 322 ? 2.850 -5.080 -7.725 1.00 67.94 322 GLU A N 1
ATOM 2499 C CA . GLU A 1 322 ? 2.737 -6.336 -6.994 1.00 67.94 322 GLU A CA 1
ATOM 2500 C C . GLU A 1 322 ? 1.485 -7.123 -7.399 1.00 67.94 322 GLU A C 1
ATOM 2502 O O . GLU A 1 322 ? 1.551 -8.336 -7.564 1.00 67.94 322 GLU A O 1
ATOM 2507 N N . PHE A 1 323 ? 0.351 -6.457 -7.611 1.00 73.62 323 PHE A N 1
ATOM 2508 C CA . PHE A 1 323 ? -0.852 -7.091 -8.143 1.00 73.62 323 PHE A CA 1
ATOM 2509 C C . PHE A 1 323 ? -0.608 -7.648 -9.550 1.00 73.62 323 PHE A C 1
ATOM 2511 O O . PHE A 1 323 ? -0.907 -8.813 -9.806 1.00 73.62 323 PHE A O 1
ATOM 2518 N N . ALA A 1 324 ? -0.004 -6.848 -10.434 1.00 74.38 324 ALA A N 1
ATOM 2519 C CA . ALA A 1 324 ? 0.331 -7.265 -11.791 1.00 74.38 324 ALA A CA 1
ATOM 2520 C C . ALA A 1 324 ? 1.268 -8.484 -11.796 1.00 74.38 324 ALA A C 1
ATOM 2522 O O . ALA A 1 324 ? 1.040 -9.424 -12.551 1.00 74.38 324 ALA A O 1
ATOM 2523 N N . TYR A 1 325 ? 2.252 -8.524 -10.891 1.00 80.56 325 TYR A N 1
ATOM 2524 C CA . TYR A 1 325 ? 3.130 -9.682 -10.701 1.00 80.56 325 TYR A CA 1
ATOM 2525 C C . TYR A 1 325 ? 2.356 -10.981 -10.429 1.00 80.56 325 TYR A C 1
ATOM 2527 O O . TYR A 1 325 ? 2.681 -12.024 -10.989 1.00 80.56 325 TYR A O 1
ATOM 2535 N N . PHE A 1 326 ? 1.341 -10.934 -9.561 1.00 78.06 326 PHE A N 1
ATOM 2536 C CA . PHE A 1 326 ? 0.542 -12.113 -9.205 1.00 78.06 326 PHE A CA 1
ATOM 2537 C C . PHE A 1 326 ? -0.517 -12.483 -10.241 1.00 78.06 326 PHE A C 1
ATOM 2539 O O . PHE A 1 326 ? -0.932 -13.640 -10.286 1.00 78.06 326 PHE A O 1
ATOM 2546 N N . ALA A 1 327 ? -0.969 -11.519 -11.041 1.00 79.12 327 ALA A N 1
ATOM 2547 C CA . ALA A 1 327 ? -1.865 -11.770 -12.164 1.00 79.12 327 ALA A CA 1
ATOM 2548 C C . ALA A 1 327 ? -1.121 -12.354 -13.380 1.00 79.12 327 ALA A C 1
ATOM 2550 O O . ALA A 1 327 ? -1.722 -13.059 -14.189 1.00 79.12 327 ALA A O 1
ATOM 2551 N N . ALA A 1 328 ? 0.178 -12.068 -13.505 1.00 81.06 328 ALA A N 1
ATOM 2552 C CA . ALA A 1 328 ? 1.012 -12.507 -14.612 1.00 81.06 328 ALA A CA 1
ATOM 2553 C C . ALA A 1 328 ? 1.380 -14.005 -14.543 1.00 81.06 328 ALA A C 1
ATOM 2555 O O . ALA A 1 328 ? 1.610 -14.551 -13.456 1.00 81.06 328 ALA A O 1
ATOM 2556 N N . PRO A 1 329 ? 1.499 -14.682 -15.701 1.00 82.50 329 PRO A N 1
ATOM 2557 C CA . PRO A 1 329 ? 1.918 -16.077 -15.758 1.00 82.50 329 PRO A CA 1
ATOM 2558 C C . PRO A 1 329 ? 3.359 -16.248 -15.269 1.00 82.50 329 PRO A C 1
ATOM 2560 O O . PRO A 1 329 ? 4.222 -15.393 -15.482 1.00 82.50 329 PRO A O 1
ATOM 2563 N N . ALA A 1 330 ? 3.627 -17.383 -14.621 1.00 87.19 330 ALA A N 1
ATOM 2564 C CA . ALA A 1 330 ? 4.970 -17.716 -14.174 1.00 87.19 330 ALA A CA 1
ATOM 2565 C C . ALA A 1 330 ? 5.905 -18.000 -15.352 1.00 87.19 330 ALA A C 1
ATOM 2567 O O . ALA A 1 330 ? 5.537 -18.725 -16.274 1.00 87.19 330 ALA A O 1
ATOM 2568 N N . LEU A 1 331 ? 7.119 -17.450 -15.284 1.00 90.44 331 LEU A N 1
ATOM 2569 C CA . LEU A 1 331 ? 8.188 -17.720 -16.240 1.00 90.44 331 LEU A CA 1
ATOM 2570 C C . LEU A 1 331 ? 9.155 -18.751 -15.660 1.00 90.44 331 LEU A C 1
ATOM 2572 O O . LEU A 1 331 ? 9.426 -18.759 -14.454 1.00 90.44 331 LEU A O 1
ATOM 2576 N N . ALA A 1 332 ? 9.685 -19.610 -16.523 1.00 89.94 332 ALA A N 1
ATOM 2577 C CA . ALA A 1 332 ? 10.765 -20.519 -16.173 1.00 89.94 332 ALA A CA 1
ATOM 2578 C C . ALA A 1 332 ? 12.127 -19.815 -16.283 1.00 89.94 332 ALA A C 1
ATOM 2580 O O . ALA A 1 332 ? 12.313 -18.899 -17.084 1.00 89.94 332 ALA A O 1
ATOM 2581 N N . ALA A 1 333 ? 13.103 -20.272 -15.495 1.00 90.31 333 ALA A N 1
ATOM 2582 C CA . ALA A 1 333 ? 14.490 -19.865 -15.695 1.00 90.31 333 ALA A CA 1
ATOM 2583 C C . ALA A 1 333 ? 14.955 -20.288 -17.100 1.00 90.31 333 ALA A C 1
ATOM 2585 O O . ALA A 1 333 ? 14.581 -21.357 -17.579 1.00 90.31 333 ALA A O 1
ATOM 2586 N N . GLN A 1 334 ? 15.767 -19.450 -17.740 1.00 91.62 334 GLN A N 1
ATOM 2587 C CA . GLN A 1 334 ? 16.244 -19.579 -19.122 1.00 91.62 334 GLN A CA 1
ATOM 2588 C C . GLN A 1 334 ? 15.150 -19.530 -20.201 1.00 91.62 334 GLN A C 1
ATOM 2590 O O . GLN A 1 334 ? 15.440 -19.719 -21.382 1.00 91.62 334 GLN A O 1
ATOM 2595 N N . GLN A 1 335 ? 13.896 -19.244 -19.838 1.00 93.75 335 GLN A N 1
ATOM 2596 C CA . GLN A 1 335 ? 12.843 -19.017 -20.822 1.00 93.75 335 GLN A CA 1
ATOM 2597 C C . GLN A 1 335 ? 13.160 -17.767 -21.649 1.00 93.75 335 GLN A C 1
ATOM 2599 O O . GLN A 1 335 ? 13.528 -16.732 -21.095 1.00 93.75 335 GLN A O 1
ATOM 2604 N N . GLN A 1 336 ? 12.975 -17.846 -22.965 1.00 92.50 336 GLN A N 1
ATOM 2605 C CA . GLN A 1 336 ? 13.045 -16.679 -23.836 1.00 92.50 336 GLN A CA 1
ATOM 2606 C C . GLN A 1 336 ? 11.682 -15.991 -23.898 1.00 92.50 336 GLN A C 1
ATOM 2608 O O . GLN A 1 336 ? 10.658 -16.625 -24.160 1.00 92.50 336 GLN A O 1
ATOM 2613 N N . VAL A 1 337 ? 11.675 -14.687 -23.648 1.00 91.81 337 VAL A N 1
ATOM 2614 C CA . VAL A 1 337 ? 10.510 -13.820 -23.808 1.00 91.81 337 VAL A CA 1
ATOM 2615 C C . VAL A 1 337 ? 10.740 -12.960 -25.039 1.00 91.81 337 VAL A C 1
ATOM 2617 O O . VAL A 1 337 ? 11.697 -12.188 -25.088 1.00 91.81 337 VAL A O 1
ATOM 2620 N N . ALA A 1 338 ? 9.869 -13.121 -26.030 1.00 91.00 338 ALA A N 1
ATOM 2621 C CA . ALA A 1 338 ? 9.898 -12.349 -27.262 1.00 91.00 338 ALA A CA 1
ATOM 2622 C C . ALA A 1 338 ? 9.183 -11.008 -27.084 1.00 91.00 338 ALA A C 1
ATOM 2624 O O . ALA A 1 338 ? 8.147 -10.946 -26.416 1.00 91.00 338 ALA A O 1
ATOM 2625 N N . GLY A 1 339 ? 9.702 -9.972 -27.746 1.00 87.19 339 GLY A N 1
ATOM 2626 C CA . GLY A 1 339 ? 8.987 -8.723 -27.988 1.00 87.19 339 GLY A CA 1
ATOM 2627 C C . GLY A 1 339 ? 7.621 -8.947 -28.661 1.00 87.19 339 GLY A C 1
ATOM 2628 O O . GLY A 1 339 ? 7.407 -9.979 -29.295 1.00 87.19 339 GLY A O 1
ATOM 2629 N N . PRO A 1 340 ? 6.693 -7.981 -28.616 1.00 82.12 340 PRO A N 1
ATOM 2630 C CA . PRO A 1 340 ? 5.378 -8.057 -29.256 1.00 82.12 340 PRO A CA 1
ATOM 2631 C C . PRO A 1 340 ? 5.415 -8.276 -30.766 1.00 82.12 340 PRO A C 1
ATOM 2633 O O . PRO A 1 340 ? 4.545 -8.955 -31.300 1.00 82.12 340 PRO A O 1
ATOM 2636 N N . GLY A 1 341 ? 6.409 -7.692 -31.440 1.00 81.25 341 GLY A N 1
ATOM 2637 C CA . GLY A 1 341 ? 6.699 -7.936 -32.856 1.00 81.25 341 GLY A CA 1
ATOM 2638 C C . GLY A 1 341 ? 7.633 -9.124 -33.094 1.00 81.25 341 GLY A C 1
ATOM 2639 O O . GLY A 1 341 ? 7.962 -9.408 -34.234 1.00 81.25 341 GLY A O 1
ATOM 2640 N N . ALA A 1 342 ? 8.074 -9.801 -32.029 1.00 81.12 342 ALA A N 1
ATOM 2641 C CA . ALA A 1 342 ? 9.156 -10.783 -32.038 1.00 81.12 342 ALA A CA 1
ATOM 2642 C C . ALA A 1 342 ? 10.473 -10.254 -32.639 1.00 81.12 342 ALA A C 1
ATOM 2644 O O . ALA A 1 342 ? 11.276 -11.040 -33.117 1.00 81.12 342 ALA A O 1
ATOM 2645 N N . ASP A 1 343 ? 10.714 -8.939 -32.568 1.00 86.19 343 ASP A N 1
ATOM 2646 C CA . ASP A 1 343 ? 11.921 -8.276 -33.094 1.00 86.19 343 ASP A CA 1
ATOM 2647 C C . ASP A 1 343 ? 13.156 -8.462 -32.187 1.00 86.19 343 ASP A C 1
ATOM 2649 O O . ASP A 1 343 ? 14.286 -8.166 -32.575 1.00 86.19 343 ASP A O 1
ATOM 2653 N N . TYR A 1 344 ? 12.950 -8.921 -30.952 1.00 89.81 344 TYR A N 1
ATOM 2654 C CA . TYR A 1 344 ? 13.993 -9.149 -29.955 1.00 89.81 344 TYR A CA 1
ATOM 2655 C C . TYR A 1 344 ? 13.560 -10.203 -28.937 1.00 89.81 344 TYR A C 1
ATOM 2657 O O . TYR A 1 344 ? 12.368 -10.487 -28.772 1.00 89.81 344 TYR A O 1
ATOM 2665 N N . PHE A 1 345 ? 14.541 -10.731 -28.208 1.00 92.00 345 PHE A N 1
ATOM 2666 C CA . PHE A 1 345 ? 14.348 -11.687 -27.129 1.00 92.00 345 PHE A CA 1
ATOM 2667 C C . PHE A 1 345 ? 15.123 -11.278 -25.877 1.00 92.00 345 PHE A C 1
ATOM 2669 O O . PHE A 1 345 ? 16.233 -10.746 -25.942 1.00 92.00 345 PHE A O 1
ATOM 2676 N N . LEU A 1 346 ? 14.538 -11.581 -24.723 1.00 92.50 346 LEU A N 1
ATOM 2677 C CA . LEU A 1 346 ? 15.187 -11.534 -23.417 1.00 92.50 346 LEU A CA 1
ATOM 2678 C C . LEU A 1 346 ? 15.211 -12.942 -22.827 1.00 92.50 346 LEU A C 1
ATOM 2680 O O . LEU A 1 346 ? 14.213 -13.659 -22.901 1.00 92.50 346 LEU A O 1
ATOM 2684 N N . THR A 1 347 ? 16.328 -13.337 -22.222 1.00 93.69 347 THR A N 1
ATOM 2685 C CA . THR A 1 347 ? 16.442 -14.627 -21.530 1.00 93.69 347 THR A CA 1
ATOM 2686 C C . THR A 1 347 ? 16.243 -14.417 -20.039 1.00 93.69 347 THR A C 1
ATOM 2688 O O . THR A 1 347 ? 16.996 -13.697 -19.386 1.00 93.69 347 THR A O 1
ATOM 2691 N N . ILE A 1 348 ? 15.216 -15.060 -19.493 1.00 93.94 348 ILE A N 1
ATOM 2692 C CA . ILE A 1 348 ? 14.848 -14.934 -18.089 1.00 93.94 348 ILE A CA 1
ATOM 2693 C C . ILE A 1 348 ? 15.924 -15.588 -17.207 1.00 93.94 348 ILE A C 1
ATOM 2695 O O . ILE A 1 348 ? 16.159 -16.788 -17.341 1.00 93.94 348 ILE A O 1
ATOM 2699 N N . PRO A 1 349 ? 16.582 -14.854 -16.292 1.00 89.62 349 PRO A N 1
ATOM 2700 C CA . PRO A 1 349 ? 17.696 -15.397 -15.511 1.00 89.62 349 PRO A CA 1
ATOM 2701 C C . PRO A 1 349 ? 17.225 -16.434 -14.482 1.00 89.62 349 PRO A C 1
ATOM 2703 O O . PRO A 1 349 ? 17.893 -17.444 -14.257 1.00 89.62 349 PRO A O 1
ATOM 2706 N N . ASP A 1 350 ? 16.046 -16.222 -13.892 1.00 89.12 350 ASP A N 1
ATOM 2707 C CA . ASP A 1 350 ? 15.466 -17.072 -12.858 1.00 89.12 350 ASP A CA 1
ATOM 2708 C C . ASP A 1 350 ? 13.925 -17.044 -12.876 1.00 89.12 350 ASP A C 1
ATOM 2710 O O . ASP A 1 350 ? 13.287 -16.202 -13.505 1.00 89.12 350 ASP A O 1
ATOM 2714 N N . SER A 1 351 ? 13.304 -17.973 -12.151 1.00 87.81 351 SER A N 1
ATOM 2715 C CA . SER A 1 351 ? 11.846 -18.145 -12.121 1.00 87.81 351 SER A CA 1
ATOM 2716 C C . SER A 1 351 ? 11.087 -17.087 -11.309 1.00 87.81 351 SER A C 1
ATOM 2718 O O . SER A 1 351 ? 9.866 -17.200 -11.147 1.00 87.81 351 SER A O 1
ATOM 2720 N N . GLN A 1 352 ? 11.761 -16.067 -10.770 1.00 87.81 352 GLN A N 1
ATOM 2721 C CA . GLN A 1 352 ? 11.125 -15.006 -9.992 1.00 87.81 352 GLN A CA 1
ATOM 2722 C C . GLN A 1 352 ? 10.596 -13.873 -10.869 1.00 87.81 352 GLN A C 1
ATOM 2724 O O . GLN A 1 352 ? 9.808 -13.075 -10.371 1.00 87.81 352 GLN A O 1
ATOM 2729 N N . TRP A 1 353 ? 10.955 -13.828 -12.152 1.00 90.81 353 TRP A N 1
ATOM 2730 C CA . TRP A 1 353 ? 10.516 -12.803 -13.098 1.00 90.81 353 TRP A CA 1
ATOM 2731 C C . TRP A 1 353 ? 9.132 -13.076 -13.685 1.00 90.81 353 TRP A C 1
ATOM 2733 O O . TRP A 1 353 ? 8.733 -14.223 -13.905 1.00 90.81 353 TRP A O 1
ATOM 2743 N N . ARG A 1 354 ? 8.382 -12.009 -13.956 1.00 91.31 354 ARG A N 1
ATOM 2744 C CA . ARG A 1 354 ? 7.063 -12.057 -14.603 1.00 91.31 354 ARG A CA 1
ATOM 2745 C C . ARG A 1 354 ? 6.965 -10.960 -15.652 1.00 91.31 354 ARG A C 1
ATOM 2747 O O . ARG A 1 354 ? 7.404 -9.845 -15.376 1.00 91.31 354 ARG A O 1
ATOM 2754 N N . VAL A 1 355 ? 6.367 -11.264 -16.806 1.00 92.06 355 VAL A N 1
ATOM 2755 C CA . VAL A 1 355 ? 5.958 -10.244 -17.786 1.00 92.06 355 VAL A CA 1
ATOM 2756 C C . VAL A 1 355 ? 4.634 -9.659 -17.319 1.00 92.06 355 VAL A C 1
ATOM 2758 O O . VAL A 1 355 ? 3.664 -10.400 -17.166 1.00 92.06 355 VAL A O 1
ATOM 2761 N N . VAL A 1 356 ? 4.591 -8.353 -17.087 1.00 86.94 356 VAL A N 1
ATOM 2762 C CA . VAL A 1 356 ? 3.364 -7.640 -16.711 1.00 86.94 356 VAL A CA 1
ATOM 2763 C C . VAL A 1 356 ? 2.782 -6.887 -17.899 1.00 86.94 356 VAL A C 1
ATOM 2765 O O . VAL A 1 356 ? 3.426 -6.716 -18.933 1.00 86.94 356 VAL A O 1
ATOM 2768 N N . GLU A 1 357 ? 1.524 -6.475 -17.764 1.00 83.12 357 GLU A N 1
ATOM 2769 C CA . GLU A 1 357 ? 0.842 -5.675 -18.778 1.00 83.12 357 GLU A CA 1
ATOM 2770 C C . GLU A 1 357 ? 1.599 -4.361 -19.025 1.00 83.12 357 GLU A C 1
ATOM 2772 O O . GLU A 1 357 ? 2.089 -3.737 -18.081 1.00 83.12 357 GLU A O 1
ATOM 2777 N N . ARG A 1 358 ? 1.690 -3.934 -20.288 1.00 81.75 358 ARG A N 1
ATOM 2778 C CA . ARG A 1 358 ? 2.376 -2.688 -20.666 1.00 81.75 358 ARG A CA 1
ATOM 2779 C C . ARG A 1 358 ? 1.746 -1.486 -19.968 1.00 81.75 358 ARG A C 1
ATOM 2781 O O . ARG A 1 358 ? 0.527 -1.420 -19.819 1.00 81.75 358 ARG A O 1
ATOM 2788 N N . GLY A 1 359 ? 2.564 -0.517 -19.560 1.00 75.00 359 GLY A N 1
ATOM 2789 C CA . GLY A 1 359 ? 2.083 0.627 -18.785 1.00 75.00 359 GLY A CA 1
ATOM 2790 C C . GLY A 1 359 ? 1.832 0.314 -17.306 1.00 75.00 359 GLY A C 1
ATOM 2791 O O . GLY A 1 359 ? 1.202 1.113 -16.598 1.00 75.00 359 GLY A O 1
ATOM 2792 N N . THR A 1 360 ? 2.294 -0.834 -16.801 1.00 77.44 360 THR A N 1
ATOM 2793 C CA . THR A 1 360 ? 2.276 -1.121 -15.364 1.00 77.44 360 THR A CA 1
ATOM 2794 C C . THR A 1 360 ? 3.309 -0.260 -14.642 1.00 77.44 360 THR A C 1
ATOM 2796 O O . THR A 1 360 ? 2.946 0.376 -13.649 1.00 77.44 360 THR A O 1
ATOM 2799 N N . LEU A 1 361 ? 4.542 -0.213 -15.154 1.00 76.50 361 LEU A N 1
ATOM 2800 C CA . LEU A 1 361 ? 5.690 0.526 -14.633 1.00 76.50 361 LEU A CA 1
ATOM 2801 C C . LEU A 1 361 ? 5.822 1.910 -15.270 1.00 76.50 361 LEU A C 1
ATOM 2803 O O . LEU A 1 361 ? 5.865 2.898 -14.539 1.00 76.50 361 LEU A O 1
ATOM 2807 N N . TYR A 1 362 ? 5.872 1.986 -16.604 1.00 80.06 362 TYR A N 1
ATOM 2808 C CA . TYR A 1 362 ? 6.105 3.233 -17.335 1.00 80.06 362 TYR A CA 1
ATOM 2809 C C . TYR A 1 362 ? 5.234 3.309 -18.597 1.00 80.06 362 TYR A C 1
ATOM 2811 O O . TYR A 1 362 ? 4.992 2.288 -19.236 1.00 80.06 362 TYR A O 1
ATOM 2819 N N . PRO A 1 363 ? 4.751 4.502 -18.988 1.00 73.88 363 PRO A N 1
ATOM 2820 C CA . PRO A 1 363 ? 4.116 4.668 -20.292 1.00 73.88 363 PRO A CA 1
ATOM 2821 C C . PRO A 1 363 ? 5.124 4.402 -21.423 1.00 73.88 363 PRO A C 1
ATOM 2823 O O . PRO A 1 363 ? 6.333 4.521 -21.229 1.00 73.88 363 PRO A O 1
ATOM 2826 N N . ASP A 1 364 ? 4.615 4.075 -22.612 1.00 78.75 364 ASP A N 1
ATOM 2827 C CA . ASP A 1 364 ? 5.405 3.897 -23.841 1.00 78.75 364 ASP A CA 1
ATOM 2828 C C . ASP A 1 364 ? 6.478 2.790 -23.772 1.00 78.75 364 ASP A C 1
ATOM 2830 O O . ASP A 1 364 ? 7.511 2.858 -24.442 1.00 78.75 364 ASP A O 1
ATOM 2834 N N . THR A 1 365 ? 6.228 1.755 -22.967 1.00 86.19 365 THR A N 1
ATOM 2835 C CA . THR A 1 365 ? 7.034 0.532 -22.893 1.00 86.19 365 THR A CA 1
ATOM 2836 C C . THR A 1 365 ? 6.467 -0.562 -23.790 1.00 86.19 365 THR A C 1
ATOM 2838 O O . THR A 1 365 ? 5.258 -0.694 -23.991 1.00 86.19 365 THR A O 1
ATOM 2841 N N . ASP A 1 366 ? 7.365 -1.370 -24.336 1.00 88.62 366 ASP A N 1
ATOM 2842 C CA . ASP A 1 366 ? 7.042 -2.479 -25.224 1.00 88.62 366 ASP A CA 1
ATOM 2843 C C . ASP A 1 366 ? 6.935 -3.809 -24.453 1.00 88.62 366 ASP A C 1
ATOM 2845 O O . ASP A 1 366 ? 5.976 -4.567 -24.625 1.00 88.62 366 ASP A O 1
ATOM 2849 N N . ILE A 1 367 ? 7.860 -4.042 -23.516 1.00 91.69 367 ILE A N 1
ATOM 2850 C CA . ILE A 1 367 ? 7.792 -5.112 -22.511 1.00 91.69 367 ILE A CA 1
ATOM 2851 C C . ILE A 1 367 ? 8.121 -4.552 -21.135 1.00 91.69 367 ILE A C 1
ATOM 2853 O O . ILE A 1 367 ? 9.017 -3.721 -20.984 1.00 91.69 367 ILE A O 1
ATOM 2857 N N . GLU A 1 368 ? 7.427 -5.070 -20.125 1.00 92.12 368 GLU A N 1
ATOM 2858 C CA . GLU A 1 368 ? 7.700 -4.803 -18.721 1.00 92.12 368 GLU A CA 1
ATOM 2859 C C . GLU A 1 368 ? 7.845 -6.117 -17.952 1.00 92.12 368 GLU A C 1
ATOM 2861 O O . GLU A 1 368 ? 6.980 -6.993 -17.991 1.00 92.12 368 GLU A O 1
ATOM 2866 N N . LEU A 1 369 ? 8.960 -6.248 -17.245 1.00 92.56 369 LEU A N 1
ATOM 2867 C CA . LEU A 1 369 ? 9.356 -7.413 -16.470 1.00 92.56 369 LEU A CA 1
ATOM 2868 C C . LEU A 1 369 ? 9.604 -6.980 -15.027 1.00 92.56 369 LEU A C 1
ATOM 2870 O O . LEU A 1 369 ? 10.302 -6.000 -14.771 1.00 92.56 369 LEU A O 1
ATOM 2874 N N . VAL A 1 370 ? 9.047 -7.718 -14.072 1.00 89.81 370 VAL A N 1
ATOM 2875 C CA . VAL A 1 370 ? 9.170 -7.413 -12.639 1.00 89.81 370 VAL A CA 1
ATOM 2876 C C . VAL A 1 370 ? 9.613 -8.634 -11.844 1.00 89.81 370 VAL A C 1
ATOM 2878 O O . VAL A 1 370 ? 9.149 -9.752 -12.086 1.00 89.81 370 VAL A O 1
ATOM 2881 N N . ASN A 1 371 ? 10.464 -8.401 -10.847 1.00 86.62 371 ASN A N 1
ATOM 2882 C CA . ASN A 1 371 ? 10.840 -9.372 -9.829 1.00 86.62 371 ASN A CA 1
ATOM 2883 C C . ASN A 1 371 ? 10.406 -8.857 -8.450 1.00 86.62 371 ASN A C 1
ATOM 2885 O O . ASN A 1 371 ? 10.957 -7.899 -7.906 1.00 86.62 371 ASN A O 1
ATOM 2889 N N . ARG A 1 372 ? 9.404 -9.514 -7.855 1.00 74.50 372 ARG A N 1
ATOM 2890 C CA . ARG A 1 372 ? 8.865 -9.120 -6.546 1.00 74.50 372 ARG A CA 1
ATOM 2891 C C . ARG A 1 372 ? 9.859 -9.334 -5.402 1.00 74.50 372 ARG A C 1
ATOM 2893 O O . ARG A 1 372 ? 9.839 -8.565 -4.446 1.00 74.50 372 ARG A O 1
ATOM 2900 N N . THR A 1 373 ? 10.684 -10.378 -5.463 1.00 72.69 373 THR A N 1
ATOM 2901 C CA . THR A 1 373 ? 11.572 -10.760 -4.354 1.00 72.69 373 THR A CA 1
ATOM 2902 C C . THR A 1 373 ? 12.712 -9.762 -4.194 1.00 72.69 373 THR A C 1
ATOM 2904 O O . THR A 1 373 ? 13.035 -9.382 -3.070 1.00 72.69 373 THR A O 1
ATOM 2907 N N . SER A 1 374 ? 13.304 -9.329 -5.309 1.00 72.25 374 SER A N 1
ATOM 2908 C CA . SER A 1 374 ? 14.407 -8.363 -5.319 1.00 72.25 374 SER A CA 1
ATOM 2909 C C . SER A 1 374 ? 13.942 -6.906 -5.440 1.00 72.25 374 SER A C 1
ATOM 2911 O O . SER A 1 374 ? 14.731 -5.998 -5.189 1.00 72.25 374 SER A O 1
ATOM 2913 N N . GLY A 1 375 ? 12.674 -6.668 -5.800 1.00 74.56 375 GLY A N 1
ATOM 2914 C CA . GLY A 1 375 ? 12.164 -5.331 -6.125 1.00 74.56 375 GLY A CA 1
ATOM 2915 C C . GLY A 1 375 ? 12.722 -4.782 -7.443 1.00 74.56 375 GLY A C 1
ATOM 2916 O O . GLY A 1 375 ? 12.606 -3.587 -7.713 1.00 74.56 375 GLY A O 1
ATOM 2917 N N . GLU A 1 376 ? 13.353 -5.643 -8.242 1.00 85.75 376 GLU A N 1
ATOM 2918 C CA . GLU A 1 376 ? 13.941 -5.304 -9.531 1.00 85.75 376 GLU A CA 1
ATOM 2919 C C . GLU A 1 376 ? 12.877 -5.236 -10.619 1.00 85.75 376 GLU A C 1
ATOM 2921 O O . GLU A 1 376 ? 11.849 -5.920 -10.582 1.00 85.75 376 GLU A O 1
ATOM 2926 N N . TRP A 1 377 ? 13.157 -4.430 -11.633 1.00 89.38 377 TRP A N 1
ATOM 2927 C CA . TRP A 1 377 ? 12.346 -4.379 -12.836 1.00 89.38 377 TRP A CA 1
ATOM 2928 C C . TRP A 1 377 ? 13.216 -4.147 -14.064 1.00 89.38 377 TRP A C 1
ATOM 2930 O O . TRP A 1 377 ? 14.310 -3.588 -13.974 1.00 89.38 377 TRP A O 1
ATOM 2940 N N . VAL A 1 378 ? 12.722 -4.590 -15.212 1.00 92.81 378 VAL A N 1
ATOM 2941 C CA . VAL A 1 378 ? 13.306 -4.362 -16.531 1.00 92.81 378 VAL A CA 1
ATOM 2942 C C . VAL A 1 378 ? 12.188 -3.901 -17.448 1.00 92.81 378 VAL A C 1
ATOM 2944 O O . VAL A 1 378 ? 11.119 -4.507 -17.479 1.00 92.81 378 VAL A O 1
ATOM 2947 N N . VAL A 1 379 ? 12.429 -2.843 -18.204 1.00 93.81 379 VAL A N 1
ATOM 2948 C CA . VAL A 1 379 ? 11.534 -2.401 -19.268 1.00 93.81 379 VAL A CA 1
ATOM 2949 C C . VAL A 1 379 ? 12.292 -2.314 -20.575 1.00 93.81 379 VAL A C 1
ATOM 2951 O O . VAL A 1 379 ? 13.475 -1.979 -20.593 1.00 93.81 379 VAL A O 1
ATOM 2954 N N . VAL A 1 380 ? 11.601 -2.611 -21.666 1.00 93.81 380 VAL A N 1
ATOM 2955 C CA . VAL A 1 380 ? 12.112 -2.396 -23.017 1.00 93.81 380 VAL A CA 1
ATOM 2956 C C . VAL A 1 380 ? 11.312 -1.281 -23.651 1.00 93.81 380 VAL A C 1
ATOM 2958 O O . VAL A 1 380 ? 10.081 -1.315 -23.651 1.00 93.81 380 VAL A O 1
ATOM 2961 N N . ARG A 1 381 ? 12.014 -0.298 -24.200 1.00 92.00 381 ARG A N 1
ATOM 2962 C CA . ARG A 1 381 ? 11.437 0.773 -25.001 1.00 92.00 381 ARG A CA 1
ATOM 2963 C C . ARG A 1 381 ? 11.981 0.686 -26.416 1.00 92.00 381 ARG A C 1
ATOM 2965 O O . ARG A 1 381 ? 13.182 0.520 -26.611 1.00 92.00 381 ARG A O 1
ATOM 2972 N N . ILE A 1 382 ? 11.085 0.828 -27.386 1.00 91.00 382 ILE A N 1
ATOM 2973 C CA . ILE A 1 382 ? 11.433 0.897 -28.802 1.00 91.00 382 ILE A CA 1
ATOM 2974 C C . ILE A 1 382 ? 11.060 2.280 -29.310 1.00 91.00 382 ILE A C 1
ATOM 2976 O O . ILE A 1 382 ? 9.930 2.736 -29.134 1.00 91.00 382 ILE A O 1
ATOM 2980 N N . SER A 1 383 ? 12.012 2.950 -29.943 1.00 89.56 383 SER A N 1
ATOM 2981 C CA . SER A 1 383 ? 11.821 4.262 -30.555 1.00 89.56 383 SER A CA 1
ATOM 2982 C C . SER A 1 383 ? 12.417 4.278 -31.967 1.00 89.56 383 SER A C 1
ATOM 2984 O O . SER A 1 383 ? 13.277 3.454 -32.284 1.00 89.56 383 SER A O 1
ATOM 2986 N N . PRO A 1 384 ? 11.954 5.164 -32.866 1.00 88.75 384 PRO A N 1
ATOM 2987 C CA . PRO A 1 384 ? 12.605 5.339 -34.161 1.00 88.75 384 PRO A CA 1
ATOM 2988 C C . PRO A 1 384 ? 14.039 5.850 -33.967 1.00 88.75 384 PRO A C 1
ATOM 2990 O O . PRO A 1 384 ? 14.275 6.699 -33.109 1.00 88.75 384 PRO A O 1
ATOM 2993 N N . SER A 1 385 ? 14.981 5.384 -34.794 1.00 86.25 385 SER A N 1
ATOM 2994 C CA . SER A 1 385 ? 16.399 5.782 -34.711 1.00 86.25 385 SER A CA 1
ATOM 2995 C C . SER A 1 385 ? 16.628 7.278 -34.940 1.00 86.25 385 SER A C 1
ATOM 2997 O O . SER A 1 385 ? 17.628 7.831 -34.491 1.00 86.25 385 SER A O 1
ATOM 2999 N N . GLN A 1 386 ? 15.713 7.935 -35.665 1.00 86.06 386 GLN A N 1
ATOM 3000 C CA . GLN A 1 386 ? 15.810 9.343 -36.077 1.00 86.06 386 GLN A CA 1
ATOM 3001 C C . GLN A 1 386 ? 17.151 9.692 -36.748 1.00 86.06 386 GLN A C 1
ATOM 3003 O O . GLN A 1 386 ? 17.577 10.843 -36.705 1.00 86.06 386 GLN A O 1
ATOM 3008 N N . GLN A 1 387 ? 17.819 8.704 -37.358 1.00 81.56 387 GLN A N 1
ATOM 3009 C CA . GLN A 1 387 ? 19.157 8.843 -37.949 1.00 81.56 387 GLN A CA 1
ATOM 3010 C C . GLN A 1 387 ? 20.237 9.346 -36.967 1.00 81.56 387 GLN A C 1
ATOM 3012 O O . GLN A 1 387 ? 21.279 9.842 -37.394 1.00 81.56 387 GLN A O 1
ATOM 3017 N N . GLN A 1 388 ? 20.016 9.222 -35.654 1.00 86.31 388 GLN A N 1
ATOM 3018 C CA . GLN A 1 388 ? 21.022 9.545 -34.645 1.00 86.31 388 GLN A CA 1
ATOM 3019 C C . GLN A 1 388 ? 22.039 8.404 -34.509 1.00 86.31 388 GLN A C 1
ATOM 3021 O O . GLN A 1 388 ? 21.722 7.233 -34.724 1.00 86.31 388 GLN A O 1
ATOM 3026 N N . SER A 1 389 ? 23.276 8.746 -34.143 1.00 90.31 389 SER A N 1
ATOM 3027 C CA . SER A 1 389 ? 24.308 7.759 -33.821 1.00 90.31 389 SER A CA 1
ATOM 3028 C C . SER A 1 389 ? 24.072 7.143 -32.440 1.00 90.31 389 SER A C 1
ATOM 3030 O O . SER A 1 389 ? 23.391 7.724 -31.593 1.00 90.31 389 SER A O 1
ATOM 3032 N N . LEU A 1 390 ? 24.687 5.983 -32.181 1.00 88.75 390 LEU A N 1
ATOM 3033 C CA . LEU A 1 390 ? 24.640 5.355 -30.856 1.00 88.75 390 LEU A CA 1
ATOM 3034 C C . LEU A 1 390 ? 25.195 6.301 -29.780 1.00 88.75 390 LEU A C 1
ATOM 3036 O O . LEU A 1 390 ? 24.600 6.415 -28.713 1.00 88.75 390 LEU A O 1
ATOM 3040 N N . ASP A 1 391 ? 26.282 7.017 -30.088 1.00 90.25 391 ASP A N 1
ATOM 3041 C CA . ASP A 1 391 ? 26.864 8.021 -29.190 1.00 90.25 391 ASP A CA 1
ATOM 3042 C C . ASP A 1 391 ? 25.863 9.139 -28.862 1.00 90.25 391 ASP A C 1
ATOM 3044 O O . ASP A 1 391 ? 25.749 9.529 -27.705 1.00 90.25 391 ASP A O 1
ATOM 3048 N N . GLY A 1 392 ? 25.052 9.579 -29.832 1.00 90.44 392 GLY A N 1
ATOM 3049 C CA . GLY A 1 392 ? 24.007 10.580 -29.596 1.00 90.44 392 GLY A CA 1
ATOM 3050 C C . GLY A 1 392 ? 22.975 10.139 -28.550 1.00 90.44 392 GLY A C 1
ATOM 3051 O O . GLY A 1 392 ? 22.634 10.912 -27.653 1.00 90.44 392 GLY A O 1
ATOM 3052 N N . PHE A 1 393 ? 22.531 8.879 -28.605 1.00 90.31 393 PHE A N 1
ATOM 3053 C CA . PHE A 1 393 ? 21.625 8.317 -27.595 1.00 90.31 393 PHE A CA 1
ATOM 3054 C C . PHE A 1 393 ? 22.299 8.162 -26.225 1.00 90.31 393 PHE A C 1
ATOM 3056 O O . PHE A 1 393 ? 21.689 8.461 -25.194 1.00 90.31 393 PHE A O 1
ATOM 3063 N N . VAL A 1 394 ? 23.560 7.718 -26.199 1.00 89.94 394 VAL A N 1
ATOM 3064 C CA . VAL A 1 394 ? 24.344 7.574 -24.962 1.00 89.94 394 VAL A CA 1
ATOM 3065 C C . VAL A 1 394 ? 24.527 8.928 -24.268 1.00 89.94 394 VAL A C 1
ATOM 3067 O O . VAL A 1 394 ? 24.275 9.025 -23.062 1.00 89.94 394 VAL A O 1
ATOM 3070 N N . ASP A 1 395 ? 24.874 9.972 -25.021 1.00 89.56 395 ASP A N 1
ATOM 3071 C CA . ASP A 1 395 ? 25.068 11.333 -24.515 1.00 89.56 395 ASP A CA 1
ATOM 3072 C C . ASP A 1 395 ? 23.759 11.932 -23.988 1.00 89.56 395 ASP A C 1
ATOM 3074 O O . ASP A 1 395 ? 23.718 12.488 -22.886 1.00 89.56 395 ASP A O 1
ATOM 3078 N N . GLN A 1 396 ? 22.655 11.769 -24.727 1.00 88.56 396 GLN A N 1
ATOM 3079 C CA . GLN A 1 396 ? 21.338 12.240 -24.294 1.00 88.56 396 GLN A CA 1
ATOM 3080 C C . GLN A 1 396 ? 20.914 11.578 -22.977 1.00 88.56 396 GLN A C 1
ATOM 3082 O O . GLN A 1 396 ? 20.447 12.250 -22.052 1.00 88.56 396 GLN A O 1
ATOM 3087 N N . ARG A 1 397 ? 21.112 10.262 -22.860 1.00 89.25 397 ARG A N 1
ATOM 3088 C CA . ARG A 1 397 ? 20.845 9.509 -21.630 1.00 89.25 397 ARG A CA 1
ATOM 3089 C C . ARG A 1 397 ? 21.718 9.998 -20.478 1.00 89.25 397 ARG A C 1
ATOM 3091 O O . ARG A 1 397 ? 21.209 10.212 -19.378 1.00 89.25 397 ARG A O 1
ATOM 3098 N N . GLN A 1 398 ? 23.013 10.203 -20.709 1.00 88.00 398 GLN A N 1
ATOM 3099 C CA . GLN A 1 398 ? 23.919 10.704 -19.680 1.00 88.00 398 GLN A CA 1
ATOM 3100 C C . GLN A 1 398 ? 23.512 12.105 -19.200 1.00 88.00 398 GLN A C 1
ATOM 3102 O O . GLN A 1 398 ? 23.520 12.359 -17.994 1.00 88.00 398 GLN A O 1
ATOM 3107 N N . ALA A 1 399 ? 23.078 12.982 -20.107 1.00 86.75 399 ALA A N 1
ATOM 3108 C CA . ALA A 1 399 ? 22.538 14.293 -19.758 1.00 86.75 399 ALA A CA 1
ATOM 3109 C C . ALA A 1 399 ? 21.260 14.187 -18.904 1.00 86.75 399 ALA A C 1
ATOM 3111 O O . ALA A 1 399 ? 21.118 14.914 -17.919 1.00 86.75 399 ALA A O 1
ATOM 3112 N N . LEU A 1 400 ? 20.356 13.250 -19.219 1.00 86.19 400 LEU A N 1
ATOM 3113 C CA . LEU A 1 400 ? 19.151 12.989 -18.420 1.00 86.19 400 LEU A CA 1
ATOM 3114 C C . LEU A 1 400 ? 19.479 12.469 -17.014 1.00 86.19 400 LEU A C 1
ATOM 3116 O O . LEU A 1 400 ? 18.844 12.889 -16.043 1.00 86.19 400 LEU A O 1
ATOM 3120 N N . VAL A 1 401 ? 20.466 11.579 -16.879 1.00 85.25 401 VAL A N 1
ATOM 3121 C CA . VAL A 1 401 ? 20.920 11.095 -15.565 1.00 85.25 401 VAL A CA 1
ATOM 3122 C C . VAL A 1 401 ? 21.555 12.239 -14.776 1.00 85.25 401 VAL A C 1
ATOM 3124 O O . VAL A 1 401 ? 21.155 12.481 -13.638 1.00 85.25 401 VAL A O 1
ATOM 3127 N N . ALA A 1 402 ? 22.463 13.001 -15.389 1.00 83.50 402 ALA A N 1
ATOM 3128 C CA . ALA A 1 402 ? 23.132 14.137 -14.757 1.00 83.50 402 ALA A CA 1
ATOM 3129 C C . ALA A 1 402 ? 22.156 15.238 -14.304 1.00 83.50 402 ALA A C 1
ATOM 3131 O O . ALA A 1 402 ? 22.368 15.861 -13.268 1.00 83.50 402 ALA A O 1
ATOM 3132 N N . ALA A 1 403 ? 21.060 15.455 -15.037 1.00 82.62 403 ALA A N 1
ATOM 3133 C CA . ALA A 1 403 ? 20.026 16.414 -14.655 1.00 82.62 403 ALA A CA 1
ATOM 3134 C C . ALA A 1 403 ? 19.237 15.993 -13.400 1.00 82.62 403 ALA A C 1
ATOM 3136 O O . ALA A 1 403 ? 18.685 16.845 -12.703 1.00 82.62 403 ALA A O 1
ATOM 3137 N N . ASN A 1 404 ? 19.164 14.690 -13.108 1.00 78.69 404 ASN A N 1
ATOM 3138 C CA . ASN A 1 404 ? 18.354 14.144 -12.017 1.00 78.69 404 ASN A CA 1
ATOM 3139 C C . ASN A 1 404 ? 19.183 13.677 -10.809 1.00 78.69 404 ASN A C 1
ATOM 3141 O O . ASN A 1 404 ? 18.658 13.591 -9.690 1.00 78.69 404 ASN A O 1
ATOM 3145 N N . TRP A 1 405 ? 20.449 13.311 -11.020 1.00 80.25 405 TRP A N 1
ATOM 3146 C CA . TRP A 1 405 ? 21.345 12.758 -10.007 1.00 80.25 405 TRP A CA 1
ATOM 3147 C C . TRP A 1 405 ? 22.499 13.731 -9.749 1.00 80.25 405 TRP A C 1
ATOM 3149 O O . TRP A 1 405 ? 23.377 13.895 -10.586 1.00 80.25 405 TRP A O 1
ATOM 3159 N N . ASN A 1 406 ? 22.502 14.350 -8.560 1.00 72.88 406 ASN A N 1
ATOM 3160 C CA . ASN A 1 406 ? 23.506 15.351 -8.166 1.00 72.88 406 ASN A CA 1
ATOM 3161 C C . ASN A 1 406 ? 24.953 14.829 -8.190 1.00 72.88 406 ASN A C 1
ATOM 3163 O O . ASN A 1 406 ? 25.870 15.619 -8.376 1.00 72.88 406 ASN A O 1
ATOM 3167 N N . ASP A 1 407 ? 25.148 13.531 -7.943 1.00 81.00 407 ASP A N 1
ATOM 3168 C CA . ASP A 1 407 ? 26.445 12.860 -8.011 1.00 81.00 407 ASP A CA 1
ATOM 3169 C C . ASP A 1 407 ? 26.232 11.397 -8.428 1.00 81.00 407 ASP A C 1
ATOM 3171 O O . ASP A 1 407 ? 25.380 10.700 -7.856 1.00 81.00 407 ASP A O 1
ATOM 3175 N N . TYR A 1 408 ? 26.956 10.947 -9.452 1.00 85.12 408 TYR A N 1
ATOM 3176 C CA . TYR A 1 408 ? 26.840 9.598 -9.999 1.00 85.12 408 TYR A CA 1
ATOM 3177 C C . TYR A 1 408 ? 28.155 9.101 -10.601 1.00 85.12 408 TYR A C 1
ATOM 3179 O O . TYR A 1 408 ? 28.964 9.863 -11.122 1.00 85.12 408 TYR A O 1
ATOM 3187 N N . GLU A 1 409 ? 28.344 7.786 -10.564 1.00 87.56 409 GLU A N 1
ATOM 3188 C CA . GLU A 1 409 ? 29.367 7.077 -11.325 1.00 87.56 409 GLU A CA 1
ATOM 3189 C C . GLU A 1 409 ? 28.729 6.387 -12.525 1.00 87.56 409 GLU A C 1
ATOM 3191 O O . GLU A 1 409 ? 27.645 5.810 -12.411 1.00 87.56 409 GLU A O 1
ATOM 3196 N N . MET A 1 410 ? 29.415 6.431 -13.665 1.00 88.06 410 MET A N 1
ATOM 3197 C CA . MET A 1 410 ? 29.014 5.732 -14.877 1.00 88.06 410 MET A CA 1
ATOM 3198 C C . MET A 1 410 ? 30.119 4.776 -15.317 1.00 88.06 410 MET A C 1
ATOM 3200 O O . MET A 1 410 ? 31.292 5.142 -15.355 1.00 88.06 410 MET A O 1
ATOM 3204 N N . GLN A 1 411 ? 29.720 3.547 -15.630 1.00 89.56 411 GLN A N 1
ATOM 3205 C CA . GLN A 1 411 ? 30.565 2.529 -16.242 1.00 89.56 411 GLN A CA 1
ATOM 3206 C C . GLN A 1 411 ? 29.887 2.085 -17.536 1.00 89.56 411 GLN A C 1
ATOM 3208 O O . GLN A 1 411 ? 28.736 1.653 -17.498 1.00 89.56 411 GLN A O 1
ATOM 3213 N N . GLU A 1 412 ? 30.577 2.189 -18.669 1.00 90.31 412 GLU A N 1
ATOM 3214 C CA . GLU A 1 412 ? 30.058 1.774 -19.973 1.00 90.31 412 GLU A CA 1
ATOM 3215 C C . GLU A 1 412 ? 30.943 0.684 -20.578 1.00 90.31 412 GLU A C 1
ATOM 3217 O O . GLU A 1 412 ? 32.169 0.761 -20.546 1.00 90.31 412 GLU A O 1
ATOM 3222 N N . THR A 1 413 ? 30.314 -0.334 -21.154 1.00 90.12 413 THR A N 1
ATOM 3223 C CA . THR A 1 413 ? 30.962 -1.343 -21.991 1.00 90.12 413 THR A CA 1
ATOM 3224 C C . THR A 1 413 ? 30.270 -1.379 -23.346 1.00 90.12 413 THR A C 1
ATOM 3226 O O . THR A 1 413 ? 29.043 -1.413 -23.426 1.00 90.12 413 THR A O 1
ATOM 3229 N N . ARG A 1 414 ? 31.052 -1.390 -24.427 1.00 88.38 414 ARG A N 1
ATOM 3230 C CA . ARG A 1 414 ? 30.542 -1.457 -25.801 1.00 88.38 414 ARG A CA 1
ATOM 3231 C C . ARG A 1 414 ? 30.817 -2.831 -26.391 1.00 88.38 414 ARG A C 1
ATOM 3233 O O . ARG A 1 414 ? 31.912 -3.366 -26.231 1.00 88.38 414 ARG A O 1
ATOM 3240 N N . ARG A 1 415 ? 29.816 -3.401 -27.054 1.00 86.12 415 ARG A N 1
ATOM 3241 C CA . ARG A 1 415 ? 29.904 -4.687 -27.759 1.00 86.12 415 ARG A CA 1
ATOM 3242 C C . ARG A 1 415 ? 28.924 -4.703 -28.928 1.00 86.12 415 ARG A C 1
ATOM 3244 O O . ARG A 1 415 ? 28.197 -3.736 -29.125 1.00 86.12 415 ARG A O 1
ATOM 3251 N N . PHE A 1 416 ? 28.875 -5.794 -29.677 1.00 81.88 416 PHE A N 1
ATOM 3252 C CA . PHE A 1 416 ? 27.847 -5.984 -30.693 1.00 81.88 416 PHE A CA 1
ATOM 3253 C C . PHE A 1 416 ? 26.686 -6.831 -30.167 1.00 81.88 416 PHE A C 1
ATOM 3255 O O . PHE A 1 416 ? 26.887 -7.727 -29.339 1.00 81.88 416 PHE A O 1
ATOM 3262 N N . ALA A 1 417 ? 25.473 -6.540 -30.637 1.00 70.19 417 ALA A N 1
ATOM 3263 C CA . ALA A 1 417 ? 24.319 -7.396 -30.412 1.00 70.19 417 ALA A CA 1
ATOM 3264 C C . ALA A 1 417 ? 24.524 -8.717 -31.182 1.00 70.19 417 ALA A C 1
ATOM 3266 O O . ALA A 1 417 ? 24.870 -8.732 -32.363 1.00 70.19 417 ALA A O 1
ATOM 3267 N N . ASP A 1 418 ? 24.352 -9.838 -30.483 1.00 62.62 418 ASP A N 1
ATOM 3268 C CA . ASP A 1 418 ? 24.265 -11.190 -31.061 1.00 62.62 418 ASP A CA 1
ATOM 3269 C C . ASP A 1 418 ? 25.561 -11.814 -31.601 1.00 62.62 418 ASP A C 1
ATOM 3271 O O . ASP A 1 418 ? 25.512 -12.815 -32.308 1.00 62.62 418 ASP A O 1
ATOM 3275 N N . GLY A 1 419 ? 26.737 -11.276 -31.255 1.00 55.09 419 GLY A N 1
ATOM 3276 C CA . GLY A 1 419 ? 28.010 -11.804 -31.773 1.00 55.09 419 GLY A CA 1
ATOM 3277 C C . GLY A 1 419 ? 28.171 -11.634 -33.291 1.00 55.09 419 GLY A C 1
ATOM 3278 O O . GLY A 1 419 ? 29.065 -12.234 -33.878 1.00 55.09 419 GLY A O 1
ATOM 3279 N N . SER A 1 420 ? 27.305 -10.825 -33.908 1.00 53.06 420 SER A N 1
ATOM 3280 C CA . SER A 1 420 ? 27.412 -10.363 -35.289 1.00 53.06 420 SER A CA 1
ATOM 3281 C C . SER A 1 420 ? 28.151 -9.023 -35.315 1.00 53.06 420 SER A C 1
ATOM 3283 O O . SER A 1 420 ? 27.868 -8.158 -34.494 1.00 53.06 420 SER A O 1
ATOM 3285 N N . ASP A 1 421 ? 29.084 -8.818 -36.243 1.00 59.78 421 ASP A N 1
ATOM 3286 C CA . ASP A 1 421 ? 30.004 -7.662 -36.224 1.00 59.78 421 ASP A CA 1
ATOM 3287 C C . ASP A 1 421 ? 29.359 -6.296 -36.560 1.00 59.78 421 ASP A C 1
ATOM 3289 O O . ASP A 1 421 ? 30.057 -5.288 -36.654 1.00 59.78 421 ASP A O 1
ATOM 3293 N N . ASN A 1 422 ? 28.035 -6.225 -36.757 1.00 73.19 422 ASN A N 1
ATOM 3294 C CA . ASN A 1 422 ? 27.414 -5.098 -37.470 1.00 73.19 422 ASN A CA 1
ATOM 3295 C C . ASN A 1 422 ? 26.388 -4.278 -36.675 1.00 73.19 422 ASN A C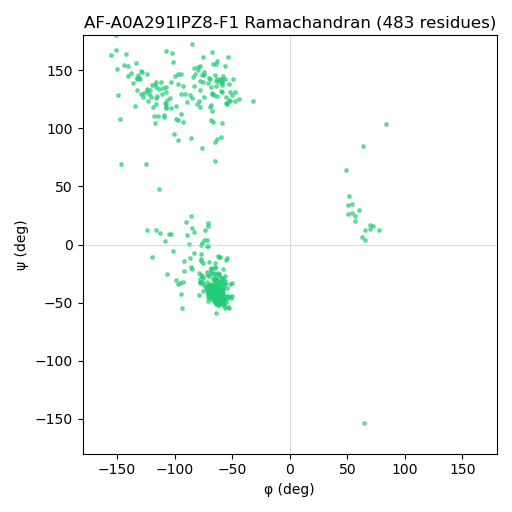 1
ATOM 3297 O O . ASN A 1 422 ? 25.991 -3.214 -37.150 1.00 73.19 422 ASN A O 1
ATOM 3301 N N . ILE A 1 423 ? 25.943 -4.720 -35.492 1.00 84.38 423 ILE A N 1
ATOM 3302 C CA . ILE A 1 423 ? 24.909 -4.001 -34.723 1.00 84.38 423 ILE A CA 1
ATOM 3303 C C . ILE A 1 423 ? 25.482 -3.535 -33.381 1.00 84.38 423 ILE A C 1
ATOM 3305 O O . ILE A 1 423 ? 25.663 -4.357 -32.478 1.00 84.38 423 ILE A O 1
ATOM 3309 N N . PRO A 1 424 ? 25.791 -2.237 -33.216 1.00 85.44 424 PRO A N 1
ATOM 3310 C CA . PRO A 1 424 ? 26.461 -1.751 -32.021 1.00 85.44 424 PRO A CA 1
ATOM 3311 C C . PRO A 1 424 ? 25.503 -1.684 -30.820 1.00 85.44 424 PRO A C 1
ATOM 3313 O O . PRO A 1 424 ? 24.344 -1.274 -30.925 1.00 85.44 424 PRO A O 1
ATOM 3316 N N . MET A 1 425 ? 26.025 -2.068 -29.657 1.00 90.25 425 MET A N 1
ATOM 3317 C CA . MET A 1 425 ? 25.342 -2.086 -28.368 1.00 90.25 425 MET A CA 1
ATOM 3318 C C . MET A 1 425 ? 26.192 -1.365 -27.314 1.00 90.25 425 MET A C 1
ATOM 3320 O O . MET A 1 425 ? 27.366 -1.685 -27.112 1.00 90.25 425 MET A O 1
ATOM 3324 N N . SER A 1 426 ? 25.578 -0.430 -26.592 1.00 92.94 426 SER A N 1
ATOM 3325 C CA . SER A 1 426 ? 26.144 0.197 -25.392 1.00 92.94 426 SER A CA 1
ATOM 3326 C C . SER A 1 426 ? 25.471 -0.385 -24.153 1.00 92.94 426 SER A C 1
ATOM 3328 O O . SER A 1 426 ? 24.245 -0.376 -24.053 1.00 92.94 426 SER A O 1
ATOM 3330 N N . LEU A 1 427 ? 26.261 -0.893 -23.211 1.00 91.94 427 LEU A N 1
ATOM 3331 C CA . LEU A 1 427 ? 25.823 -1.310 -21.882 1.00 91.94 427 LEU A CA 1
ATOM 3332 C C . LEU A 1 427 ? 26.359 -0.316 -20.862 1.00 91.94 427 LEU A C 1
ATOM 3334 O O . LEU A 1 427 ? 27.563 -0.274 -20.627 1.00 91.94 427 LEU A O 1
ATOM 3338 N N . ALA A 1 428 ? 25.480 0.461 -20.242 1.00 91.69 428 ALA A N 1
ATOM 3339 C CA . ALA A 1 428 ? 25.855 1.431 -19.225 1.00 91.69 428 ALA A CA 1
ATOM 3340 C C . ALA A 1 428 ? 25.259 1.082 -17.862 1.00 91.69 428 ALA A C 1
ATOM 3342 O O . ALA A 1 428 ? 24.094 0.702 -17.745 1.00 91.69 428 ALA A O 1
ATOM 3343 N N . ARG A 1 429 ? 26.061 1.274 -16.819 1.00 89.94 429 ARG A N 1
ATOM 3344 C CA . ARG A 1 429 ? 25.667 1.211 -15.417 1.00 89.94 429 ARG A CA 1
ATOM 3345 C C . ARG A 1 429 ? 25.853 2.583 -14.791 1.00 89.94 429 ARG A C 1
ATOM 3347 O O . ARG A 1 429 ? 26.973 3.080 -14.724 1.00 89.94 429 ARG A O 1
ATOM 3354 N N . TYR A 1 430 ? 24.773 3.145 -14.266 1.00 88.56 430 TYR A N 1
ATOM 3355 C CA . TYR A 1 430 ? 24.778 4.381 -13.493 1.00 88.56 430 TYR A CA 1
ATOM 3356 C C . TYR A 1 430 ? 24.561 4.051 -12.017 1.00 88.56 430 TYR A C 1
ATOM 3358 O O . TYR A 1 430 ? 23.567 3.421 -11.663 1.00 88.56 430 TYR A O 1
ATOM 3366 N N . SER A 1 431 ? 25.474 4.479 -11.147 1.00 85.75 431 SER A N 1
ATOM 3367 C CA . SER A 1 431 ? 25.380 4.272 -9.694 1.00 85.75 431 SER A CA 1
ATOM 3368 C C . SER A 1 431 ? 25.377 5.621 -8.977 1.00 85.75 431 SER A C 1
ATOM 3370 O O . SER A 1 431 ? 26.258 6.445 -9.212 1.00 85.75 431 SER A O 1
ATOM 3372 N N . TYR A 1 432 ? 24.387 5.869 -8.122 1.00 80.62 432 TYR A N 1
ATOM 3373 C CA . TYR A 1 432 ? 24.294 7.113 -7.354 1.00 80.62 432 TYR A CA 1
ATOM 3374 C C . TYR A 1 432 ? 25.380 7.173 -6.265 1.00 80.62 432 TYR A C 1
ATOM 3376 O O . TYR A 1 432 ? 25.648 6.167 -5.613 1.00 80.62 432 TYR A O 1
ATOM 3384 N N . LYS A 1 433 ? 25.998 8.346 -6.058 1.00 74.94 433 LYS A N 1
ATOM 3385 C CA . LYS A 1 433 ? 27.090 8.559 -5.079 1.00 74.94 433 LYS A CA 1
ATOM 3386 C C . LYS A 1 433 ? 26.754 9.530 -3.940 1.00 74.94 433 LYS A C 1
ATOM 3388 O O . LYS A 1 433 ? 27.634 9.958 -3.198 1.00 74.94 433 LYS A O 1
ATOM 3393 N N . GLY A 1 434 ? 25.485 9.895 -3.775 1.00 65.50 434 GLY A N 1
ATOM 3394 C CA . GLY A 1 434 ? 25.080 10.841 -2.734 1.00 65.50 434 GLY A CA 1
ATOM 3395 C C . GLY A 1 434 ? 24.829 10.209 -1.355 1.00 65.50 434 GLY A C 1
ATOM 3396 O O . GLY A 1 434 ? 24.740 8.994 -1.219 1.00 65.50 434 GLY A O 1
ATOM 3397 N N . PRO A 1 435 ? 24.612 11.032 -0.312 1.00 59.38 435 PRO A N 1
ATOM 3398 C CA . PRO A 1 435 ? 24.408 10.577 1.072 1.00 59.38 435 PRO A CA 1
ATOM 3399 C C . PRO A 1 435 ? 23.060 9.865 1.318 1.00 59.38 435 PRO A C 1
ATOM 3401 O O . PRO A 1 435 ? 22.763 9.462 2.442 1.00 59.38 435 PRO A O 1
ATOM 3404 N N . LEU A 1 436 ? 22.209 9.756 0.293 1.00 56.16 436 LEU A N 1
ATOM 3405 C CA . LEU A 1 436 ? 20.870 9.174 0.369 1.00 56.16 436 LEU A CA 1
ATOM 3406 C C . LEU A 1 436 ? 20.890 7.712 -0.089 1.00 56.16 436 LEU A C 1
ATOM 3408 O O . LEU A 1 436 ? 20.594 7.425 -1.247 1.00 56.16 436 LEU A O 1
ATOM 3412 N N . THR A 1 437 ? 21.115 6.795 0.852 1.00 53.69 437 THR A N 1
ATOM 3413 C CA . THR A 1 437 ? 21.211 5.344 0.592 1.00 53.69 437 THR A CA 1
ATOM 3414 C C . THR A 1 437 ? 19.974 4.721 -0.066 1.00 53.69 437 THR A C 1
ATOM 3416 O O . THR A 1 437 ? 20.037 3.686 -0.723 1.00 53.69 437 THR A O 1
ATOM 3419 N N . SER A 1 438 ? 18.813 5.376 0.044 1.00 50.53 438 SER A N 1
ATOM 3420 C CA . SER A 1 438 ? 17.580 4.991 -0.661 1.00 50.53 438 SER A CA 1
ATOM 3421 C C . SER A 1 438 ? 17.672 5.042 -2.198 1.00 50.53 438 SER A C 1
ATOM 3423 O O . SER A 1 438 ? 16.740 4.596 -2.860 1.00 50.53 438 SER A O 1
ATOM 3425 N N . ARG A 1 439 ? 18.751 5.606 -2.767 1.00 53.62 439 ARG A N 1
ATOM 3426 C CA . ARG A 1 439 ? 19.014 5.692 -4.216 1.00 53.62 439 ARG A CA 1
ATOM 3427 C C . ARG A 1 439 ? 20.213 4.847 -4.670 1.00 53.62 439 ARG A C 1
ATOM 3429 O O . ARG A 1 439 ? 20.605 4.952 -5.824 1.00 53.62 439 ARG A O 1
ATOM 3436 N N . ASP A 1 440 ? 20.763 3.993 -3.806 1.00 60.91 440 ASP A N 1
ATOM 3437 C CA . ASP A 1 440 ? 21.985 3.212 -4.089 1.00 60.91 440 ASP A CA 1
ATOM 3438 C C . ASP A 1 440 ? 21.786 2.074 -5.106 1.00 60.91 440 ASP A C 1
ATOM 3440 O O . ASP A 1 440 ? 22.723 1.353 -5.436 1.00 60.91 440 ASP A O 1
ATOM 3444 N N . SER A 1 441 ? 20.565 1.883 -5.605 1.00 71.56 441 SER A N 1
ATOM 3445 C CA . SER A 1 441 ? 20.261 0.860 -6.604 1.00 71.56 441 SER A CA 1
ATOM 3446 C C . SER A 1 441 ? 20.715 1.323 -7.994 1.00 71.56 441 SER A C 1
ATOM 3448 O O . SER A 1 441 ? 20.238 2.358 -8.472 1.00 71.56 441 SER A O 1
ATOM 3450 N N . PRO A 1 442 ? 21.652 0.611 -8.647 1.00 82.69 442 PRO A N 1
ATOM 3451 C CA . PRO A 1 442 ? 22.184 1.046 -9.926 1.00 82.69 442 PRO A CA 1
ATOM 3452 C C . PRO A 1 442 ? 21.137 0.940 -11.039 1.00 82.69 442 PRO A C 1
ATOM 3454 O O . PRO A 1 442 ? 20.366 -0.019 -11.115 1.00 82.69 442 PRO A O 1
ATOM 3457 N N . LEU A 1 443 ? 21.153 1.922 -11.939 1.00 87.81 443 LEU A N 1
ATOM 3458 C CA . LEU A 1 443 ? 20.395 1.891 -13.183 1.00 87.81 443 LEU A CA 1
ATOM 3459 C C . LEU A 1 443 ? 21.260 1.225 -14.257 1.00 87.81 443 LEU A C 1
ATOM 3461 O O . LEU A 1 443 ? 22.370 1.686 -14.532 1.00 87.81 443 LEU A O 1
ATOM 3465 N N . LEU A 1 444 ? 20.759 0.154 -14.862 1.00 90.44 444 LEU A N 1
ATOM 3466 C CA . LEU A 1 444 ? 21.416 -0.544 -15.966 1.00 90.44 444 LEU A CA 1
ATOM 3467 C C . LEU A 1 444 ? 20.664 -0.248 -17.255 1.00 90.44 444 LEU A C 1
ATOM 3469 O O . LEU A 1 444 ? 19.440 -0.353 -17.290 1.00 90.44 444 LEU A O 1
ATOM 3473 N N . VAL A 1 445 ? 21.386 0.126 -18.306 1.00 92.94 445 VAL A N 1
ATOM 3474 C CA . VAL A 1 445 ? 20.792 0.461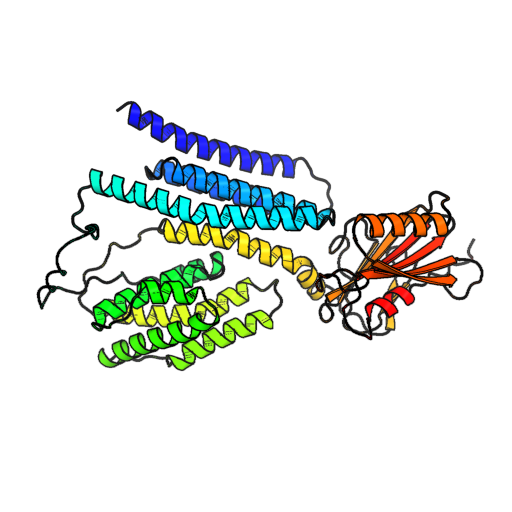 -19.598 1.00 92.94 445 VAL A CA 1
ATOM 3475 C C . VAL A 1 445 ? 21.571 -0.206 -20.719 1.00 92.94 445 VAL A C 1
ATOM 3477 O O . VAL A 1 445 ? 22.749 0.090 -20.916 1.00 92.94 445 VAL A O 1
ATOM 3480 N N . ALA A 1 446 ? 20.901 -1.067 -21.480 1.00 92.81 446 ALA A N 1
ATOM 3481 C CA . ALA A 1 446 ? 21.364 -1.482 -22.794 1.00 92.81 446 ALA A CA 1
ATOM 3482 C C . ALA A 1 446 ? 20.726 -0.602 -23.868 1.00 92.81 446 ALA A C 1
ATOM 3484 O O . ALA A 1 446 ? 19.506 -0.474 -23.907 1.00 92.81 446 ALA A O 1
ATOM 3485 N N . THR A 1 447 ? 21.538 -0.050 -24.761 1.00 93.94 447 THR A N 1
ATOM 3486 C CA . THR A 1 447 ? 21.079 0.672 -25.949 1.00 93.94 447 THR A CA 1
ATOM 3487 C C . THR A 1 447 ? 21.591 -0.058 -27.178 1.00 93.94 447 THR A C 1
ATOM 3489 O O . THR A 1 447 ? 22.803 -0.179 -27.358 1.00 93.94 447 THR A O 1
ATOM 3492 N N . VAL A 1 448 ? 20.676 -0.551 -28.010 1.00 91.56 448 VAL A N 1
ATOM 3493 C CA . VAL A 1 448 ? 20.980 -1.209 -29.286 1.00 91.56 448 VAL A CA 1
ATOM 3494 C C . VAL A 1 448 ? 20.399 -0.374 -30.414 1.00 91.56 448 VAL A C 1
ATOM 3496 O O . VAL A 1 448 ? 19.208 -0.063 -30.405 1.00 91.56 448 VAL A O 1
ATOM 3499 N N . LEU A 1 449 ? 21.241 -0.009 -31.378 1.00 89.44 449 LEU A N 1
ATOM 3500 C CA . LEU A 1 449 ? 20.855 0.823 -32.513 1.00 89.44 449 LEU A CA 1
ATOM 3501 C C . LEU A 1 449 ? 20.813 -0.013 -33.795 1.00 89.44 449 LEU A C 1
ATOM 3503 O O . LEU A 1 449 ? 21.824 -0.567 -34.217 1.00 89.44 449 LEU A O 1
ATOM 3507 N N . THR A 1 450 ? 19.648 -0.044 -34.434 1.00 88.00 450 THR A N 1
ATOM 3508 C CA . THR A 1 450 ? 19.449 -0.543 -35.804 1.00 88.00 450 THR A CA 1
ATOM 3509 C C . THR A 1 450 ? 19.192 0.642 -36.746 1.00 88.00 450 THR A C 1
ATOM 3511 O O . THR A 1 450 ? 18.908 1.742 -36.262 1.00 88.00 450 THR A O 1
ATOM 3514 N N . PRO A 1 451 ? 19.245 0.466 -38.082 1.00 84.69 451 PRO A N 1
ATOM 3515 C CA . PRO A 1 451 ? 18.991 1.565 -39.018 1.00 84.69 451 PRO A CA 1
ATOM 3516 C C . PRO A 1 451 ? 17.642 2.267 -38.794 1.00 84.69 451 PRO A C 1
ATOM 3518 O O . PRO A 1 451 ? 17.553 3.489 -38.895 1.00 84.69 451 PRO A O 1
ATOM 3521 N N . GLU A 1 452 ? 16.600 1.516 -38.435 1.00 85.81 452 GLU A N 1
ATOM 3522 C CA . GLU A 1 452 ? 15.236 2.041 -38.301 1.00 85.81 452 GLU A CA 1
ATOM 3523 C C . GLU A 1 452 ? 14.840 2.357 -36.854 1.00 85.81 452 GLU A C 1
ATOM 3525 O O . GLU A 1 452 ? 14.028 3.253 -36.610 1.00 85.81 452 GLU A O 1
ATOM 3530 N N . ARG A 1 453 ? 15.389 1.621 -35.880 1.00 90.06 453 ARG A N 1
ATOM 3531 C CA . ARG A 1 453 ? 14.905 1.623 -34.493 1.00 90.06 453 ARG A CA 1
ATOM 3532 C C . ARG A 1 453 ? 16.032 1.588 -33.472 1.00 90.06 453 ARG A C 1
ATOM 3534 O O . ARG A 1 453 ? 17.097 1.022 -33.718 1.00 90.06 453 ARG A O 1
ATOM 3541 N N . VAL A 1 454 ? 15.749 2.121 -32.293 1.00 91.25 454 VAL A N 1
ATOM 3542 C CA . VAL A 1 454 ? 16.576 1.992 -31.095 1.00 91.25 454 VAL A CA 1
ATOM 3543 C C . VAL A 1 454 ? 15.814 1.176 -30.070 1.00 91.25 454 VAL A C 1
ATOM 3545 O O . VAL A 1 454 ? 14.632 1.422 -29.824 1.00 91.25 454 VAL A O 1
ATOM 3548 N N . PHE A 1 455 ? 16.511 0.221 -29.470 1.00 92.94 455 PHE A N 1
ATOM 3549 C CA . PHE A 1 455 ? 16.021 -0.580 -28.361 1.00 92.94 455 PHE A CA 1
ATOM 3550 C C . PHE A 1 455 ? 16.751 -0.135 -27.097 1.00 92.94 455 PHE A C 1
ATOM 3552 O O . PHE A 1 455 ? 17.976 -0.246 -27.009 1.00 92.94 455 PHE A O 1
ATOM 3559 N N . GLU A 1 456 ? 16.003 0.369 -26.121 1.00 93.44 456 GLU A N 1
ATOM 3560 C CA . GLU A 1 456 ? 16.512 0.712 -24.797 1.00 93.44 456 GLU A CA 1
ATOM 3561 C C . GLU A 1 456 ? 15.966 -0.292 -23.781 1.00 93.44 456 GLU A C 1
ATOM 3563 O O . GLU A 1 456 ? 14.775 -0.288 -23.468 1.00 93.44 456 GLU A O 1
ATOM 3568 N N . VAL A 1 457 ? 16.834 -1.159 -23.262 1.00 93.94 457 VAL A N 1
ATOM 3569 C CA . VAL A 1 457 ? 16.503 -2.066 -22.157 1.00 93.94 457 VAL A CA 1
ATOM 3570 C C . VAL A 1 457 ? 16.989 -1.421 -20.874 1.00 93.94 457 VAL A C 1
ATOM 3572 O O . VAL A 1 457 ? 18.191 -1.348 -20.622 1.00 93.94 457 VAL A O 1
ATOM 3575 N N . VAL A 1 458 ? 16.055 -0.928 -20.074 1.00 92.44 458 VAL A N 1
ATOM 3576 C CA . VAL A 1 458 ? 16.331 -0.165 -18.857 1.00 92.44 458 VAL A CA 1
ATOM 3577 C C . VAL A 1 458 ? 15.952 -1.003 -17.650 1.00 92.44 458 VAL A C 1
ATOM 3579 O O . VAL A 1 458 ? 14.873 -1.588 -17.604 1.00 92.44 458 VAL A O 1
ATOM 3582 N N . SER A 1 459 ? 16.815 -1.036 -16.645 1.00 90.38 459 SER A N 1
ATOM 3583 C CA . SER A 1 459 ? 16.568 -1.760 -15.409 1.00 90.38 459 SER A CA 1
ATOM 3584 C C . SER A 1 459 ? 16.981 -0.981 -14.183 1.00 90.38 459 SER A C 1
ATOM 3586 O O . SER A 1 459 ? 17.988 -0.274 -14.180 1.00 90.38 459 SER A O 1
ATOM 3588 N N . HIS A 1 460 ? 16.231 -1.202 -13.113 1.00 84.25 460 HIS A N 1
ATOM 3589 C CA . HIS A 1 460 ? 16.650 -0.917 -11.754 1.00 84.25 460 HIS A CA 1
ATOM 3590 C C . HIS A 1 460 ? 17.138 -2.213 -11.099 1.00 84.25 460 HIS A C 1
ATOM 3592 O O . HIS A 1 460 ? 16.333 -3.098 -10.787 1.00 84.25 460 HIS A O 1
ATOM 3598 N N . ALA A 1 461 ? 18.451 -2.319 -10.895 1.00 68.94 461 ALA A N 1
ATOM 3599 C CA . ALA A 1 461 ? 19.073 -3.453 -10.223 1.00 68.94 461 ALA A CA 1
ATOM 3600 C C . ALA A 1 461 ? 19.008 -3.275 -8.700 1.00 68.94 461 ALA A C 1
ATOM 3602 O O . ALA A 1 461 ? 19.252 -2.188 -8.179 1.00 68.94 461 ALA A O 1
ATOM 3603 N N . GLY A 1 462 ? 18.664 -4.339 -7.975 1.00 63.97 462 GLY A N 1
ATOM 3604 C CA . GLY A 1 462 ? 18.597 -4.314 -6.521 1.00 63.97 462 GLY A CA 1
ATOM 3605 C C . GLY A 1 462 ? 19.990 -4.139 -5.919 1.00 63.97 462 GLY A C 1
ATOM 3606 O O . GLY A 1 462 ? 21.007 -4.349 -6.576 1.00 63.97 462 GLY A O 1
ATOM 3607 N N . ASN A 1 463 ? 20.058 -3.807 -4.631 1.00 57.19 463 ASN A N 1
ATOM 3608 C CA . ASN A 1 463 ? 21.320 -3.570 -3.914 1.00 57.19 463 ASN A CA 1
ATOM 3609 C C . ASN A 1 463 ? 22.158 -4.858 -3.669 1.00 57.19 463 ASN A C 1
ATOM 3611 O O . ASN A 1 463 ? 23.030 -4.890 -2.804 1.00 57.19 463 ASN A O 1
ATOM 3615 N N . LEU A 1 464 ? 21.855 -5.958 -4.369 1.00 54.06 464 LEU A N 1
ATOM 3616 C CA . LEU A 1 464 ? 22.490 -7.264 -4.196 1.00 54.06 464 LEU A CA 1
ATOM 3617 C C . LEU A 1 464 ? 23.607 -7.460 -5.227 1.00 54.06 464 LEU A C 1
ATOM 3619 O O . LEU A 1 464 ? 23.442 -7.181 -6.410 1.00 54.06 464 LEU A O 1
ATOM 3623 N N . ALA A 1 465 ? 24.733 -8.015 -4.773 1.00 45.00 465 ALA A N 1
ATOM 3624 C CA . ALA A 1 465 ? 25.945 -8.248 -5.566 1.00 45.00 465 ALA A CA 1
ATOM 3625 C C . ALA A 1 465 ? 25.763 -9.182 -6.788 1.00 45.00 465 ALA A C 1
ATOM 3627 O O . ALA A 1 465 ? 26.649 -9.240 -7.632 1.00 45.00 465 ALA A O 1
ATOM 3628 N N . ASN A 1 466 ? 24.614 -9.860 -6.908 1.00 53.06 466 ASN A N 1
ATOM 3629 C CA . ASN A 1 466 ? 24.213 -10.693 -8.045 1.00 53.06 466 ASN A CA 1
ATOM 3630 C C . ASN A 1 466 ? 22.850 -10.212 -8.574 1.00 53.06 466 ASN A C 1
ATOM 3632 O O . ASN A 1 466 ? 21.834 -10.876 -8.367 1.00 53.06 466 ASN A O 1
ATOM 3636 N N . ALA A 1 467 ? 22.804 -9.028 -9.184 1.00 66.25 467 ALA A N 1
ATOM 3637 C CA . ALA A 1 467 ? 21.559 -8.467 -9.702 1.00 66.25 467 ALA A CA 1
ATOM 3638 C C . ALA A 1 467 ? 21.062 -9.295 -10.898 1.00 66.25 467 ALA A C 1
ATOM 3640 O O . ALA A 1 467 ? 21.628 -9.224 -11.991 1.00 66.25 467 ALA A O 1
ATOM 3641 N N . SER A 1 468 ? 19.993 -10.071 -10.699 1.00 82.31 468 SER A N 1
ATOM 3642 C CA . SER A 1 468 ? 19.336 -10.843 -11.767 1.00 82.31 468 SER A CA 1
ATOM 3643 C C . SER A 1 468 ? 18.900 -9.928 -12.923 1.00 82.31 468 SER A C 1
ATOM 3645 O O . SER A 1 468 ? 18.995 -10.287 -14.094 1.00 82.31 468 SER A O 1
ATOM 3647 N N . ALA A 1 469 ? 18.561 -8.680 -12.587 1.00 86.56 469 ALA A N 1
ATOM 3648 C CA . ALA A 1 469 ? 18.344 -7.570 -13.506 1.00 86.56 469 ALA A CA 1
ATOM 3649 C C . ALA A 1 469 ? 19.484 -7.362 -14.520 1.00 86.56 469 ALA A C 1
ATOM 3651 O O . ALA A 1 469 ? 19.217 -7.178 -15.704 1.00 86.56 469 ALA A O 1
ATOM 3652 N N . ALA A 1 470 ? 20.749 -7.418 -14.087 1.00 86.88 470 ALA A N 1
ATOM 3653 C CA . ALA A 1 470 ? 21.894 -7.215 -14.975 1.00 86.88 470 ALA A CA 1
ATOM 3654 C C . ALA A 1 470 ? 21.997 -8.318 -16.026 1.00 86.88 470 ALA A C 1
ATOM 3656 O O . ALA A 1 470 ? 22.124 -8.033 -17.213 1.00 86.88 470 ALA A O 1
ATOM 3657 N N . GLN A 1 471 ? 21.848 -9.572 -15.595 1.00 88.19 471 GLN A N 1
ATOM 3658 C CA . GLN A 1 471 ? 21.843 -10.726 -16.493 1.00 88.19 471 GLN A CA 1
ATOM 3659 C C . GLN A 1 471 ? 20.701 -10.630 -17.507 1.00 88.19 471 GLN A C 1
ATOM 3661 O O . GLN A 1 471 ? 20.901 -10.906 -18.686 1.00 88.19 471 GLN A O 1
ATOM 3666 N N . LEU A 1 472 ? 19.521 -10.184 -17.067 1.00 90.69 472 LEU A N 1
ATOM 3667 C CA . LEU A 1 472 ? 18.368 -9.989 -17.937 1.00 90.69 472 LEU A CA 1
ATOM 3668 C C . LEU A 1 472 ? 18.616 -8.881 -18.978 1.00 90.69 472 LEU A C 1
ATOM 3670 O O . LEU A 1 472 ? 18.374 -9.112 -20.160 1.00 90.69 472 LEU A O 1
ATOM 3674 N N . VAL A 1 473 ? 19.170 -7.727 -18.588 1.00 90.69 473 VAL A N 1
ATOM 3675 C CA . VAL A 1 473 ? 19.553 -6.644 -19.521 1.00 90.69 473 VAL A CA 1
ATOM 3676 C C . VAL A 1 473 ? 20.621 -7.117 -20.513 1.00 90.69 473 VAL A C 1
ATOM 3678 O O . VAL A 1 473 ? 20.503 -6.906 -21.719 1.00 90.69 473 VAL A O 1
ATOM 3681 N N . GLU A 1 474 ? 21.653 -7.806 -20.029 1.00 88.69 474 GLU A N 1
ATOM 3682 C CA . GLU A 1 474 ? 22.734 -8.341 -20.861 1.00 88.69 474 GLU A CA 1
ATOM 3683 C C . GLU A 1 474 ? 22.285 -9.485 -21.780 1.00 88.69 474 GLU A C 1
ATOM 3685 O O . GLU A 1 474 ? 22.958 -9.772 -22.779 1.00 88.69 474 GLU A O 1
ATOM 3690 N N . SER A 1 475 ? 21.166 -10.139 -21.465 1.00 90.06 475 SER A N 1
ATOM 3691 C CA . SER A 1 475 ? 20.588 -11.210 -22.275 1.00 90.06 475 SER A CA 1
ATOM 3692 C C . SER A 1 475 ? 19.854 -10.720 -23.519 1.00 90.06 475 SER A C 1
ATOM 3694 O O . SER A 1 475 ? 19.471 -11.558 -24.328 1.00 90.06 475 SER A O 1
ATOM 3696 N N . PHE A 1 476 ? 19.657 -9.406 -23.681 1.00 91.31 476 PHE A N 1
ATOM 3697 C CA . PHE A 1 476 ? 18.980 -8.852 -24.851 1.00 91.31 476 PHE A CA 1
ATOM 3698 C C . PHE A 1 476 ? 19.656 -9.301 -26.144 1.00 91.31 476 PHE A C 1
ATOM 3700 O O . PHE A 1 476 ? 20.871 -9.141 -26.309 1.00 91.31 476 PHE A O 1
ATOM 3707 N N . ARG A 1 477 ? 18.859 -9.863 -27.048 1.00 88.31 477 ARG A N 1
ATOM 3708 C CA . ARG A 1 477 ? 19.267 -10.275 -28.389 1.00 88.31 477 ARG A CA 1
ATOM 3709 C C . ARG A 1 477 ? 18.250 -9.767 -29.396 1.00 88.31 477 ARG A C 1
ATOM 3711 O O . ARG A 1 477 ? 17.056 -9.783 -29.089 1.00 88.31 477 ARG A O 1
ATOM 3718 N N . LEU A 1 478 ? 18.687 -9.334 -30.575 1.00 87.94 478 LEU A N 1
ATOM 3719 C CA . LEU A 1 478 ? 17.738 -9.078 -31.654 1.00 87.94 478 LEU A CA 1
ATOM 3720 C C . LEU A 1 478 ? 17.268 -10.420 -32.209 1.00 87.94 478 LEU A C 1
ATOM 3722 O O . LEU A 1 478 ? 17.978 -11.428 -32.180 1.00 87.94 478 LEU A O 1
ATOM 3726 N N . ALA A 1 479 ? 16.031 -10.458 -32.685 1.00 82.12 479 ALA A N 1
ATOM 3727 C CA . ALA A 1 479 ? 15.604 -11.595 -33.467 1.00 82.12 479 ALA A CA 1
ATOM 3728 C C . ALA A 1 479 ? 16.377 -11.571 -34.781 1.00 82.12 479 ALA A C 1
ATOM 3730 O O . ALA A 1 479 ? 16.437 -10.537 -35.447 1.00 82.12 479 ALA A O 1
ATOM 3731 N N . ALA A 1 480 ? 16.980 -12.701 -35.151 1.00 66.06 480 ALA A N 1
ATOM 3732 C CA . ALA A 1 480 ? 17.538 -12.848 -36.482 1.00 66.06 480 ALA A CA 1
ATOM 3733 C C . ALA A 1 480 ? 16.390 -12.652 -37.479 1.00 66.06 480 ALA A C 1
ATOM 3735 O O . ALA A 1 480 ? 15.530 -13.522 -37.619 1.00 66.06 480 ALA A O 1
ATOM 3736 N N . GLY A 1 481 ? 16.350 -11.485 -38.122 1.00 49.69 481 GLY A N 1
ATOM 3737 C CA . GLY A 1 481 ? 15.471 -11.254 -39.254 1.00 49.69 481 GLY A CA 1
ATOM 3738 C C . GLY A 1 481 ? 15.757 -12.340 -40.279 1.00 49.69 481 GLY A C 1
ATOM 3739 O O . GLY A 1 481 ? 16.905 -12.523 -40.688 1.00 49.69 481 GLY A O 1
ATOM 3740 N N . GLY A 1 482 ? 14.728 -13.107 -40.636 1.00 34.38 482 GLY A N 1
ATOM 3741 C CA . GLY A 1 482 ? 14.811 -14.035 -41.749 1.00 34.38 482 GLY A CA 1
ATOM 3742 C C . GLY A 1 482 ? 15.302 -13.281 -42.980 1.00 34.38 482 GLY A C 1
ATOM 3743 O O . GLY A 1 482 ? 14.712 -12.278 -43.373 1.00 34.38 482 GLY A O 1
ATOM 3744 N N . ASN A 1 483 ? 16.391 -13.765 -43.572 1.00 30.11 483 ASN A N 1
ATOM 3745 C CA . ASN A 1 483 ? 16.760 -13.460 -44.948 1.00 30.11 483 ASN A CA 1
ATOM 3746 C C . ASN A 1 483 ? 15.694 -14.052 -45.890 1.00 30.11 483 ASN A C 1
ATOM 3748 O O . ASN A 1 483 ? 15.948 -15.056 -46.541 1.00 30.11 483 ASN A O 1
ATOM 3752 N N . GLU A 1 484 ? 14.503 -13.467 -45.932 1.00 31.94 484 GLU A N 1
ATOM 3753 C CA . GLU A 1 484 ? 13.511 -13.614 -47.002 1.00 31.94 484 GLU A CA 1
ATOM 3754 C C . GLU A 1 484 ? 12.797 -12.251 -47.049 1.00 31.94 484 GLU A C 1
ATOM 3756 O O . GLU A 1 484 ? 12.142 -11.867 -46.086 1.00 31.94 484 GLU A O 1
ATOM 3761 N N . SER A 1 485 ? 12.993 -11.390 -48.045 1.00 30.14 485 SER A N 1
ATOM 3762 C CA . SER A 1 485 ? 12.976 -11.618 -49.496 1.00 30.14 485 SER A CA 1
ATOM 3763 C C . SER A 1 485 ? 13.919 -10.698 -50.264 1.00 30.14 485 SER A C 1
ATOM 3765 O O . SER A 1 485 ? 13.907 -9.486 -49.937 1.00 30.14 485 SER A O 1
#

Solvent-accessible surface area (backbone atoms only — not comparable to full-atom values): 25997 Å² total; per-residue (Å²): 114,67,75,64,52,59,59,46,51,52,35,42,48,52,12,49,52,31,36,48,48,15,50,47,53,38,48,53,52,65,72,59,72,61,99,69,78,92,54,69,60,62,57,48,49,29,50,52,34,36,53,52,11,52,50,36,35,50,34,38,74,68,68,60,53,28,58,69,39,35,51,53,16,51,52,27,41,51,48,17,54,52,22,51,51,47,18,50,50,15,51,65,68,71,33,64,66,47,23,52,51,23,47,51,50,19,52,51,26,44,62,55,17,52,60,25,41,49,52,6,49,52,45,24,48,55,51,50,45,74,73,66,71,62,83,90,68,70,74,88,57,86,87,64,77,81,76,75,75,75,61,98,80,66,56,53,82,31,72,56,73,72,62,57,70,63,49,48,52,45,23,45,52,8,65,42,65,39,51,35,60,52,43,26,51,53,37,45,42,46,23,69,75,67,72,42,91,62,54,25,68,59,51,19,55,37,45,78,38,79,85,43,22,56,58,49,50,28,55,51,39,43,52,52,51,52,53,31,50,75,69,74,41,89,72,93,67,54,37,66,54,40,36,49,46,40,49,49,25,57,54,44,52,76,71,47,62,56,62,48,47,66,57,35,32,49,50,44,38,50,42,56,45,54,53,47,52,53,52,32,52,55,51,72,75,45,81,56,41,64,45,81,74,74,92,52,85,47,73,69,59,49,52,38,34,65,60,10,46,60,51,49,51,51,43,47,64,74,14,48,62,61,46,38,50,73,73,28,65,86,39,52,54,67,37,74,46,64,44,92,84,50,59,27,34,32,36,32,71,44,56,66,38,21,59,38,66,65,55,66,88,44,69,84,40,69,44,34,36,40,24,78,90,65,71,22,34,40,35,31,32,72,44,73,28,85,83,58,54,68,65,55,56,52,51,54,49,51,52,56,48,56,76,74,39,96,42,67,48,78,49,76,50,78,48,48,45,75,85,40,100,82,34,54,25,43,40,37,39,40,34,52,67,59,95,57,72,94,50,54,45,31,38,36,36,32,41,38,48,50,88,66,33,29,40,39,33,42,26,45,22,39,88,50,100,74,34,59,44,53,53,30,49,70,38,51,30,66,44,83,75,72,96,74,132

Organism: NCBI:txid702114

Foldseek 3Di:
DVVLVVVLVVLLVVLVVLLVVLVVLLVVLVVPDPPDDPDPLNVQLSVQSNLLSVVSNVCSVVVQQLPPLLVLLSVLLNLLSVLVVQLVVCQQVVPVCSNVVSNVSSVVSLVSSVVSLVSSVVVSVVVVCVPVPDPPDDDPPPDDPDPDDPDPPAFFAAAAQDDLVVLLCLLLLLLNLCVLVLQLRLQVRLCRQVVDPRDSNVLSVLCVPPVSVLVSQLVSLQSLVVLCVVLVHDQPDHSVRLSVQLVVLVVVCVVDQLLCSSVSSNSNSVSVSSSSVSVNVSVVSGPHNYDDHCPDQDSSSVSSSSSRNVVNVVSNLVRLLVVQQVVFDWDAQQDWDAFPVSQKTFGQHHRQKGWGDASSNHHQFRTKIAGPVQRKIKTKHKDWLPPDDPVRVVVVVVVVCVVPAVAKDKDKDWDAAPPDPPKIKIWMWIAHDDPDVVRRFIKIWIWIDDNTMIMIIIMGFGPDPDGSSVSRRVRMHTPPDPPDD

Secondary structure (DSSP, 8-state):
-HHHHHHHHHHHHHHHHHHHHHHHHHHHHHH---SS---HHHHHHHHHHHHHHHHHHHHHHTT---HHHHHHHHHHHHHHHHHHHHHHHHHHTT-HHHHHHHHHHHHHHHHHHHHHHHHHHHHHHHHHHHHH--GGG----SS--SPPPPPTTPPPEEPPP--HHHHHHHHHTTTTTTHHHHHHHHHHHHHHHH-----HHHHHHHTTSHHHHHHHHHHHHHHHHHHHHHTT---SS-HHHHHHHHHHHHHHHHHS-GGGHHHHHHHHHHHHHHHHHHHHHHHHTS--EEP---SS--HHHHHHHHHHHHHHHHHHHHTHHHHHHHHSPPPPTT-EEE-TTSSEEEE-SSTTEEEEPTTSSSTT-SEEEEETTTTEEEEEEEEE-TT--HHHHHHHHHHHHHHH-SSEEEEEEEEEGGG-TTSEEEEEEEEE-SS-GGG-SPEEEEEEE-SSEEEEEEEE--SSSS-HHHHHHHT-EE-------

pLDDT: mean 72.5, std 16.62, range [30.11, 93.94]

Mean predicted aligned error: 15.63 Å